Protein AF-A0A7W1IWT3-F1 (afdb_monomer)

Foldseek 3Di:
DDDDDDDPDDDDPDDDDDDDDDDDDDDPPDDDQDDDDPVRQVCCQQQQADADPVSGGPDGQLRLLLQLLLQVLVVDPDPVLSVVSSVVSSSCSSNVLDDFFSLSSRQRNPPGSDDFWFFDWPWWFQFLFFTDTQVPDDFQTWFFALQQGTFTFHWKDKDKAFWKWWDFPLFDIGIIHQQWWFQWPLFTDGLVRADFPPTWGFFTAHDAAPPDFDKQAFDACDDPQWHWHDDPPPPPDDDPDPPPIQIWGRIFTLDLLNLLLLLLCLQFWAADDPQRQKIKGKAAPVPVVVLVSNQCCCCPRTVWRWDWDKDADPVVRGIIIMIMTGHSRVRVSSCVQQNHDQAGGAHHSNLSRHDLSSLVSNLVSNCVRQWDDDDVFKIKGKGQHPRRLVSNCNSLLVNQWPKGKDWDDDDPPDPGTMMMIMTGDDQPQHDRRITGTRDIGGPRDMDMTMFTATPPNQWGATSSTITGGAAEFEQAQDPVSLVVSLVVLLVCVQSPHAHHYEQLAHDAFQDQDPVPRDTDQASSVSVVSNVVSQVVSDHVPDDGHRYHYDFDFDDDQTFTRYNVGTDHPVRRNDPDDD

Solvent-accessible surface area (backbone atoms only — not comparable to full-atom values): 31542 Å² total; per-residue (Å²): 138,87,90,88,85,80,82,92,70,84,93,76,85,78,87,77,91,77,92,81,84,90,83,93,71,92,70,83,80,76,79,84,71,70,80,76,52,74,68,54,48,55,50,43,25,73,72,40,31,58,56,51,100,87,66,47,56,72,32,54,70,68,50,44,37,50,37,30,35,61,38,60,31,62,78,47,83,50,69,71,53,22,52,49,50,29,55,54,51,33,51,38,37,64,61,62,76,45,72,66,24,66,51,45,51,56,24,34,65,48,103,74,50,62,78,83,51,34,32,40,74,73,42,36,29,39,33,65,88,41,53,41,40,49,79,72,65,52,68,68,41,42,30,30,18,72,82,14,47,74,32,39,25,71,43,77,46,78,47,77,43,53,34,20,44,39,33,39,52,56,43,62,70,41,64,30,24,53,64,29,34,34,35,30,92,90,36,52,38,29,43,71,70,57,47,55,78,75,39,30,39,33,49,36,41,71,57,79,56,49,89,67,79,54,63,53,74,49,87,56,53,73,57,87,69,25,18,36,78,82,80,84,64,78,89,76,74,66,68,102,55,58,95,84,61,64,47,33,45,24,67,31,74,54,45,48,68,52,24,18,49,55,17,29,36,71,48,35,38,48,56,43,91,89,67,14,45,32,36,37,32,61,42,58,63,85,44,54,67,61,36,51,49,53,31,47,46,35,32,73,62,38,52,32,87,40,43,69,46,80,46,79,41,73,97,73,75,44,61,29,24,38,33,40,35,71,30,42,64,60,23,40,52,45,36,76,54,32,35,54,71,72,79,52,33,45,72,39,52,72,62,78,30,36,39,64,68,38,44,49,28,17,54,46,17,28,38,72,58,44,35,42,79,76,51,94,66,27,42,32,36,64,42,67,28,62,45,36,50,52,53,51,45,32,51,37,41,64,71,69,30,41,50,29,44,40,79,47,86,61,55,94,86,53,94,60,56,36,33,35,37,37,36,38,80,66,43,81,66,41,62,78,60,24,29,28,28,66,40,61,44,79,67,85,46,69,43,62,22,34,42,45,30,32,52,96,72,40,25,30,18,48,73,54,30,17,31,52,38,64,45,71,44,67,32,50,73,42,73,67,40,40,50,52,36,42,49,52,50,48,55,39,19,59,57,54,44,52,39,32,30,38,45,33,42,27,46,43,21,68,38,77,36,86,90,77,75,44,64,37,62,15,43,56,58,55,50,43,53,44,54,51,46,34,67,67,46,44,33,93,82,79,49,71,44,35,44,33,85,42,69,55,78,46,95,66,90,50,17,29,51,26,76,87,41,75,40,45,66,76,40,24,64,45,86,75,87,133

Nearest PDB structures (foldseek):
  2cw8-assembly1_A  TM=6.695E-01  e=3.910E-14  Thermococcus kodakarensis KOD1
  3o0n-assembly1_A  TM=9.833E-01  e=5.497E-05  Thermotoga maritima
  6qaz-assembly1_A  TM=8.807E-01  e=4.179E-05  metagenome
  6riz-assembly1_A  TM=8.883E-01  e=6.135E-05  metagenome
  6myl-assembly3_C  TM=6.889E-01  e=3.549E-04  Cryptococcus deuterogattii R265

Sequence (578 aa):
MSTVFEPVVSDNVVANNGKSNGNGTGTSRGREIKPIGLNGQKVVGKRYSLKDAKGDALETWSDIARRVVGHVSRAEQDPGMRDYFYNSMLEIMLNREFIPNTPCLVNAGKPKGQLAACFPTGTMISTINGAKPIESIEEGEMVLTHQGRYRRVTETFVRKGLLWTLKVAKLPAMKVTEEHPFLTESGWKRAADLAPGSDFVKIGSLIGETQIVPRIEIEGYAVGEFVYQPNIDRRLRSGPYSDQVSPIRASIEVDDEVAWFLGMYLAEGSTSDSDGRDVRFCLSKDEFDFGERLRFILNEKFGLAARNFAVDWEPRNNSWRTVRVHSKLLGRWLIDNFGKGFSGKFIPQWMMSAPHYLQAAFLQGIADGDGTTVNRGQTRITLSNEVLVRQLFEIAVRLGYSPSLRKNTRPKLATQDAWSLTYGERAWMAHGDYYQIRSCEPTGEETTVYNFEVEEDHSYVANQIAVHNCFVLNVPDSIEGIMEHAQAAAIIHQTGGGTGMTYEFLRPAGAMVNSTRGVASGPVSFMNIVNTMTEVVKQGGVRRGANMGMMRCLAGDTMISTIEGRVEIKDLVGKRPY

Mean predicted aligned error: 16.43 Å

Structure (mmCIF, N/CA/C/O backbone):
data_AF-A0A7W1IWT3-F1
#
_entry.id   AF-A0A7W1IWT3-F1
#
loop_
_atom_site.group_PDB
_atom_site.id
_atom_site.type_symbol
_atom_site.label_atom_id
_atom_site.label_alt_id
_atom_site.label_comp_id
_atom_site.label_asym_id
_atom_site.label_entity_id
_atom_site.label_seq_id
_atom_site.pdbx_PDB_ins_code
_atom_site.Cartn_x
_atom_site.Cartn_y
_atom_site.Cartn_z
_atom_site.occupancy
_atom_site.B_iso_or_equiv
_atom_site.auth_seq_id
_atom_site.auth_comp_id
_atom_site.auth_asym_id
_atom_site.auth_atom_id
_atom_site.pdbx_PDB_model_num
ATOM 1 N N . MET A 1 1 ? -16.029 24.231 41.332 1.00 25.34 1 MET A N 1
ATOM 2 C CA . MET A 1 1 ? -17.104 25.178 40.976 1.00 25.34 1 MET A CA 1
ATOM 3 C C . MET A 1 1 ? -18.189 24.394 40.266 1.00 25.34 1 MET A C 1
ATOM 5 O O . MET A 1 1 ? -17.871 23.559 39.433 1.00 25.34 1 MET A O 1
ATOM 9 N N . SER A 1 2 ? -19.410 24.572 40.751 1.00 32.25 2 SER A N 1
ATOM 10 C CA . SER A 1 2 ? -20.642 23.812 40.528 1.00 32.25 2 SER A CA 1
ATOM 11 C C . SER A 1 2 ? -21.338 24.112 39.193 1.00 32.25 2 SER A C 1
ATOM 13 O O . SER A 1 2 ? -20.984 25.089 38.539 1.00 32.25 2 SER A O 1
ATOM 15 N N . THR A 1 3 ? -22.397 23.326 38.913 1.00 25.61 3 THR A N 1
ATOM 16 C CA . THR A 1 3 ? -23.396 23.346 37.807 1.00 25.61 3 THR A CA 1
ATOM 17 C C . THR A 1 3 ? -23.035 22.375 36.659 1.00 25.61 3 THR A C 1
ATOM 19 O O . THR A 1 3 ? -21.928 22.429 36.151 1.00 25.61 3 THR A O 1
ATOM 22 N N . VAL A 1 4 ? -23.829 21.381 36.226 1.00 26.42 4 VAL A N 1
ATOM 23 C CA . VAL A 1 4 ? -25.280 21.113 36.270 1.00 26.42 4 VAL A CA 1
ATOM 24 C C . VAL A 1 4 ? -25.514 19.587 36.235 1.00 26.42 4 VAL A C 1
ATOM 26 O O . VAL A 1 4 ? -25.131 18.941 35.266 1.00 26.42 4 VAL A O 1
ATOM 29 N N . PHE A 1 5 ? -26.165 19.025 37.253 1.00 27.58 5 PHE A N 1
ATOM 30 C CA . PHE A 1 5 ? -26.978 17.801 37.170 1.00 27.58 5 PHE A CA 1
ATOM 31 C C . PHE A 1 5 ? -28.005 17.895 38.303 1.00 27.58 5 PHE A C 1
ATOM 33 O O . PHE A 1 5 ? -27.767 17.417 39.408 1.00 27.58 5 PHE A O 1
ATOM 40 N N . GLU A 1 6 ? -29.115 18.585 38.050 1.00 25.16 6 GLU A N 1
ATOM 41 C CA . GLU A 1 6 ? -30.322 18.393 38.854 1.00 25.16 6 GLU A CA 1
ATOM 42 C C . GLU A 1 6 ? -31.129 17.238 38.244 1.00 25.16 6 GLU A C 1
ATOM 44 O O . GLU A 1 6 ? -31.288 17.185 37.019 1.00 25.16 6 GLU A O 1
ATOM 49 N N . PRO A 1 7 ? -31.616 16.289 39.059 1.00 26.84 7 PRO A N 1
ATOM 50 C CA . PRO A 1 7 ? -32.497 15.235 38.592 1.00 26.84 7 PRO A CA 1
ATOM 51 C C . PRO A 1 7 ? -33.904 15.803 38.377 1.00 26.84 7 PRO A C 1
ATOM 53 O O . PRO A 1 7 ? -34.555 16.245 39.319 1.00 26.84 7 PRO A O 1
ATOM 56 N N . VAL A 1 8 ? -34.411 15.741 37.146 1.00 31.36 8 VAL A N 1
ATOM 57 C CA . VAL A 1 8 ? -35.847 15.902 36.879 1.00 31.36 8 VAL A CA 1
ATOM 58 C C . VAL A 1 8 ? -36.486 14.521 36.935 1.00 31.36 8 VAL A C 1
ATOM 60 O O . VAL A 1 8 ? -36.717 13.934 35.892 1.00 31.36 8 VAL A O 1
ATOM 63 N N . VAL A 1 9 ? -36.720 13.986 38.137 1.00 31.41 9 VAL A N 1
ATOM 64 C CA . VAL A 1 9 ? -37.880 13.128 38.457 1.00 31.41 9 VAL A CA 1
ATOM 65 C C . VAL A 1 9 ? -38.091 13.201 39.971 1.00 31.41 9 VAL A C 1
ATOM 67 O O . VAL A 1 9 ? -37.197 12.875 40.746 1.00 31.41 9 VAL A O 1
ATOM 70 N N . SER A 1 10 ? -39.277 13.644 40.379 1.00 27.44 10 SER A N 1
ATOM 71 C CA . SER A 1 10 ? -39.733 13.713 41.766 1.00 27.44 10 SER A CA 1
ATOM 72 C C . SER A 1 10 ? -39.672 12.355 42.470 1.00 27.44 10 SER A C 1
ATOM 74 O O . SER A 1 10 ? -40.258 11.381 41.989 1.00 27.44 10 SER A O 1
ATOM 76 N N . ASP A 1 11 ? -39.049 12.327 43.647 1.00 30.50 11 ASP A N 1
ATOM 77 C CA . ASP A 1 11 ? -39.202 11.272 44.645 1.00 30.50 11 ASP A CA 1
ATOM 78 C C . ASP A 1 11 ? -40.685 11.069 44.976 1.00 30.50 11 ASP A C 1
ATOM 80 O O . ASP A 1 11 ? -41.312 11.914 45.607 1.00 30.50 11 ASP A O 1
ATOM 84 N N . ASN A 1 12 ? -41.253 9.943 44.547 1.00 28.16 12 ASN A N 1
ATOM 85 C CA . ASN A 1 12 ? -42.470 9.375 45.124 1.00 28.16 12 ASN A CA 1
ATOM 86 C C . ASN A 1 12 ? -42.509 7.868 44.851 1.00 28.16 12 ASN A C 1
ATOM 88 O O . ASN A 1 12 ? -43.323 7.361 44.083 1.00 28.16 12 ASN A O 1
ATOM 92 N N . VAL A 1 13 ? -41.622 7.129 45.517 1.00 28.20 13 VAL A N 1
ATOM 93 C CA . VAL A 1 13 ? -41.860 5.712 45.815 1.00 28.20 13 VAL A CA 1
ATOM 94 C C . VAL A 1 13 ? -42.124 5.621 47.312 1.00 28.20 13 VAL A C 1
ATOM 96 O O . VAL A 1 13 ? -41.235 5.358 48.116 1.00 28.20 13 VAL A O 1
ATOM 99 N N . VAL A 1 14 ? -43.366 5.916 47.696 1.00 29.67 14 VAL A N 1
ATOM 100 C CA . VAL A 1 14 ? -43.854 5.678 49.056 1.00 29.67 14 VAL A CA 1
ATOM 101 C C . VAL A 1 14 ? -43.991 4.169 49.249 1.00 29.67 14 VAL A C 1
ATOM 103 O O . VAL A 1 14 ? -44.785 3.510 48.578 1.00 29.67 14 VAL A O 1
ATOM 106 N N . ALA A 1 15 ? -43.225 3.625 50.192 1.00 34.00 15 ALA A N 1
ATOM 107 C CA . ALA A 1 15 ? -43.496 2.327 50.787 1.00 34.00 15 ALA A CA 1
ATOM 108 C C . ALA A 1 15 ? -44.829 2.407 51.544 1.00 34.00 15 ALA A C 1
ATOM 110 O O . ALA A 1 15 ? -44.945 3.190 52.484 1.00 34.00 15 ALA A O 1
ATOM 111 N N . ASN A 1 16 ? -45.831 1.613 51.156 1.00 27.12 16 ASN A N 1
ATOM 112 C CA . ASN A 1 16 ? -47.085 1.535 51.901 1.00 27.12 16 ASN A CA 1
ATOM 113 C C . ASN A 1 16 ? -47.398 0.085 52.298 1.00 27.12 16 ASN A C 1
ATOM 115 O O . ASN A 1 16 ? -47.856 -0.726 51.495 1.00 27.12 16 ASN A O 1
ATOM 119 N N . ASN A 1 17 ? -47.129 -0.219 53.569 1.00 37.25 17 ASN A N 1
ATOM 120 C CA . ASN A 1 17 ? -47.722 -1.329 54.305 1.00 37.25 17 ASN A CA 1
ATOM 121 C C . ASN A 1 17 ? -49.145 -0.914 54.714 1.00 37.25 17 ASN A C 1
ATOM 123 O O . ASN A 1 17 ? -49.295 -0.022 55.542 1.00 37.25 17 ASN A O 1
ATOM 127 N N . GLY A 1 18 ? -50.189 -1.570 54.200 1.00 27.20 18 GLY A N 1
ATOM 128 C CA . GLY A 1 18 ? -51.552 -1.351 54.701 1.00 27.20 18 GLY A CA 1
ATOM 129 C C . GLY A 1 18 ? -52.659 -1.947 53.833 1.00 27.20 18 GLY A C 1
ATOM 130 O O . GLY A 1 18 ? -52.787 -1.624 52.659 1.00 27.20 18 GLY A O 1
ATOM 131 N N . LYS A 1 19 ? -53.478 -2.820 54.430 1.00 36.41 19 LYS A N 1
ATOM 132 C CA . LYS A 1 19 ? -54.673 -3.448 53.841 1.00 36.41 19 LYS A CA 1
ATOM 133 C C . LYS A 1 19 ? -55.794 -2.418 53.592 1.00 36.41 19 LYS A C 1
ATOM 135 O O . LYS A 1 19 ? -56.141 -1.699 54.522 1.00 36.41 19 LYS A O 1
ATOM 140 N N . SER A 1 20 ? -56.445 -2.441 52.421 1.00 28.11 20 SER A N 1
ATOM 141 C CA . SER A 1 20 ? -57.913 -2.604 52.237 1.00 28.11 20 SER A CA 1
ATOM 142 C C . SER A 1 20 ? -58.444 -2.133 50.861 1.00 28.11 20 SER A C 1
ATOM 144 O O . SER A 1 20 ? -58.044 -1.105 50.335 1.00 28.11 20 SER A O 1
ATOM 146 N N . ASN A 1 21 ? -59.360 -2.956 50.331 1.00 29.62 21 ASN A N 1
ATOM 147 C CA . ASN A 1 21 ? -60.523 -2.738 49.450 1.00 29.62 21 ASN A CA 1
ATOM 148 C C . ASN A 1 21 ? -60.465 -1.890 48.155 1.00 29.62 21 ASN A C 1
ATOM 150 O O . ASN A 1 21 ? -60.583 -0.674 48.165 1.00 29.62 21 ASN A O 1
ATOM 154 N N . GLY A 1 22 ? -60.481 -2.625 47.032 1.00 35.06 22 GLY A N 1
ATOM 155 C CA . GLY A 1 22 ? -61.405 -2.523 45.886 1.00 35.06 22 GLY A CA 1
ATOM 156 C C . GLY A 1 22 ? -61.878 -1.159 45.364 1.00 35.06 22 GLY A C 1
ATOM 157 O O . GLY A 1 22 ? -62.819 -0.589 45.900 1.00 35.06 22 GLY A O 1
ATOM 158 N N . ASN A 1 23 ? -61.383 -0.755 44.190 1.00 26.92 23 ASN A N 1
ATOM 159 C CA . ASN A 1 23 ? -62.140 -0.788 42.926 1.00 26.92 23 ASN A CA 1
ATOM 160 C C . ASN A 1 23 ? -61.233 -0.400 41.748 1.00 26.92 23 ASN A C 1
ATOM 162 O O . ASN A 1 23 ? -60.300 0.384 41.893 1.00 26.92 23 ASN A O 1
ATOM 166 N N . GLY A 1 24 ? -61.475 -1.024 40.595 1.00 38.31 24 GLY A N 1
ATOM 167 C CA . GLY A 1 24 ? -60.562 -1.032 39.456 1.00 38.31 24 GLY A CA 1
ATOM 168 C C . GLY A 1 24 ? -60.455 0.286 38.688 1.00 38.31 24 GLY A C 1
ATOM 169 O O . GLY A 1 24 ? -61.453 0.835 38.235 1.00 38.31 24 GLY A O 1
ATOM 170 N N . THR A 1 25 ? -59.212 0.682 38.427 1.00 27.30 25 THR A N 1
ATOM 171 C CA . THR A 1 25 ? -58.761 1.387 37.222 1.00 27.30 25 THR A CA 1
ATOM 172 C C . THR A 1 25 ? -57.412 0.776 36.826 1.00 27.30 25 THR A C 1
ATOM 174 O O . THR A 1 25 ? -56.546 0.545 37.668 1.00 27.30 25 THR A O 1
ATOM 177 N N . GLY A 1 26 ? -57.274 0.377 35.558 1.00 30.17 26 GLY A N 1
ATOM 178 C CA . GLY A 1 26 ? -56.123 -0.380 35.064 1.00 30.17 26 GLY A CA 1
ATOM 179 C C . GLY A 1 26 ? -54.843 0.450 35.065 1.00 30.17 26 GLY A C 1
ATOM 180 O O . GLY A 1 26 ? -54.601 1.215 34.137 1.00 30.17 26 GLY A O 1
ATOM 181 N N . THR A 1 27 ? -54.014 0.269 36.088 1.00 28.89 27 THR A N 1
ATOM 182 C CA . THR A 1 27 ? -52.622 0.718 36.118 1.00 28.89 27 THR A CA 1
ATOM 183 C C . THR A 1 27 ? -51.757 -0.213 35.267 1.00 28.89 27 THR A C 1
ATOM 185 O O . THR A 1 27 ? -51.896 -1.440 35.301 1.00 28.89 27 THR A O 1
ATOM 188 N N . SER A 1 28 ? -50.865 0.372 34.466 1.00 31.38 28 SER A N 1
ATOM 189 C CA . SER A 1 28 ? -49.838 -0.347 33.716 1.00 31.38 28 SER A CA 1
ATOM 190 C C . SER A 1 28 ? -49.012 -1.206 34.679 1.00 31.38 28 SER A C 1
ATOM 192 O O . SER A 1 28 ? -48.351 -0.710 35.589 1.00 31.38 28 SER A O 1
ATOM 194 N N . ARG A 1 29 ? -49.062 -2.531 34.504 1.00 37.34 29 ARG A N 1
ATOM 195 C CA . ARG A 1 29 ? -48.168 -3.454 35.210 1.00 37.34 29 ARG A CA 1
ATOM 196 C C . ARG A 1 29 ? -46.737 -3.184 34.741 1.00 37.34 29 ARG A C 1
ATOM 198 O O . ARG A 1 29 ? -46.377 -3.611 33.647 1.00 37.34 29 ARG A O 1
ATOM 205 N N . GLY A 1 30 ? -45.935 -2.494 35.549 1.00 42.84 30 GLY A N 1
ATOM 206 C CA . GLY A 1 30 ? -44.487 -2.427 35.342 1.00 42.84 30 GLY A CA 1
ATOM 207 C C . GLY A 1 30 ? -43.900 -3.842 35.329 1.00 42.84 30 GLY A C 1
ATOM 208 O O . GLY A 1 30 ? -44.211 -4.646 36.210 1.00 42.84 30 GLY A O 1
ATOM 209 N N . ARG A 1 31 ? -43.109 -4.180 34.302 1.00 52.22 31 ARG A N 1
ATOM 210 C CA . ARG A 1 31 ? -42.389 -5.461 34.230 1.00 52.22 31 ARG A CA 1
ATOM 211 C C . ARG A 1 31 ? -41.396 -5.560 35.390 1.00 52.22 31 ARG A C 1
ATOM 213 O O . ARG A 1 31 ? -40.682 -4.610 35.694 1.00 52.22 31 ARG A O 1
ATOM 220 N N . GLU A 1 32 ? -41.327 -6.729 36.018 1.00 53.94 32 GLU A N 1
ATOM 221 C CA . GLU A 1 32 ? -40.387 -6.999 37.106 1.00 53.94 32 GLU A CA 1
ATOM 222 C C . GLU A 1 32 ? -38.962 -7.179 36.543 1.00 53.94 32 GLU A C 1
ATOM 224 O O . GLU A 1 32 ? -38.676 -8.142 35.826 1.00 53.94 32 GLU A O 1
ATOM 229 N N . ILE A 1 33 ? -38.067 -6.229 36.832 1.00 63.00 33 ILE A N 1
ATOM 230 C CA . ILE A 1 33 ? -36.686 -6.223 36.324 1.00 63.00 33 ILE A CA 1
ATOM 231 C C . ILE A 1 33 ? -35.868 -7.288 37.062 1.00 63.00 33 ILE A C 1
ATOM 233 O O . ILE A 1 33 ? -35.661 -7.203 38.274 1.00 63.00 33 ILE A O 1
ATOM 237 N N . LYS A 1 34 ? -35.333 -8.276 36.332 1.00 68.00 34 LYS A N 1
ATOM 238 C CA . LYS A 1 34 ? -34.502 -9.334 36.934 1.00 68.00 34 LYS A CA 1
ATOM 239 C C . LYS A 1 34 ? -33.165 -8.772 37.448 1.00 68.00 34 LYS A C 1
ATOM 241 O O . LYS A 1 34 ? -32.368 -8.294 36.623 1.00 68.00 34 LYS A O 1
ATOM 246 N N . PRO A 1 35 ? -32.845 -8.910 38.750 1.00 68.62 35 PRO A N 1
ATOM 247 C CA . PRO A 1 35 ? -31.601 -8.398 39.312 1.00 68.62 35 PRO A CA 1
ATOM 248 C C . PRO A 1 35 ? -30.372 -9.104 38.724 1.00 68.62 35 PRO A C 1
ATOM 250 O O . PRO A 1 35 ? -30.395 -10.295 38.408 1.00 68.62 35 PRO A O 1
ATOM 253 N N . ILE A 1 36 ? -29.277 -8.355 38.572 1.00 73.75 36 ILE A N 1
ATOM 254 C CA . ILE A 1 36 ? -27.983 -8.915 38.170 1.00 73.75 36 ILE A CA 1
ATOM 255 C C . ILE A 1 36 ? -27.387 -9.680 39.353 1.00 73.75 36 ILE A C 1
ATOM 257 O O . ILE A 1 36 ? -27.281 -9.138 40.453 1.00 73.75 36 ILE A O 1
ATOM 261 N N . GLY A 1 37 ? -26.949 -10.919 39.117 1.00 71.12 37 GLY A N 1
ATOM 262 C CA . GLY A 1 37 ? -26.252 -11.722 40.124 1.00 71.12 37 GLY A CA 1
ATOM 263 C C . GLY A 1 37 ? -24.890 -11.135 40.522 1.00 71.12 37 GLY A C 1
ATOM 264 O O . GLY A 1 37 ? -24.260 -10.420 39.746 1.00 71.12 37 GLY A O 1
ATOM 265 N N . LEU A 1 38 ? -24.394 -11.484 41.711 1.00 70.12 38 LEU A N 1
ATOM 266 C CA . LEU A 1 38 ? -23.156 -10.945 42.310 1.00 70.12 38 LEU A CA 1
ATOM 267 C C . LEU A 1 38 ? -21.944 -10.905 41.359 1.00 70.12 38 LEU A C 1
ATOM 269 O O . LEU A 1 38 ? -21.213 -9.916 41.321 1.00 70.12 38 LEU A O 1
ATOM 273 N N . ASN A 1 39 ? -21.744 -11.947 40.549 1.00 55.41 39 ASN A N 1
ATOM 274 C CA . ASN A 1 39 ? -20.656 -11.976 39.565 1.00 55.41 39 ASN A CA 1
ATOM 275 C C . ASN A 1 39 ? -20.867 -10.966 38.429 1.00 55.41 39 ASN A C 1
ATOM 277 O O . ASN A 1 39 ? -19.924 -10.288 38.028 1.00 55.41 39 ASN A O 1
ATOM 281 N N . GLY A 1 40 ? -22.101 -10.821 37.943 1.00 53.44 40 GLY A N 1
ATOM 282 C CA . GLY A 1 40 ? -22.441 -9.827 36.929 1.00 53.44 40 GLY A CA 1
ATOM 283 C C . GLY A 1 40 ? -22.243 -8.401 37.441 1.00 53.44 40 GLY A C 1
ATOM 284 O O . GLY A 1 40 ? -21.693 -7.575 36.719 1.00 53.44 40 GLY A O 1
ATOM 285 N N . GLN A 1 41 ? -22.583 -8.128 38.705 1.00 70.94 41 GLN A N 1
ATOM 286 C CA . GLN A 1 41 ? -22.370 -6.811 39.317 1.00 70.94 41 GLN A CA 1
ATOM 287 C C . GLN A 1 41 ? -20.878 -6.468 39.394 1.00 70.94 41 GLN A C 1
ATOM 289 O O . GLN A 1 41 ? -20.474 -5.379 38.991 1.00 70.94 41 GLN A O 1
ATOM 294 N N . LYS A 1 42 ? -20.038 -7.425 39.815 1.00 62.66 42 LYS A N 1
ATOM 295 C CA . LYS A 1 42 ? -18.575 -7.256 39.837 1.00 62.66 42 LYS A CA 1
ATOM 296 C C . LYS A 1 42 ? -17.998 -6.994 38.445 1.00 62.66 42 LYS A C 1
ATOM 298 O O . LYS A 1 42 ? -17.126 -6.142 38.295 1.00 62.66 42 LYS A O 1
ATOM 303 N N . VAL A 1 43 ? -18.467 -7.712 37.422 1.00 56.28 43 VAL A N 1
ATOM 304 C CA . VAL A 1 43 ? -18.000 -7.529 36.037 1.00 56.28 43 VAL A CA 1
ATOM 305 C C . VAL A 1 43 ? -18.409 -6.162 35.494 1.00 56.28 43 VAL A C 1
ATOM 307 O O . VAL A 1 43 ? -17.566 -5.467 34.928 1.00 56.28 43 VAL A O 1
ATOM 310 N N . VAL A 1 44 ? -19.665 -5.758 35.699 1.00 67.69 44 VAL A N 1
ATOM 311 C CA . VAL A 1 44 ? -20.188 -4.458 35.260 1.00 67.69 44 VAL A CA 1
ATOM 312 C C . VAL A 1 44 ? -19.431 -3.311 35.929 1.00 67.69 44 VAL A C 1
ATOM 314 O O . VAL A 1 44 ? -18.905 -2.443 35.229 1.00 67.69 44 VAL A O 1
ATOM 317 N N . GLY A 1 45 ? -19.278 -3.366 37.255 1.00 65.94 45 GLY A N 1
ATOM 318 C CA . GLY A 1 45 ? -18.508 -2.381 38.015 1.00 65.94 45 GLY A CA 1
ATOM 319 C C . GLY A 1 45 ? -17.048 -2.307 37.561 1.00 65.94 45 GLY A C 1
ATOM 320 O O . GLY A 1 45 ? -16.503 -1.231 37.337 1.00 65.94 45 GLY A O 1
ATOM 321 N N . LYS A 1 46 ? -16.403 -3.453 37.320 1.00 57.47 46 LYS A N 1
ATOM 322 C CA . LYS A 1 46 ? -15.001 -3.476 36.880 1.00 57.47 46 LYS A CA 1
ATOM 323 C C . LYS A 1 46 ? -14.800 -2.920 35.465 1.00 57.47 46 LYS A C 1
ATOM 325 O O . LYS A 1 46 ? -13.749 -2.325 35.211 1.00 57.47 46 LYS A O 1
ATOM 330 N N . ARG A 1 47 ? -15.736 -3.170 34.541 1.00 49.12 47 ARG A N 1
ATOM 331 C CA . ARG A 1 47 ? -15.532 -2.953 33.095 1.00 49.12 47 ARG A CA 1
ATOM 332 C C . ARG A 1 47 ? -16.189 -1.701 32.525 1.00 49.12 47 ARG A C 1
ATOM 334 O O . ARG A 1 47 ? -15.619 -1.123 31.607 1.00 49.12 47 ARG A O 1
ATOM 341 N N . TYR A 1 48 ? -17.362 -1.314 33.014 1.00 69.25 48 TYR A N 1
ATOM 342 C CA . TYR A 1 48 ? -18.214 -0.332 32.326 1.00 69.25 48 TYR A CA 1
ATOM 343 C C . TYR A 1 48 ? -18.553 0.889 33.178 1.00 69.25 48 TYR A C 1
ATOM 345 O O . TYR A 1 48 ? -18.901 1.934 32.632 1.00 69.25 48 TYR A O 1
ATOM 353 N N . SER A 1 49 ? -18.419 0.755 34.495 1.00 77.31 49 SER A N 1
ATOM 354 C CA . SER A 1 49 ? -18.596 1.849 35.438 1.00 77.31 49 SER A CA 1
ATOM 355 C C . SER A 1 49 ? -17.566 2.955 35.218 1.00 77.31 49 SER A C 1
ATOM 357 O O . SER A 1 49 ? -16.381 2.687 34.992 1.00 77.31 49 SER A O 1
ATOM 359 N N . LEU A 1 50 ? -17.997 4.203 35.392 1.00 76.56 50 LEU A N 1
ATOM 360 C CA . LEU A 1 50 ? -17.112 5.296 35.779 1.00 76.56 50 LEU A CA 1
ATOM 361 C C . LEU A 1 50 ? -16.376 4.918 37.065 1.00 76.56 50 LEU A C 1
ATOM 363 O O . LEU A 1 50 ? -16.918 4.209 37.914 1.00 76.56 50 LEU A O 1
ATOM 367 N N . LYS A 1 51 ? -15.126 5.354 37.186 1.00 76.19 51 LYS A N 1
ATOM 368 C CA . LYS A 1 51 ? -14.279 5.028 38.330 1.00 76.19 51 LYS A CA 1
ATOM 369 C C . LYS A 1 51 ? -13.806 6.291 39.010 1.00 76.19 51 LYS A C 1
ATOM 371 O O . LYS A 1 51 ? -13.608 7.309 38.345 1.00 76.19 51 LYS A O 1
ATOM 376 N N . ASP A 1 52 ? -13.633 6.209 40.318 1.00 75.12 52 ASP A N 1
ATOM 377 C CA . ASP A 1 52 ? -13.010 7.282 41.076 1.00 75.12 52 ASP A CA 1
ATOM 378 C C . ASP A 1 52 ? -11.485 7.311 40.867 1.00 75.12 52 ASP A C 1
ATOM 380 O O . ASP A 1 52 ? -10.908 6.508 40.127 1.00 75.12 52 ASP A O 1
ATOM 384 N N . ALA A 1 53 ? -10.811 8.246 41.539 1.00 64.25 53 ALA A N 1
ATOM 385 C CA . ALA A 1 53 ? -9.357 8.386 41.472 1.00 64.25 53 ALA A CA 1
ATOM 386 C C . ALA A 1 53 ? -8.584 7.169 42.024 1.00 64.25 53 ALA A C 1
ATOM 388 O O . ALA A 1 53 ? -7.386 7.048 41.772 1.00 64.25 53 ALA A O 1
ATOM 389 N N . LYS A 1 54 ? -9.245 6.278 42.772 1.00 62.81 54 LYS A N 1
ATOM 390 C CA . LYS A 1 54 ? -8.672 5.047 43.333 1.00 62.81 54 LYS A CA 1
ATOM 391 C C . LYS A 1 54 ? -8.967 3.820 42.463 1.00 62.81 54 LYS A C 1
ATOM 393 O O . LYS A 1 54 ? -8.399 2.758 42.700 1.00 62.81 54 LYS A O 1
ATOM 398 N N . GLY A 1 55 ? -9.778 3.978 41.414 1.00 58.78 55 GLY A N 1
ATOM 399 C CA . GLY A 1 55 ? -10.146 2.917 40.482 1.00 58.78 55 GLY A CA 1
ATOM 400 C C . GLY A 1 55 ? -11.386 2.121 40.899 1.00 58.78 55 GLY A C 1
ATOM 401 O O . GLY A 1 55 ? -11.694 1.118 40.244 1.00 58.78 55 GLY A O 1
ATOM 402 N N . ASP A 1 56 ? -12.100 2.565 41.934 1.00 72.81 56 ASP A N 1
ATOM 403 C CA . ASP A 1 56 ? -13.313 1.925 42.432 1.00 72.81 56 ASP A CA 1
ATOM 404 C C . ASP A 1 56 ? -14.524 2.300 41.571 1.00 72.81 56 ASP A C 1
ATOM 406 O O . ASP A 1 56 ? -14.624 3.410 41.045 1.00 72.81 56 ASP A O 1
ATOM 410 N N . ALA A 1 57 ? -15.441 1.348 41.384 1.00 77.94 57 ALA A N 1
ATOM 411 C CA . ALA A 1 57 ? -16.631 1.530 40.557 1.00 77.94 57 ALA A CA 1
ATOM 412 C C . ALA A 1 57 ? -17.625 2.500 41.216 1.00 77.94 57 ALA A C 1
ATOM 414 O O . ALA A 1 57 ? -18.050 2.278 42.347 1.00 77.94 57 ALA A O 1
ATOM 415 N N . LEU A 1 58 ? -18.024 3.540 40.485 1.00 84.88 58 LEU A N 1
ATOM 416 C CA . LEU A 1 58 ? -18.990 4.553 40.916 1.00 84.88 58 LEU A CA 1
ATOM 417 C C . LEU A 1 58 ? -20.434 4.276 40.474 1.00 84.88 58 LEU A C 1
ATOM 419 O O . LEU A 1 58 ? -21.346 4.951 40.937 1.00 84.88 58 LEU A O 1
ATOM 423 N N . GLU A 1 59 ? -20.652 3.326 39.567 1.00 85.19 59 GLU A N 1
ATOM 424 C CA . GLU A 1 59 ? -21.938 3.098 38.910 1.00 85.19 59 GLU A CA 1
ATOM 425 C C . GLU A 1 59 ? -22.390 1.640 39.025 1.00 85.19 59 GLU A C 1
ATOM 427 O O . GLU A 1 59 ? -21.622 0.692 38.820 1.00 85.19 59 GLU A O 1
ATOM 432 N N . THR A 1 60 ? -23.686 1.457 39.279 1.00 87.38 60 THR A N 1
ATOM 433 C CA . THR A 1 60 ? -24.367 0.173 39.099 1.00 87.38 60 THR A CA 1
ATOM 434 C C . THR A 1 60 ? -24.778 -0.027 37.636 1.00 87.38 60 THR A C 1
ATOM 436 O O . THR A 1 60 ? -24.698 0.883 36.812 1.00 87.38 60 THR A O 1
ATOM 439 N N . TRP A 1 61 ? -25.275 -1.221 37.287 1.00 82.06 61 TRP A N 1
ATOM 440 C CA . TRP A 1 61 ? -25.848 -1.454 35.953 1.00 82.06 61 TRP A CA 1
ATOM 441 C C . TRP A 1 61 ? -26.965 -0.470 35.610 1.00 82.06 61 TRP A C 1
ATOM 443 O O . TRP A 1 61 ? -27.008 0.040 34.494 1.00 82.06 61 TRP A O 1
ATOM 453 N N . SER A 1 62 ? -27.838 -0.178 36.574 1.00 86.75 62 SER A N 1
ATOM 454 C CA . SER A 1 62 ? -28.932 0.764 36.369 1.00 86.75 62 SER A CA 1
ATOM 455 C C . SER A 1 62 ? -28.415 2.171 36.081 1.00 86.75 62 SER A C 1
ATOM 457 O O . SER A 1 62 ? -28.975 2.865 35.238 1.00 86.75 62 SER A O 1
ATOM 459 N N . ASP A 1 63 ? -27.321 2.578 36.723 1.00 88.00 63 ASP A N 1
ATOM 460 C CA . ASP A 1 63 ? -26.713 3.895 36.509 1.00 88.00 63 ASP A CA 1
ATOM 461 C C . ASP A 1 63 ? -26.038 3.978 35.137 1.00 88.00 63 ASP A C 1
ATOM 463 O O . ASP A 1 63 ? -26.261 4.936 34.398 1.00 88.00 63 ASP A O 1
ATOM 467 N N . ILE A 1 64 ? -25.316 2.925 34.738 1.00 81.44 64 ILE A N 1
ATOM 468 C CA . ILE A 1 64 ? -24.710 2.816 33.403 1.00 81.44 64 ILE A CA 1
ATOM 469 C C . ILE A 1 64 ? -25.788 2.860 32.317 1.00 81.44 64 ILE A C 1
ATOM 471 O O . ILE A 1 64 ? -25.641 3.601 31.347 1.00 81.44 64 ILE A O 1
ATOM 475 N N . ALA A 1 65 ? -26.883 2.110 32.474 1.00 83.81 65 ALA A N 1
ATOM 476 C CA . ALA A 1 65 ? -27.983 2.109 31.513 1.00 83.81 65 ALA A CA 1
ATOM 477 C C . ALA A 1 65 ? -28.602 3.509 31.374 1.00 83.81 65 ALA A C 1
ATOM 479 O O . ALA A 1 65 ? -28.741 4.009 30.258 1.00 83.81 65 ALA A O 1
ATOM 480 N N . ARG A 1 66 ? -28.874 4.197 32.492 1.00 88.50 66 ARG A N 1
ATOM 481 C CA . ARG A 1 66 ? -29.380 5.580 32.477 1.00 88.50 66 ARG A CA 1
ATOM 482 C C . ARG A 1 66 ? -28.410 6.551 31.813 1.00 88.50 66 ARG A C 1
ATOM 484 O O . ARG A 1 66 ? -28.850 7.389 31.027 1.00 88.50 66 ARG A O 1
ATOM 491 N N . ARG A 1 67 ? -27.107 6.441 32.094 1.00 90.25 67 ARG A N 1
ATOM 492 C CA . ARG A 1 67 ? -26.070 7.283 31.479 1.00 90.25 67 ARG A CA 1
ATOM 493 C C . ARG A 1 67 ? -25.999 7.073 29.970 1.00 90.25 67 ARG A C 1
ATOM 495 O O . ARG A 1 67 ? -25.952 8.046 29.222 1.00 90.25 67 ARG A O 1
ATOM 502 N N . VAL A 1 68 ? -25.974 5.819 29.528 1.00 77.81 68 VAL A N 1
ATOM 503 C CA . VAL A 1 68 ? -25.841 5.462 28.112 1.00 77.81 68 VAL A CA 1
ATOM 504 C C . VAL A 1 68 ? -27.067 5.920 27.332 1.00 77.81 68 VAL A C 1
ATOM 506 O O . VAL A 1 68 ? -26.930 6.684 26.377 1.00 77.81 68 VAL A O 1
ATOM 509 N N . VAL A 1 69 ? -28.263 5.536 27.779 1.00 80.12 69 VAL A N 1
ATOM 510 C CA . VAL A 1 69 ? -29.512 5.918 27.111 1.00 80.12 69 VAL A CA 1
ATOM 511 C C . VAL A 1 69 ? -29.712 7.429 27.150 1.00 80.12 69 VAL A C 1
ATOM 513 O O . VAL A 1 69 ? -30.058 8.018 26.133 1.00 80.12 69 VAL A O 1
ATOM 516 N N . GLY A 1 70 ? -29.406 8.080 28.276 1.00 79.88 70 GLY A N 1
ATOM 517 C CA . GLY A 1 70 ? -29.491 9.536 28.418 1.00 79.88 70 GLY A CA 1
ATOM 518 C C . GLY A 1 70 ? -28.475 10.316 27.587 1.00 79.88 70 GLY A C 1
ATOM 519 O O . GLY A 1 70 ? -28.658 11.509 27.351 1.00 79.88 70 GLY A O 1
ATOM 520 N N . HIS A 1 71 ? -27.391 9.679 27.146 1.00 78.56 71 HIS A N 1
ATOM 521 C CA . HIS A 1 71 ? -26.456 10.278 26.202 1.00 78.56 71 HIS A CA 1
ATOM 522 C C . HIS A 1 71 ? -26.948 10.123 24.762 1.00 78.56 71 HIS A C 1
ATOM 524 O O . HIS A 1 71 ? -26.946 11.099 24.019 1.00 78.56 71 HIS A O 1
ATOM 530 N N . VAL A 1 72 ? -27.403 8.921 24.392 1.00 67.81 72 VAL A N 1
ATOM 531 C CA . VAL A 1 72 ? -27.894 8.610 23.040 1.00 67.81 72 VAL A CA 1
ATOM 532 C C . VAL A 1 72 ? -29.198 9.349 22.733 1.00 67.81 72 VAL A C 1
ATOM 534 O O . VAL A 1 72 ? -29.355 9.874 21.635 1.00 67.81 72 VAL A O 1
ATOM 537 N N . SER A 1 73 ? -30.101 9.477 23.711 1.00 75.50 73 SER A N 1
ATOM 538 C CA . SER A 1 73 ? -31.392 10.154 23.531 1.00 75.50 73 SER A CA 1
ATOM 539 C C . SER A 1 73 ? -31.254 11.630 23.151 1.00 75.50 73 SER A C 1
ATOM 541 O O . SER A 1 73 ? -32.158 12.187 22.543 1.00 75.50 73 SER A O 1
ATOM 543 N N . ARG A 1 74 ? -30.111 12.273 23.431 1.00 71.50 74 ARG A N 1
ATOM 544 C CA . ARG A 1 74 ? -29.852 13.680 23.065 1.00 71.50 74 ARG A CA 1
ATOM 545 C C . ARG A 1 74 ? -29.819 13.928 21.560 1.00 71.50 74 ARG A C 1
ATOM 547 O O . ARG A 1 74 ? -29.921 15.081 21.153 1.00 71.50 74 ARG A O 1
ATOM 554 N N . ALA A 1 75 ? -29.644 12.881 20.753 1.00 56.88 75 ALA A N 1
ATOM 555 C CA . ALA A 1 75 ? -29.767 12.989 19.305 1.00 56.88 75 ALA A CA 1
ATOM 556 C C . ALA A 1 75 ? -31.195 13.382 18.884 1.00 56.88 75 ALA A C 1
ATOM 558 O O . ALA A 1 75 ? -31.358 14.076 17.882 1.00 56.88 75 ALA A O 1
ATOM 559 N N . GLU A 1 76 ? -32.204 12.998 19.676 1.00 62.94 76 GLU A N 1
ATOM 560 C CA . GLU A 1 76 ? -33.594 13.397 19.475 1.00 62.94 76 GLU A CA 1
ATOM 561 C C . GLU A 1 76 ? -33.806 14.837 19.960 1.00 62.94 76 GLU A C 1
ATOM 563 O O . GLU A 1 76 ? -33.555 15.176 21.125 1.00 62.94 76 GLU A O 1
ATOM 568 N N . GLN A 1 77 ? -34.234 15.705 19.045 1.00 64.25 77 GLN A N 1
ATOM 569 C CA . GLN A 1 77 ? -34.367 17.141 19.292 1.00 64.25 77 GLN A CA 1
ATOM 570 C C . GLN A 1 77 ? -35.711 17.483 19.938 1.00 64.25 77 GLN A C 1
ATOM 572 O O . GLN A 1 77 ? -35.775 18.452 20.697 1.00 64.25 77 GLN A O 1
ATOM 577 N N . ASP A 1 78 ? -36.750 16.680 19.696 1.00 76.25 78 ASP A N 1
ATOM 578 C CA . ASP A 1 78 ? -38.058 16.880 20.314 1.00 76.25 78 ASP A CA 1
ATOM 579 C C . ASP A 1 78 ? -38.077 16.380 21.780 1.00 76.25 78 ASP A C 1
ATOM 581 O O . ASP A 1 78 ? -37.708 15.231 22.041 1.00 76.25 78 ASP A O 1
ATOM 585 N N . PRO A 1 79 ? -38.498 17.207 22.760 1.00 67.81 79 PRO A N 1
ATOM 586 C CA . PRO A 1 79 ? -38.483 16.828 24.174 1.00 67.81 79 PRO A CA 1
ATOM 587 C C . PRO A 1 79 ? -39.372 15.629 24.526 1.00 67.81 79 PRO A C 1
ATOM 589 O O . PRO A 1 79 ? -38.936 14.752 25.269 1.00 67.81 79 PRO A O 1
ATOM 592 N N . GLY A 1 80 ? -40.593 15.557 23.984 1.00 66.00 80 GLY A N 1
ATOM 593 C CA . GLY A 1 80 ? -41.519 14.460 24.285 1.00 66.00 80 GLY A CA 1
ATOM 594 C C . GLY A 1 80 ? -41.024 13.134 23.709 1.00 66.00 80 GLY A C 1
ATOM 595 O O . GLY A 1 80 ? -41.088 12.089 24.358 1.00 66.00 80 GLY A O 1
ATOM 596 N N . MET A 1 81 ? -40.444 13.194 22.515 1.00 51.66 81 MET A N 1
ATOM 597 C CA . MET A 1 81 ? -39.867 12.050 21.806 1.00 51.66 81 MET A CA 1
ATOM 598 C C . MET A 1 81 ? -38.578 11.561 22.467 1.00 51.66 81 MET A C 1
ATOM 600 O O . MET A 1 81 ? -38.340 10.356 22.580 1.00 51.66 81 MET A O 1
ATOM 604 N N . ARG A 1 82 ? -37.756 12.494 22.958 1.00 71.12 82 ARG A N 1
ATOM 605 C CA . ARG A 1 82 ? -36.547 12.193 23.725 1.00 71.12 82 ARG A CA 1
ATOM 606 C C . ARG A 1 82 ? -36.881 11.437 25.004 1.00 71.12 82 ARG A C 1
ATOM 608 O O . ARG A 1 82 ? -36.231 10.428 25.284 1.00 71.12 82 ARG A O 1
ATOM 615 N N . ASP A 1 83 ? -37.882 11.896 25.752 1.00 66.44 83 ASP A N 1
ATOM 616 C CA . ASP A 1 83 ? -38.323 11.251 26.992 1.00 66.44 83 ASP A CA 1
ATOM 617 C C . ASP A 1 83 ? -38.912 9.867 26.710 1.00 66.44 83 ASP A C 1
ATOM 619 O O . ASP A 1 83 ? -38.619 8.895 27.411 1.00 66.44 83 ASP A O 1
ATOM 623 N N . TYR A 1 84 ? -39.692 9.741 25.638 1.00 55.62 84 TYR A N 1
ATOM 624 C CA . TYR A 1 84 ? -40.250 8.464 25.221 1.00 55.62 84 TYR A CA 1
ATOM 625 C C . TYR A 1 84 ? -39.163 7.450 24.814 1.00 55.62 84 TYR A C 1
ATOM 627 O O . TYR A 1 84 ? -39.164 6.313 25.302 1.00 55.62 84 TYR A O 1
ATOM 635 N N . PHE A 1 85 ? -38.207 7.851 23.965 1.00 65.75 85 PHE A N 1
ATOM 636 C CA . PHE A 1 85 ? -37.064 7.014 23.583 1.00 65.75 85 PHE A CA 1
ATOM 637 C C . PHE A 1 85 ? -36.234 6.631 24.809 1.00 65.75 85 PHE A C 1
ATOM 639 O O . PHE A 1 85 ? -35.873 5.464 24.967 1.00 65.75 85 PHE A O 1
ATOM 646 N N . TYR A 1 86 ? -35.966 7.597 25.695 1.00 76.62 86 TYR A N 1
ATOM 647 C CA . TYR A 1 86 ? -35.215 7.367 26.922 1.00 76.62 86 TYR A CA 1
ATOM 648 C C . TYR A 1 86 ? -35.870 6.284 27.777 1.00 76.62 86 TYR A C 1
ATOM 650 O O . TYR A 1 86 ? -35.215 5.308 28.128 1.00 76.62 86 TYR A O 1
ATOM 658 N N . ASN A 1 87 ? -37.166 6.412 28.064 1.00 74.06 87 ASN A N 1
ATOM 659 C CA . ASN A 1 87 ? -37.883 5.456 28.904 1.00 74.06 87 ASN A CA 1
ATOM 660 C C . ASN A 1 87 ? -37.955 4.063 28.258 1.00 74.06 87 ASN A C 1
ATOM 662 O O . ASN A 1 87 ? -37.675 3.064 28.922 1.00 74.06 87 ASN A O 1
ATOM 666 N N . SER A 1 88 ? -38.250 4.002 26.957 1.00 61.44 88 SER A N 1
ATOM 667 C CA . SER A 1 88 ? -38.378 2.739 26.218 1.00 61.44 88 SER A CA 1
ATOM 668 C C . SER A 1 88 ? -37.045 1.993 26.132 1.00 61.44 88 SER A C 1
ATOM 670 O O . SER A 1 88 ? -36.951 0.815 26.472 1.00 61.44 88 SER A O 1
ATOM 672 N N . MET A 1 89 ? -35.976 2.683 25.726 1.00 65.94 89 MET A N 1
ATOM 673 C CA . MET A 1 89 ? -34.653 2.075 25.586 1.00 65.94 89 MET A CA 1
ATOM 674 C C . MET A 1 89 ? -34.020 1.756 26.946 1.00 65.94 89 MET A C 1
ATOM 676 O O . MET A 1 89 ? -33.311 0.756 27.081 1.00 65.94 89 MET A O 1
ATOM 680 N N . LEU A 1 90 ? -34.300 2.560 27.979 1.00 77.44 90 LEU A N 1
ATOM 681 C CA . LEU A 1 90 ? -33.866 2.271 29.343 1.00 77.44 90 LEU A CA 1
ATOM 682 C C . LEU A 1 90 ? -34.485 0.969 29.853 1.00 77.44 90 LEU A C 1
ATOM 684 O O . LEU A 1 90 ? -33.764 0.157 30.426 1.00 77.44 90 LEU A O 1
ATOM 688 N N . GLU A 1 91 ? -35.777 0.731 29.617 1.00 70.31 91 GLU A N 1
ATOM 689 C CA . GLU A 1 91 ? -36.427 -0.526 29.999 1.00 70.31 91 GLU A CA 1
ATOM 690 C C . GLU A 1 91 ? -35.781 -1.735 29.300 1.00 70.31 91 GLU A C 1
ATOM 692 O O . GLU A 1 91 ? -35.428 -2.718 29.961 1.00 70.31 91 GLU A O 1
ATOM 697 N N . ILE A 1 92 ? -35.548 -1.643 27.986 1.00 60.78 92 ILE A N 1
ATOM 698 C CA . ILE A 1 92 ? -34.895 -2.698 27.191 1.00 60.78 92 ILE A CA 1
ATOM 699 C C . ILE A 1 92 ? -33.483 -2.992 27.733 1.00 60.78 92 ILE A C 1
ATOM 701 O O . ILE A 1 92 ? -33.119 -4.154 27.955 1.00 60.78 92 ILE A O 1
ATOM 705 N N . MET A 1 93 ? -32.687 -1.950 28.003 1.00 70.94 93 MET A N 1
ATOM 706 C CA . MET A 1 93 ? -31.339 -2.106 28.556 1.00 70.94 93 MET A CA 1
ATOM 707 C C . MET A 1 93 ? -31.361 -2.659 29.986 1.00 70.94 93 MET A C 1
ATOM 709 O O . MET A 1 93 ? -30.603 -3.576 30.302 1.00 70.94 93 MET A O 1
ATOM 713 N N . LEU A 1 94 ? -32.247 -2.187 30.868 1.00 73.31 94 LEU A N 1
ATOM 714 C CA . LEU A 1 94 ? -32.351 -2.698 32.242 1.00 73.31 94 LEU A CA 1
ATOM 715 C C . LEU A 1 94 ? -32.685 -4.196 32.270 1.00 73.31 94 LEU A C 1
ATOM 717 O O . LEU A 1 94 ? -32.077 -4.946 33.045 1.00 73.31 94 LEU A O 1
ATOM 721 N N . ASN A 1 95 ? -33.566 -4.639 31.369 1.00 70.50 95 ASN A N 1
ATOM 722 C CA . ASN A 1 95 ? -33.925 -6.046 31.192 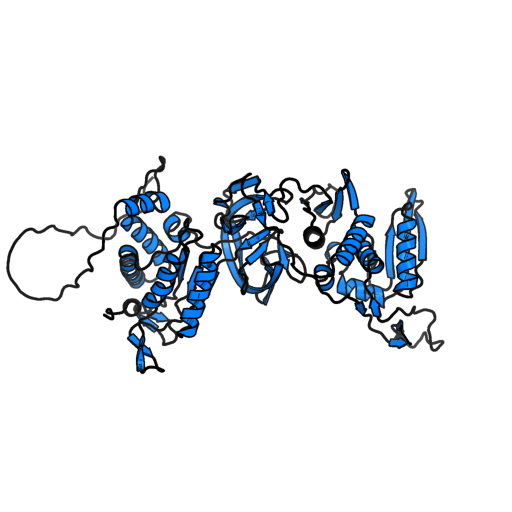1.00 70.50 95 ASN A CA 1
ATOM 723 C C . ASN A 1 95 ? -32.850 -6.877 30.476 1.00 70.50 95 ASN A C 1
ATOM 725 O O . ASN A 1 95 ? -32.949 -8.104 30.454 1.00 70.50 95 ASN A O 1
ATOM 729 N N . ARG A 1 96 ? -31.783 -6.235 29.973 1.00 67.25 96 ARG A N 1
ATOM 730 C CA . ARG A 1 96 ? -30.696 -6.858 29.197 1.00 67.25 96 ARG A CA 1
ATOM 731 C C . ARG A 1 96 ? -31.201 -7.540 27.922 1.00 67.25 96 ARG A C 1
ATOM 733 O O . ARG A 1 96 ? -30.571 -8.475 27.439 1.00 67.25 96 ARG A O 1
ATOM 740 N N . GLU A 1 97 ? -32.318 -7.054 27.387 1.00 50.88 97 GLU A N 1
ATOM 741 C CA . GLU A 1 97 ? -32.855 -7.453 26.080 1.00 50.88 97 GLU A CA 1
ATOM 742 C C . GLU A 1 97 ? -31.982 -6.876 24.950 1.00 50.88 97 GLU A C 1
ATOM 744 O O . GLU A 1 97 ? -31.859 -7.467 23.883 1.00 50.88 97 GLU A O 1
ATOM 749 N N . PHE A 1 98 ? -31.296 -5.762 25.227 1.00 52.22 98 PHE A N 1
ATOM 750 C CA . PHE A 1 98 ? -30.278 -5.165 24.371 1.00 52.22 98 PHE A CA 1
ATOM 751 C C . PHE A 1 98 ? -29.137 -4.602 25.225 1.00 52.22 98 PHE A C 1
ATOM 753 O O . PHE A 1 98 ? -29.367 -3.949 26.245 1.00 52.22 98 PHE A O 1
ATOM 760 N N . ILE A 1 99 ? -27.894 -4.848 24.811 1.00 57.31 99 ILE A N 1
ATOM 761 C CA . ILE A 1 99 ? -26.696 -4.267 25.423 1.00 57.31 99 ILE A CA 1
ATOM 762 C C . ILE A 1 99 ? -25.817 -3.742 24.281 1.00 57.31 99 ILE A C 1
ATOM 764 O O . ILE A 1 99 ? -25.371 -4.548 23.461 1.00 57.31 99 ILE A O 1
ATOM 768 N N . PRO A 1 100 ? -25.555 -2.425 24.201 1.00 51.06 100 PRO A N 1
ATOM 769 C CA . PRO A 1 100 ? -24.753 -1.864 23.126 1.00 51.06 100 PRO A CA 1
ATOM 770 C C . PRO A 1 100 ? -23.277 -2.251 23.278 1.00 51.06 100 PRO A C 1
ATOM 772 O O . PRO A 1 100 ? -22.837 -2.767 24.311 1.00 51.06 100 PRO A O 1
ATOM 775 N N . ASN A 1 101 ? -22.486 -1.991 22.238 1.00 52.72 101 ASN A N 1
ATOM 776 C CA . ASN A 1 101 ? -21.071 -2.333 22.229 1.00 52.72 101 ASN A CA 1
ATOM 777 C C . ASN A 1 101 ? -20.302 -1.695 23.410 1.00 52.72 101 ASN A C 1
ATOM 779 O O . ASN A 1 101 ? -20.701 -0.697 24.013 1.00 52.72 101 ASN A O 1
ATOM 783 N N . THR A 1 102 ? -19.151 -2.283 23.749 1.00 50.12 102 THR A N 1
ATOM 784 C CA . THR A 1 102 ? -18.324 -1.808 24.875 1.00 50.12 102 THR A CA 1
ATOM 785 C C . THR A 1 102 ? -17.931 -0.326 24.757 1.00 50.12 102 THR A C 1
ATOM 787 O O . THR A 1 102 ? -18.036 0.362 25.770 1.00 50.12 102 THR A O 1
ATOM 790 N N . PRO A 1 103 ? -17.548 0.210 23.577 1.00 52.03 103 PRO A N 1
ATOM 791 C CA . PRO A 1 103 ? -17.327 1.648 23.416 1.00 52.03 103 PRO A CA 1
ATOM 792 C C . PRO A 1 103 ? -18.534 2.496 23.830 1.00 52.03 103 PRO A C 1
ATOM 794 O O . PRO A 1 103 ? -18.366 3.449 24.583 1.00 52.03 103 PRO A O 1
ATOM 797 N N . CYS A 1 104 ? -19.755 2.115 23.446 1.00 57.47 104 CYS A N 1
ATOM 798 C CA . CYS A 1 104 ? -20.969 2.814 23.865 1.00 57.47 104 CYS A CA 1
ATOM 799 C C . CYS A 1 104 ? -21.179 2.757 25.383 1.00 57.47 104 CYS A C 1
ATOM 801 O O . CYS A 1 104 ? -21.359 3.799 26.011 1.00 57.47 104 CYS A O 1
ATOM 803 N N . LEU A 1 105 ? -21.043 1.579 26.001 1.00 63.09 105 LEU A N 1
ATOM 804 C CA . LEU A 1 105 ? -21.182 1.418 27.457 1.00 63.09 105 LEU A CA 1
ATOM 805 C C . LEU A 1 105 ? -20.160 2.245 28.255 1.00 63.09 105 LEU A C 1
ATOM 807 O O . LEU A 1 105 ? -20.490 2.842 29.284 1.00 63.09 105 LEU A O 1
ATOM 811 N N . VAL A 1 106 ? -18.911 2.278 27.788 1.00 61.06 106 VAL A N 1
ATOM 812 C CA . VAL A 1 106 ? -17.795 2.913 28.502 1.00 61.06 106 VAL A CA 1
ATOM 813 C C . VAL A 1 106 ? -17.738 4.418 28.250 1.00 61.06 106 VAL A C 1
ATOM 815 O O . VAL A 1 106 ? -17.341 5.159 29.152 1.00 61.06 106 VAL A O 1
ATOM 818 N N . ASN A 1 107 ? -18.106 4.885 27.054 1.00 56.75 107 ASN A N 1
ATOM 819 C CA . ASN A 1 107 ? -17.840 6.263 26.634 1.00 56.75 107 ASN A CA 1
ATOM 820 C C . ASN A 1 107 ? -19.067 7.176 26.689 1.00 56.75 107 ASN A C 1
ATOM 822 O O . ASN A 1 107 ? -18.899 8.384 26.858 1.00 56.75 107 ASN A O 1
ATOM 826 N N . ALA A 1 108 ? -20.285 6.639 26.605 1.00 67.62 108 ALA A N 1
ATOM 827 C CA . ALA A 1 108 ? -21.493 7.456 26.626 1.00 67.62 108 ALA A CA 1
ATOM 828 C C . ALA A 1 108 ? -21.600 8.300 27.911 1.00 67.62 108 ALA A C 1
ATOM 830 O O . ALA A 1 108 ? -21.327 7.824 29.011 1.00 67.62 108 ALA A O 1
ATOM 831 N N . GLY A 1 109 ? -21.983 9.570 27.786 1.00 62.81 109 GLY A N 1
ATOM 832 C CA . GLY A 1 109 ? -22.168 10.484 28.920 1.00 62.81 109 GLY A CA 1
ATOM 833 C C . GLY A 1 109 ? -20.877 11.058 29.517 1.00 62.81 109 GLY A C 1
ATOM 834 O O . GLY A 1 109 ? -20.953 11.969 30.338 1.00 62.81 109 GLY A O 1
ATOM 835 N N . LYS A 1 110 ? -19.696 10.599 29.083 1.00 65.25 110 LYS A N 1
ATOM 836 C CA . LYS A 1 110 ? -18.428 11.289 29.361 1.00 65.25 110 LYS A CA 1
ATOM 837 C C . LYS A 1 110 ? -18.320 12.553 28.498 1.00 65.25 110 LYS A C 1
ATOM 839 O O . LYS A 1 110 ? -18.920 12.596 27.423 1.00 65.25 110 LYS A O 1
ATOM 844 N N . PRO A 1 111 ? -17.488 13.540 28.882 1.00 43.09 111 PRO A N 1
ATOM 845 C CA . PRO A 1 111 ? -17.296 14.775 28.112 1.00 43.09 111 PRO A CA 1
ATOM 846 C C . PRO A 1 111 ? -16.912 14.591 26.628 1.00 43.09 111 PRO A C 1
ATOM 848 O O . PRO A 1 111 ? -17.013 15.544 25.869 1.00 43.09 111 PR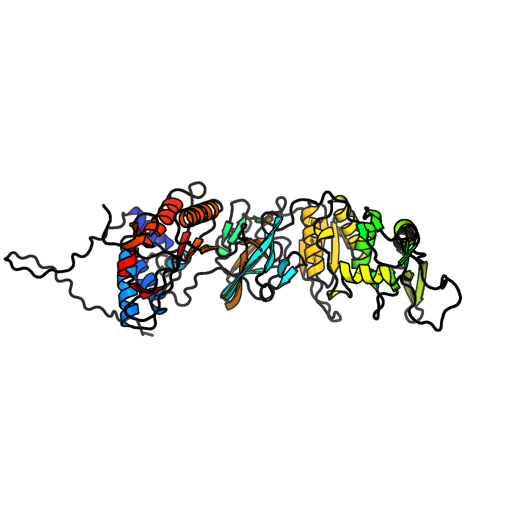O A O 1
ATOM 851 N N . LYS A 1 112 ? -16.468 13.393 26.210 1.00 47.50 112 LYS A N 1
ATOM 852 C CA . LYS A 1 112 ? -15.961 13.081 24.860 1.00 47.50 112 LYS A CA 1
ATOM 853 C C . LYS A 1 112 ? -16.573 11.808 24.223 1.00 47.50 112 LYS A C 1
ATOM 855 O O . LYS A 1 112 ? -15.901 11.152 23.439 1.00 47.50 112 LYS A O 1
ATOM 860 N N . GLY A 1 113 ? -17.780 11.385 24.616 1.00 45.34 113 GLY A N 1
ATOM 861 C CA . GLY A 1 113 ? -18.347 10.047 24.334 1.00 45.34 113 GLY A CA 1
ATOM 862 C C . GLY A 1 113 ? -18.431 9.603 22.860 1.00 45.34 113 GLY A C 1
ATOM 863 O O . GLY A 1 113 ? -19.429 9.858 22.199 1.00 45.34 113 GLY A O 1
ATOM 864 N N . GLN A 1 114 ? -17.411 8.884 22.370 1.00 48.69 114 GLN A N 1
ATOM 865 C CA . GLN A 1 114 ? -17.168 8.629 20.941 1.00 48.69 114 GLN A CA 1
ATOM 866 C C . GLN A 1 114 ? -17.175 7.117 20.580 1.00 48.69 114 GLN A C 1
ATOM 868 O O . GLN A 1 114 ? -16.641 6.309 21.346 1.00 48.69 114 GLN A O 1
ATOM 873 N N . LEU A 1 115 ? -17.809 6.727 19.448 1.00 48.19 115 LEU A N 1
ATOM 874 C CA . LEU A 1 115 ? -18.318 5.344 19.206 1.00 48.19 115 LEU A CA 1
ATOM 875 C C . LEU A 1 115 ? -17.745 4.524 18.013 1.00 48.19 115 LEU A C 1
ATOM 877 O O . LEU A 1 115 ? -17.956 3.313 17.988 1.00 48.19 115 LEU A O 1
ATOM 881 N N . ALA A 1 116 ? -17.052 5.133 17.041 1.00 48.84 116 ALA A N 1
ATOM 882 C CA . ALA A 1 116 ? -16.450 4.481 15.846 1.00 48.84 116 ALA A CA 1
ATOM 883 C C . ALA A 1 116 ? -14.903 4.438 15.899 1.00 48.84 116 ALA A C 1
ATOM 885 O O . ALA A 1 116 ? -14.374 4.985 16.856 1.00 48.84 116 ALA A O 1
ATOM 886 N N . ALA A 1 117 ? -14.204 3.846 14.909 1.00 56.03 117 ALA A N 1
ATOM 887 C CA . ALA A 1 117 ? -12.730 3.719 14.786 1.00 56.03 117 ALA A CA 1
ATOM 888 C C . ALA A 1 117 ? -12.165 4.383 13.510 1.00 56.03 117 ALA A C 1
ATOM 890 O O . ALA A 1 117 ? -12.776 4.198 12.464 1.00 56.03 117 ALA A O 1
ATOM 891 N N . CYS A 1 118 ? -11.035 5.123 13.528 1.00 76.50 118 CYS A N 1
ATOM 892 C CA . CYS A 1 118 ? -10.562 5.911 12.357 1.00 76.50 118 CYS A CA 1
ATOM 893 C C . CYS A 1 118 ? -9.036 6.240 12.332 1.00 76.50 118 CYS A C 1
ATOM 895 O O . CYS A 1 118 ? -8.339 6.058 13.329 1.00 76.50 118 CYS A O 1
ATOM 897 N N . PHE A 1 119 ? -8.538 6.817 11.224 1.00 82.31 119 PHE A N 1
ATOM 898 C CA . PHE A 1 119 ? -7.173 7.364 11.044 1.00 82.31 119 PHE A CA 1
ATOM 899 C C . PHE A 1 119 ? -7.168 8.839 10.607 1.00 82.31 119 PHE A C 1
ATOM 901 O O . PHE A 1 119 ? -8.102 9.261 9.941 1.00 82.31 119 PHE A O 1
ATOM 908 N N . PRO A 1 120 ? -6.140 9.650 10.909 1.00 85.94 120 PRO A N 1
ATOM 909 C CA . PRO A 1 120 ? -6.071 11.038 10.443 1.00 85.94 120 PRO A CA 1
ATOM 910 C C . PRO A 1 120 ? -5.687 11.168 8.960 1.00 85.94 120 PRO A C 1
ATOM 912 O O . PRO A 1 120 ? -5.144 10.236 8.360 1.00 85.94 120 PRO A O 1
ATOM 915 N N . THR A 1 121 ? -5.915 12.367 8.410 1.00 85.50 121 THR A N 1
ATOM 916 C CA . THR A 1 121 ? -5.451 12.814 7.081 1.00 85.50 121 THR A CA 1
ATOM 917 C C . THR A 1 121 ? -3.984 12.455 6.826 1.00 85.50 121 THR A C 1
ATOM 919 O O . THR A 1 121 ? -3.146 12.557 7.727 1.00 85.50 121 THR A O 1
ATOM 922 N N . GLY A 1 122 ? -3.671 12.055 5.592 1.00 88.50 122 GLY A N 1
ATOM 923 C CA . GLY A 1 122 ? -2.330 11.674 5.145 1.00 88.50 122 GLY A CA 1
ATOM 924 C C . GLY A 1 122 ? -1.935 10.231 5.473 1.00 88.50 122 GLY A C 1
ATOM 925 O O . GLY A 1 122 ? -0.814 9.818 5.181 1.00 88.50 122 GLY A O 1
ATOM 926 N N . THR A 1 123 ? -2.827 9.440 6.077 1.00 93.44 123 THR A N 1
ATOM 927 C CA . THR A 1 123 ? -2.598 7.999 6.259 1.00 93.44 123 THR A CA 1
ATOM 928 C C . THR A 1 123 ? -2.658 7.306 4.901 1.00 93.44 123 THR A C 1
ATOM 930 O O . THR A 1 123 ? -3.692 7.348 4.247 1.00 93.44 123 THR A O 1
ATOM 933 N N . MET A 1 124 ? -1.569 6.666 4.472 1.00 95.56 124 MET A N 1
ATOM 934 C CA . MET A 1 124 ? -1.496 6.051 3.145 1.00 95.56 124 MET A CA 1
ATOM 935 C C . MET A 1 124 ? -2.182 4.684 3.129 1.00 95.56 124 MET A C 1
ATOM 937 O O . MET A 1 124 ? -1.834 3.803 3.913 1.00 95.56 124 MET A O 1
ATOM 941 N N . ILE A 1 125 ? -3.123 4.498 2.213 1.00 96.38 125 ILE A N 1
ATOM 942 C CA . ILE A 1 125 ? -3.898 3.281 1.983 1.00 96.38 125 ILE A CA 1
ATOM 943 C C . ILE A 1 125 ? -3.382 2.597 0.724 1.00 96.38 125 ILE A C 1
ATOM 945 O O . ILE A 1 125 ? -3.182 3.249 -0.300 1.00 96.38 125 ILE A O 1
ATOM 949 N N . SER A 1 126 ? -3.161 1.287 0.792 1.00 96.12 126 SER A N 1
ATOM 950 C CA . SER A 1 126 ? -2.684 0.514 -0.361 1.00 96.12 126 SER A CA 1
ATOM 951 C C . SER A 1 126 ? -3.849 0.224 -1.311 1.00 96.12 126 SER A C 1
ATOM 953 O O . SER A 1 126 ? -4.763 -0.520 -0.953 1.00 96.12 126 SER A O 1
ATOM 955 N N . THR A 1 127 ? -3.823 0.811 -2.510 1.00 94.88 127 THR A N 1
ATOM 956 C CA . THR A 1 127 ? -4.838 0.608 -3.560 1.00 94.88 127 THR A CA 1
ATOM 957 C C . THR A 1 127 ? -4.243 -0.112 -4.768 1.00 94.88 127 THR A C 1
ATOM 959 O O . THR A 1 127 ? -3.020 -0.227 -4.888 1.00 94.88 127 THR A O 1
ATOM 962 N N . ILE A 1 128 ? -5.096 -0.578 -5.682 1.00 91.31 128 ILE A N 1
ATOM 963 C CA . ILE A 1 128 ? -4.664 -1.232 -6.930 1.00 91.31 128 ILE A CA 1
ATOM 964 C C . ILE A 1 128 ? -3.840 -0.307 -7.846 1.00 91.31 128 ILE A C 1
ATOM 966 O O . ILE A 1 128 ? -3.056 -0.776 -8.665 1.00 91.31 128 ILE A O 1
ATOM 970 N N . ASN A 1 129 ? -3.980 1.012 -7.682 1.00 86.31 129 ASN A N 1
ATOM 971 C CA . ASN A 1 129 ? -3.290 2.034 -8.475 1.00 86.31 129 ASN A CA 1
ATOM 972 C C . ASN A 1 129 ? -2.163 2.723 -7.684 1.00 86.31 129 ASN A C 1
ATOM 974 O O . ASN A 1 129 ? -1.797 3.861 -7.970 1.00 86.31 129 ASN A O 1
ATOM 978 N N . GLY A 1 130 ? -1.631 2.049 -6.661 1.00 87.56 130 GLY A N 1
ATOM 979 C CA . GLY A 1 130 ? -0.626 2.599 -5.756 1.00 87.56 130 GLY A CA 1
ATOM 980 C C . GLY A 1 130 ? -1.227 3.210 -4.490 1.00 87.56 130 GLY A C 1
ATOM 981 O O . GLY A 1 130 ? -2.441 3.270 -4.296 1.00 87.56 130 GLY A O 1
ATOM 982 N N . ALA A 1 131 ? -0.362 3.615 -3.566 1.00 92.19 131 ALA A N 1
ATOM 983 C CA . ALA A 1 131 ? -0.803 4.140 -2.284 1.00 92.19 131 ALA A CA 1
ATOM 984 C C . ALA A 1 131 ? -1.487 5.512 -2.434 1.00 92.19 131 ALA A C 1
ATOM 986 O O . ALA A 1 131 ? -0.934 6.414 -3.064 1.00 92.19 131 ALA A O 1
ATOM 987 N N . LYS A 1 132 ? -2.648 5.692 -1.796 1.00 94.00 132 LYS A N 1
ATOM 988 C CA . LYS A 1 132 ? -3.398 6.957 -1.758 1.00 94.00 132 LYS A CA 1
ATOM 989 C C . LYS A 1 132 ? -3.642 7.416 -0.322 1.00 94.00 132 LYS A C 1
ATOM 991 O O . LYS A 1 132 ? -3.810 6.567 0.551 1.00 94.00 132 LYS A O 1
ATOM 996 N N . PRO A 1 133 ? -3.665 8.725 -0.033 1.00 94.00 133 PRO A N 1
ATOM 997 C CA . PRO A 1 133 ? -4.011 9.197 1.301 1.00 94.00 133 PRO A CA 1
ATOM 998 C C . PRO A 1 133 ? -5.492 8.920 1.615 1.00 94.00 133 PRO A C 1
ATOM 1000 O O . PRO A 1 133 ? -6.347 9.007 0.733 1.00 94.00 133 PRO A O 1
ATOM 1003 N N . ILE A 1 134 ? -5.793 8.582 2.871 1.00 93.19 134 ILE A N 1
ATOM 1004 C CA . ILE A 1 134 ? -7.106 8.083 3.310 1.00 93.19 134 ILE A CA 1
ATOM 1005 C C . ILE A 1 134 ? -8.267 9.030 2.990 1.00 93.19 134 ILE A C 1
ATOM 1007 O O . ILE A 1 134 ? -9.351 8.576 2.652 1.00 93.19 134 ILE A O 1
ATOM 1011 N N . GLU A 1 135 ? -8.042 10.340 3.055 1.00 87.19 135 GLU A N 1
ATOM 1012 C CA . GLU A 1 135 ? -9.040 11.367 2.749 1.00 87.19 135 GLU A CA 1
ATOM 1013 C C . GLU A 1 135 ? -9.409 11.457 1.261 1.00 87.19 135 GLU A C 1
ATOM 1015 O O . GLU A 1 135 ? -10.378 12.129 0.925 1.00 87.19 135 GLU A O 1
ATOM 1020 N N . SER A 1 136 ? -8.629 10.820 0.383 1.00 90.88 136 SER A N 1
ATOM 1021 C CA . SER A 1 136 ? -8.863 10.780 -1.067 1.00 90.88 136 SER A CA 1
ATOM 1022 C C . SER A 1 136 ? -9.457 9.460 -1.553 1.00 90.88 136 SER A C 1
ATOM 1024 O O . SER A 1 136 ? -9.628 9.283 -2.755 1.00 90.88 136 SER A O 1
ATOM 1026 N N . ILE A 1 137 ? -9.710 8.519 -0.639 1.00 93.00 137 ILE A N 1
ATOM 1027 C CA . ILE A 1 137 ? -10.340 7.246 -0.976 1.00 93.00 137 ILE A CA 1
ATOM 1028 C C . ILE A 1 137 ? -11.824 7.488 -1.229 1.00 93.00 137 ILE A C 1
ATOM 1030 O O . ILE A 1 137 ? -12.511 8.090 -0.404 1.00 93.00 137 ILE A O 1
ATOM 1034 N N . GLU A 1 138 ? -12.303 6.987 -2.362 1.00 86.00 138 GLU A N 1
ATOM 1035 C CA . GLU A 1 138 ? -13.687 7.113 -2.810 1.00 86.00 138 GLU A CA 1
ATOM 1036 C C . GLU A 1 138 ? -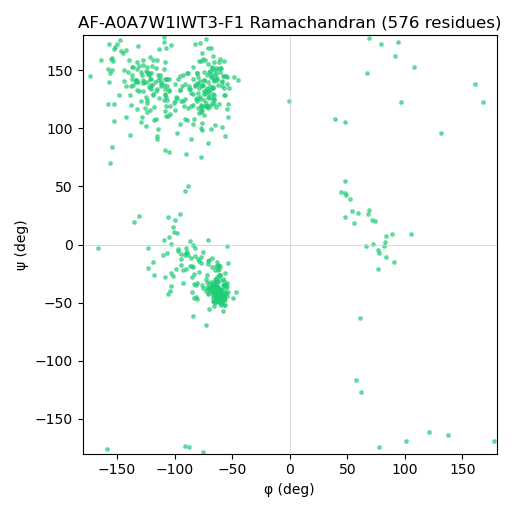14.369 5.737 -2.869 1.00 86.00 138 GLU A C 1
ATOM 1038 O O . GLU A 1 138 ? -13.720 4.689 -2.953 1.00 86.00 138 GLU A O 1
ATOM 1043 N N . GLU A 1 139 ? -15.701 5.732 -2.829 1.00 84.31 139 GLU A N 1
ATOM 1044 C CA . GLU A 1 139 ? -16.491 4.523 -3.064 1.00 84.31 139 GLU A CA 1
ATOM 1045 C C . GLU A 1 139 ? -16.197 3.944 -4.453 1.00 84.31 139 GLU A C 1
ATOM 1047 O O . GLU A 1 139 ? -16.044 4.664 -5.439 1.00 84.31 139 GLU A O 1
ATOM 1052 N N . GLY A 1 140 ? -16.115 2.618 -4.545 1.00 86.44 140 GLY A N 1
ATOM 1053 C CA . GLY A 1 140 ? -15.753 1.926 -5.779 1.00 86.44 140 GLY A CA 1
ATOM 1054 C C . GLY A 1 140 ? -14.255 1.670 -5.953 1.00 86.44 140 GLY A C 1
ATOM 1055 O O . GLY A 1 140 ? -13.891 0.819 -6.767 1.00 86.44 140 GLY A O 1
ATOM 1056 N N . GLU A 1 141 ? -13.380 2.329 -5.187 1.00 93.06 141 GLU A N 1
ATOM 1057 C CA . GLU A 1 141 ? -11.942 2.069 -5.268 1.00 93.06 141 GLU A CA 1
ATOM 1058 C C . GLU A 1 141 ? -11.564 0.688 -4.727 1.00 93.06 141 GLU A C 1
ATOM 1060 O O . GLU A 1 141 ? -12.189 0.159 -3.814 1.00 93.06 141 GLU A O 1
ATOM 1065 N N . MET A 1 142 ? -10.506 0.101 -5.284 1.00 95.56 142 MET A N 1
ATOM 1066 C CA . MET A 1 142 ? -10.029 -1.229 -4.906 1.00 95.56 142 MET A CA 1
ATOM 1067 C C . MET A 1 142 ? -8.841 -1.116 -3.947 1.00 95.56 142 MET A C 1
ATOM 1069 O O . MET A 1 142 ? -7.766 -0.649 -4.337 1.00 95.56 142 MET A O 1
ATOM 1073 N N . VAL A 1 143 ? -9.015 -1.583 -2.711 1.00 96.00 143 VAL A N 1
ATOM 1074 C CA . VAL A 1 143 ? -8.009 -1.534 -1.636 1.00 96.00 143 VAL A CA 1
ATOM 1075 C C . VAL A 1 143 ? -7.515 -2.927 -1.264 1.00 96.00 143 VAL A C 1
ATOM 1077 O O . VAL A 1 143 ? -8.257 -3.905 -1.343 1.00 96.00 143 VAL A O 1
ATOM 1080 N N . LEU A 1 144 ? -6.240 -3.028 -0.891 1.00 95.62 144 LEU A N 1
ATOM 1081 C CA . LEU A 1 144 ? -5.617 -4.289 -0.487 1.00 95.62 144 LEU A CA 1
ATOM 1082 C C . LEU A 1 144 ? -6.090 -4.692 0.912 1.00 95.62 144 LEU A C 1
ATOM 1084 O O . LEU A 1 144 ? -6.025 -3.875 1.829 1.00 95.62 144 LEU A O 1
ATOM 1088 N N . THR A 1 145 ? -6.504 -5.947 1.086 1.00 92.62 145 THR A N 1
ATOM 1089 C CA . THR A 1 145 ? -7.031 -6.489 2.350 1.00 92.62 145 THR A CA 1
ATOM 1090 C C . THR A 1 145 ? -6.008 -7.356 3.090 1.00 92.62 145 THR A C 1
ATOM 1092 O O . THR A 1 145 ? -4.959 -7.716 2.552 1.00 92.62 145 THR A O 1
ATOM 1095 N N . HIS A 1 146 ? -6.319 -7.752 4.330 1.00 87.88 146 HIS A N 1
ATOM 1096 C CA . HIS A 1 146 ? -5.473 -8.671 5.112 1.00 87.88 146 HIS A CA 1
ATOM 1097 C C . HIS A 1 146 ? -5.309 -10.065 4.478 1.00 87.88 146 HIS A C 1
ATOM 1099 O O . HIS A 1 146 ? -4.383 -10.789 4.841 1.00 87.88 146 HIS A O 1
ATOM 1105 N N . GLN A 1 147 ? -6.196 -10.442 3.549 1.00 86.19 147 GLN A N 1
ATOM 1106 C CA . GLN A 1 147 ? -6.126 -11.701 2.802 1.00 86.19 147 GLN A CA 1
ATOM 1107 C C . GLN A 1 147 ? -5.254 -11.596 1.543 1.00 86.19 147 GLN A C 1
ATOM 1109 O O . GLN A 1 147 ? -5.172 -12.547 0.770 1.00 86.19 147 GLN A O 1
ATOM 1114 N N . GLY A 1 148 ? -4.627 -10.440 1.307 1.00 91.12 148 GLY A N 1
ATOM 1115 C CA . GLY A 1 148 ? -3.743 -10.226 0.167 1.00 91.12 148 GLY A CA 1
ATOM 1116 C C . GLY A 1 148 ? -4.460 -10.193 -1.179 1.00 91.12 148 GLY A C 1
ATOM 1117 O O . GLY A 1 148 ? -3.879 -10.561 -2.196 1.00 91.12 148 GLY A O 1
ATOM 1118 N N . ARG A 1 149 ? -5.719 -9.753 -1.195 1.00 91.56 149 ARG A N 1
ATOM 1119 C CA . ARG A 1 149 ? -6.518 -9.520 -2.405 1.00 91.56 149 ARG A CA 1
ATOM 1120 C C . ARG A 1 149 ? -7.093 -8.108 -2.381 1.00 91.56 149 ARG A C 1
ATOM 1122 O O . ARG A 1 149 ? -7.188 -7.499 -1.319 1.00 91.56 149 ARG A O 1
ATOM 1129 N N . TYR A 1 150 ? -7.459 -7.580 -3.545 1.00 93.56 150 TYR A N 1
ATOM 1130 C CA . TYR A 1 150 ? -8.126 -6.283 -3.629 1.00 93.56 150 TYR A CA 1
ATOM 1131 C C . TYR A 1 150 ? -9.638 -6.431 -3.493 1.00 93.56 150 TYR A C 1
ATOM 1133 O O . TYR A 1 150 ? -10.234 -7.304 -4.126 1.00 93.56 150 TYR A O 1
ATOM 1141 N N . ARG A 1 151 ? -10.257 -5.545 -2.715 1.00 92.62 151 ARG A N 1
ATOM 1142 C CA . ARG A 1 151 ? -11.709 -5.465 -2.520 1.00 92.62 151 ARG A CA 1
ATOM 1143 C C . ARG A 1 151 ? -12.184 -4.029 -2.649 1.00 92.62 151 ARG A C 1
ATOM 1145 O O . ARG A 1 151 ? -11.424 -3.098 -2.385 1.00 92.62 151 ARG A O 1
ATOM 1152 N N . ARG A 1 152 ? -13.428 -3.863 -3.085 1.00 90.31 152 ARG A N 1
ATOM 1153 C CA . ARG A 1 152 ? -14.019 -2.552 -3.323 1.00 90.31 152 ARG A CA 1
ATOM 1154 C C . ARG A 1 152 ? -14.377 -1.847 -2.016 1.00 90.31 152 ARG A C 1
ATOM 1156 O O . ARG A 1 152 ? -14.893 -2.471 -1.087 1.00 90.31 152 ARG A O 1
ATOM 1163 N N . VAL A 1 153 ? -14.156 -0.539 -1.991 1.00 84.38 153 VAL A N 1
ATOM 1164 C CA . VAL A 1 153 ? -14.654 0.372 -0.963 1.00 84.38 153 VAL A CA 1
ATOM 1165 C C . VAL A 1 153 ? -16.147 0.596 -1.170 1.00 84.38 153 VAL A C 1
ATOM 1167 O O . VAL A 1 153 ? -16.565 0.991 -2.258 1.00 84.38 153 VAL A O 1
ATOM 1170 N N . THR A 1 154 ? -16.954 0.336 -0.145 1.00 73.12 154 THR A N 1
ATOM 1171 C CA . THR A 1 154 ? -18.422 0.419 -0.233 1.00 73.12 154 THR A CA 1
ATOM 1172 C C . THR A 1 154 ? -19.000 1.687 0.377 1.00 73.12 154 THR A C 1
ATOM 1174 O O . THR A 1 154 ? -20.060 2.114 -0.057 1.00 73.12 154 THR A O 1
ATOM 1177 N N . GLU A 1 155 ? -18.321 2.282 1.357 1.00 69.75 155 GLU A N 1
ATOM 1178 C CA . GLU A 1 155 ? -18.779 3.491 2.050 1.00 69.75 155 GLU A CA 1
ATOM 1179 C C . GLU A 1 155 ? -17.589 4.219 2.687 1.00 69.75 155 GLU A C 1
ATOM 1181 O O . GLU A 1 155 ? -16.615 3.574 3.076 1.00 69.75 155 GLU A O 1
ATOM 1186 N N . THR A 1 156 ? -17.659 5.545 2.835 1.00 71.94 156 THR A N 1
ATOM 1187 C CA . THR A 1 156 ? -16.623 6.360 3.497 1.00 71.94 156 THR A CA 1
ATOM 1188 C C . THR A 1 156 ? -17.176 7.131 4.701 1.00 71.94 156 THR A C 1
ATOM 1190 O O . THR A 1 156 ? -18.324 7.566 4.716 1.00 71.94 156 THR A O 1
ATOM 1193 N N . PHE A 1 157 ? -16.349 7.337 5.730 1.00 69.31 157 PHE A N 1
ATOM 1194 C CA . PHE A 1 157 ? -16.737 7.977 6.991 1.00 69.31 157 PHE A CA 1
ATOM 1195 C C . PHE A 1 157 ? -15.724 9.028 7.430 1.00 69.31 157 PHE A C 1
ATOM 1197 O O . PHE A 1 157 ? -14.513 8.804 7.377 1.00 69.31 157 PHE A O 1
ATOM 1204 N N . VAL A 1 158 ? -16.216 10.140 7.982 1.00 69.06 158 VAL A N 1
ATOM 1205 C CA . VAL A 1 158 ? -15.386 11.229 8.518 1.00 69.06 158 VAL A CA 1
ATOM 1206 C C . VAL A 1 158 ? -15.934 11.706 9.859 1.00 69.06 158 VAL A C 1
ATOM 1208 O O . VAL A 1 158 ? -17.139 11.881 10.024 1.00 69.06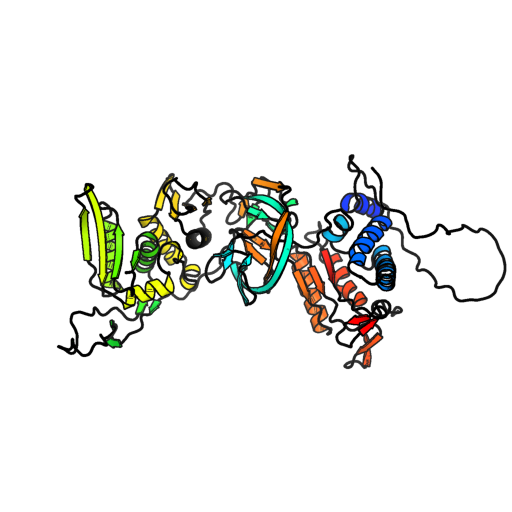 158 VAL A O 1
ATOM 1211 N N . ARG A 1 159 ? -15.054 11.949 10.836 1.00 65.81 159 ARG A N 1
ATOM 1212 C CA . ARG A 1 159 ? -15.424 12.500 12.155 1.00 65.81 159 ARG A CA 1
ATOM 1213 C C . ARG A 1 159 ? -14.230 13.149 12.861 1.00 65.81 159 ARG A C 1
ATOM 1215 O O . ARG A 1 159 ? -13.133 13.185 12.320 1.00 65.81 159 ARG A O 1
ATOM 1222 N N . LYS A 1 160 ? -14.408 13.622 14.098 1.00 69.12 160 LYS A N 1
ATOM 1223 C CA . LYS A 1 160 ? -13.301 14.010 14.996 1.00 69.12 160 LYS A CA 1
ATOM 1224 C C . LYS A 1 160 ? -12.868 12.848 15.895 1.00 69.12 160 LYS A C 1
ATOM 1226 O O . LYS A 1 160 ? -13.705 12.044 16.298 1.00 69.12 160 LYS A O 1
ATOM 1231 N N . GLY A 1 161 ? -11.584 12.741 16.219 1.00 67.94 161 GLY A N 1
ATOM 1232 C CA . GLY A 1 161 ? -11.071 11.689 17.098 1.00 67.94 161 GLY A CA 1
ATOM 1233 C C . GLY A 1 161 ? -9.759 12.063 17.776 1.00 67.94 161 GLY A C 1
ATOM 1234 O O . GLY A 1 161 ? -8.942 12.789 17.205 1.00 67.94 161 GLY A O 1
ATOM 1235 N N . LEU A 1 162 ? -9.570 11.553 18.996 1.00 75.19 162 LEU A N 1
ATOM 1236 C CA . LEU A 1 162 ? -8.315 11.670 19.734 1.00 75.19 162 LEU A CA 1
ATOM 1237 C C . LEU A 1 162 ? -7.275 10.713 19.164 1.00 75.19 162 LEU A C 1
ATOM 1239 O O . LEU A 1 162 ? -7.570 9.549 18.891 1.00 75.19 162 LEU A O 1
ATOM 1243 N N . LEU A 1 163 ? -6.051 11.205 19.025 1.00 86.06 163 LEU A N 1
ATOM 1244 C CA . LEU A 1 163 ? -4.960 10.454 18.442 1.00 86.06 163 LEU A CA 1
ATOM 1245 C C . LEU A 1 163 ? -4.102 9.758 19.493 1.00 86.06 163 LEU A C 1
ATOM 1247 O O . LEU A 1 163 ? -3.827 10.251 20.589 1.00 86.06 163 LEU A O 1
ATOM 1251 N N . TRP A 1 164 ? -3.637 8.594 19.080 1.00 91.69 164 TRP A N 1
ATOM 1252 C CA . TRP A 1 164 ? -2.572 7.812 19.664 1.00 91.69 164 TRP A CA 1
ATOM 1253 C C . TRP A 1 164 ? -1.442 7.721 18.648 1.00 91.69 164 TRP A C 1
ATOM 1255 O O . TRP A 1 164 ? -1.662 7.800 17.438 1.00 91.69 164 TRP A O 1
ATOM 1265 N N . THR A 1 165 ? -0.215 7.576 19.134 1.00 96.38 165 THR A N 1
ATOM 1266 C CA . THR A 1 165 ? 0.950 7.290 18.297 1.00 96.38 165 THR A CA 1
ATOM 1267 C C . THR A 1 165 ? 1.311 5.825 18.453 1.00 96.38 165 THR A C 1
ATOM 1269 O O . THR A 1 165 ? 1.776 5.413 19.515 1.00 96.38 165 THR A O 1
ATOM 1272 N N . LEU A 1 166 ? 1.127 5.060 17.381 1.00 96.19 166 LEU A N 1
ATOM 1273 C CA . LEU A 1 166 ? 1.562 3.676 17.279 1.00 96.19 166 LEU A CA 1
ATOM 1274 C C . LEU A 1 166 ? 2.954 3.630 16.644 1.00 96.19 166 LEU A C 1
ATOM 1276 O O . LEU A 1 166 ? 3.171 4.126 15.535 1.00 96.19 166 LEU A O 1
ATOM 1280 N N . LYS A 1 167 ? 3.904 3.014 17.343 1.00 97.44 167 LYS A N 1
ATOM 1281 C CA . LYS A 1 167 ? 5.245 2.718 16.837 1.00 97.44 167 LYS A CA 1
ATOM 1282 C C . LYS A 1 167 ? 5.357 1.221 16.601 1.00 97.44 167 LYS A C 1
ATOM 1284 O O . LYS A 1 167 ? 5.349 0.441 17.551 1.00 97.44 167 LYS A O 1
ATOM 1289 N N . VAL A 1 168 ? 5.517 0.836 15.342 1.00 96.94 168 VAL A N 1
ATOM 1290 C CA . VAL A 1 168 ? 5.805 -0.542 14.927 1.00 96.94 168 VAL A CA 1
ATOM 1291 C C . VAL A 1 168 ? 7.276 -0.630 14.541 1.00 96.94 168 VAL A C 1
ATOM 1293 O O . VAL A 1 168 ? 7.844 0.317 13.991 1.00 96.94 168 VAL A O 1
ATOM 1296 N N . ALA A 1 169 ? 7.936 -1.739 14.867 1.00 95.81 169 ALA A N 1
ATOM 1297 C CA . ALA A 1 169 ? 9.311 -1.967 14.454 1.00 95.81 169 ALA A CA 1
ATOM 1298 C C . ALA A 1 169 ? 9.428 -1.823 12.929 1.00 95.81 169 ALA A C 1
ATOM 1300 O O . ALA A 1 169 ? 8.526 -2.204 12.192 1.00 95.81 169 ALA A O 1
ATOM 1301 N N . LYS A 1 170 ? 10.560 -1.281 12.460 1.00 94.62 170 LYS A N 1
ATOM 1302 C CA . LYS A 1 170 ? 10.911 -1.180 11.030 1.00 94.62 170 LYS A CA 1
ATOM 1303 C C . LYS A 1 170 ? 10.018 -0.257 10.191 1.00 94.62 170 LYS A C 1
ATOM 1305 O O . LYS A 1 170 ? 10.326 -0.087 9.018 1.00 94.62 170 LYS A O 1
ATOM 1310 N N . LEU A 1 171 ? 8.994 0.367 10.768 1.00 96.19 171 LEU A N 1
ATOM 1311 C CA . LEU A 1 171 ? 8.093 1.293 10.086 1.00 96.19 171 LEU A CA 1
ATOM 1312 C C . LEU A 1 171 ? 8.145 2.692 10.722 1.00 96.19 171 LEU A C 1
ATOM 1314 O O . LEU A 1 171 ? 8.556 2.837 11.880 1.00 96.19 171 LEU A O 1
ATOM 1318 N N . PRO A 1 172 ? 7.731 3.742 9.991 1.00 95.25 172 PRO A N 1
ATOM 1319 C CA . PRO A 1 172 ? 7.455 5.040 10.589 1.00 95.25 172 PRO A CA 1
ATOM 1320 C C . PRO A 1 172 ? 6.334 4.932 11.627 1.00 95.25 172 PRO A C 1
ATOM 1322 O O . PRO A 1 172 ? 5.443 4.091 11.517 1.00 95.25 172 PRO A O 1
ATOM 1325 N N . ALA A 1 173 ? 6.358 5.815 12.624 1.00 95.00 173 ALA A N 1
ATOM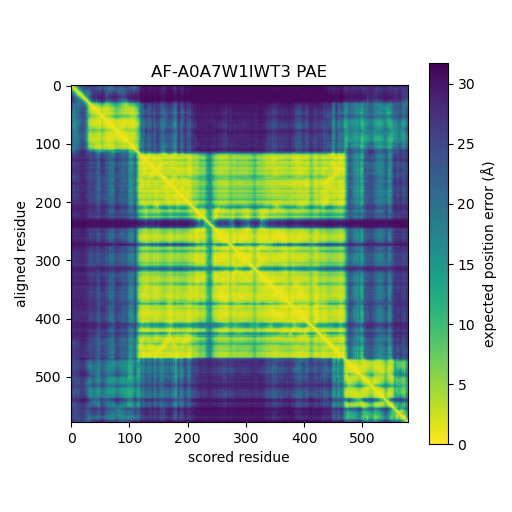 1326 C CA . ALA A 1 173 ? 5.243 5.932 13.553 1.00 95.00 173 ALA A CA 1
ATOM 1327 C C . ALA A 1 173 ? 3.981 6.378 12.804 1.00 95.00 173 ALA A C 1
ATOM 1329 O O . ALA A 1 173 ? 4.054 7.238 11.924 1.00 95.00 173 ALA A O 1
ATOM 1330 N N . MET A 1 174 ? 2.831 5.835 13.189 1.00 94.62 174 MET A N 1
ATOM 1331 C CA . MET A 1 174 ? 1.539 6.232 12.640 1.00 94.62 174 MET A CA 1
ATOM 1332 C C . MET A 1 174 ? 0.626 6.774 13.733 1.00 94.62 174 MET A C 1
ATOM 1334 O O . MET A 1 174 ? 0.753 6.427 14.909 1.00 94.62 174 MET A O 1
ATOM 1338 N N . LYS A 1 175 ? -0.297 7.642 13.331 1.00 94.00 175 LYS A N 1
ATOM 1339 C CA . LYS A 1 175 ? -1.327 8.196 14.205 1.00 94.00 175 LYS A CA 1
ATOM 1340 C C . LYS A 1 175 ? -2.630 7.437 13.978 1.00 94.00 175 LYS A C 1
ATOM 1342 O O . LYS A 1 175 ? -2.960 7.131 12.837 1.00 94.00 175 LYS A O 1
ATOM 1347 N N . VAL A 1 176 ? -3.352 7.124 15.045 1.00 91.69 176 VAL A N 1
ATOM 1348 C CA . VAL A 1 176 ? -4.570 6.299 14.999 1.00 91.69 176 VAL A CA 1
ATOM 1349 C C . VAL A 1 176 ? -5.469 6.610 16.194 1.00 91.69 176 VAL A C 1
ATOM 1351 O O . VAL A 1 176 ? -4.981 7.150 17.182 1.00 91.69 176 VAL A O 1
ATOM 1354 N N . THR A 1 177 ? -6.763 6.301 16.136 1.00 82.31 177 THR A N 1
ATOM 1355 C CA . THR A 1 177 ? -7.629 6.365 17.323 1.00 82.31 177 THR A CA 1
ATOM 1356 C C . THR A 1 177 ? -7.461 5.136 18.237 1.00 82.31 177 THR A C 1
ATOM 1358 O O . THR A 1 177 ? -6.982 4.087 17.807 1.00 82.31 177 THR A O 1
ATOM 1361 N N . GLU A 1 178 ? -7.821 5.246 19.521 1.00 79.38 178 GLU A N 1
ATOM 1362 C CA . GLU A 1 178 ? -7.555 4.213 20.548 1.00 79.38 178 GLU A CA 1
ATOM 1363 C C . GLU A 1 178 ? -8.197 2.849 20.250 1.00 79.38 178 GLU A C 1
ATOM 1365 O O . GLU A 1 178 ? -7.703 1.789 20.638 1.00 79.38 178 GLU A O 1
ATOM 1370 N N . GLU A 1 179 ? -9.330 2.884 19.566 1.00 66.25 179 GLU A N 1
ATOM 1371 C CA . GLU A 1 179 ? -10.211 1.758 19.323 1.00 66.25 179 GLU A CA 1
ATOM 1372 C C . GLU A 1 179 ? -9.899 1.009 18.026 1.00 66.25 179 GLU A C 1
ATOM 1374 O O . GLU A 1 179 ? -10.468 -0.061 17.806 1.00 66.25 179 GLU A O 1
ATOM 1379 N N . HIS A 1 180 ? -9.011 1.541 17.179 1.00 78.62 180 HIS A N 1
ATOM 1380 C CA . HIS A 1 180 ? -8.784 0.989 15.848 1.00 78.62 180 HIS A CA 1
ATOM 1381 C C . HIS A 1 180 ? -8.167 -0.418 15.904 1.00 78.62 180 HIS A C 1
ATOM 1383 O O . HIS A 1 180 ? -7.129 -0.578 16.556 1.00 78.62 180 HIS A O 1
ATOM 1389 N N . PRO A 1 181 ? -8.768 -1.442 15.265 1.00 79.31 181 PRO A N 1
ATOM 1390 C CA . PRO A 1 181 ? -8.246 -2.800 15.334 1.00 79.31 181 PRO A CA 1
ATOM 1391 C C . PRO A 1 181 ? -7.099 -3.061 14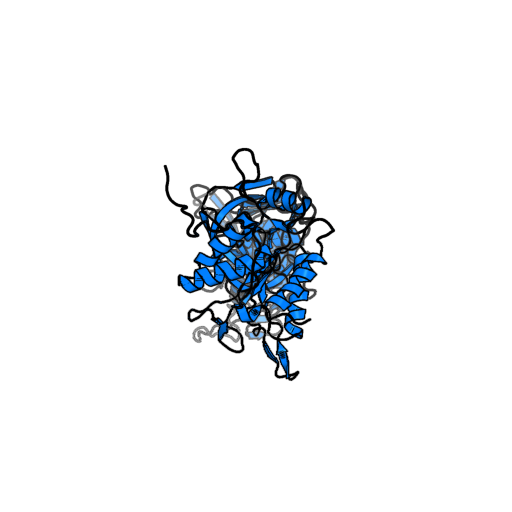.348 1.00 79.31 181 PRO A C 1
ATOM 1393 O O . PRO A 1 181 ? -7.175 -2.729 13.167 1.00 79.31 181 PRO A O 1
ATOM 1396 N N . PHE A 1 182 ? -6.066 -3.737 14.840 1.00 86.69 182 PHE A N 1
ATOM 1397 C CA . PHE A 1 182 ? -4.908 -4.217 14.094 1.00 86.69 182 PHE A CA 1
ATOM 1398 C C . PHE A 1 182 ? -4.862 -5.742 14.142 1.00 86.69 182 PHE A C 1
ATOM 1400 O O . PHE A 1 182 ? -5.131 -6.338 15.192 1.00 86.69 182 PHE A O 1
ATOM 1407 N N . LEU A 1 183 ? -4.518 -6.379 13.022 1.00 85.31 183 LEU A N 1
ATOM 1408 C CA . LEU A 1 183 ? -4.394 -7.832 12.969 1.00 85.31 183 LEU A CA 1
ATOM 1409 C C . LEU A 1 183 ? -3.091 -8.249 13.645 1.00 85.31 183 LEU A C 1
ATOM 1411 O O . LEU A 1 183 ? -2.011 -7.908 13.166 1.00 85.31 183 LEU A O 1
ATOM 1415 N N . THR A 1 184 ? -3.193 -8.986 14.748 1.00 85.88 184 THR A N 1
ATOM 1416 C CA . THR A 1 184 ? -2.044 -9.584 15.440 1.00 85.88 184 THR A CA 1
ATOM 1417 C C . THR A 1 184 ? -2.002 -11.092 15.233 1.00 85.88 184 THR A C 1
ATOM 1419 O O . THR A 1 184 ? -2.988 -11.683 14.799 1.00 85.88 184 THR A O 1
ATOM 1422 N N . GLU A 1 185 ? -0.901 -11.737 15.622 1.00 82.88 185 GLU A N 1
ATOM 1423 C CA . GLU A 1 185 ? -0.787 -13.208 15.626 1.00 82.88 185 GLU A CA 1
ATOM 1424 C C . GLU A 1 185 ? -1.892 -13.891 16.463 1.00 82.88 185 GLU A C 1
ATOM 1426 O O . GLU A 1 185 ? -2.253 -15.037 16.219 1.00 82.88 185 GLU A O 1
ATOM 1431 N N . SER A 1 186 ? -2.468 -13.173 17.434 1.00 73.88 186 SER A N 1
ATOM 1432 C CA . SER A 1 186 ? -3.568 -13.644 18.290 1.00 73.88 186 SER A CA 1
ATOM 1433 C C . SER A 1 186 ? -4.965 -13.181 17.842 1.00 73.88 186 SER A C 1
ATOM 1435 O O . SER A 1 186 ? -5.939 -13.339 18.580 1.00 73.88 186 SER A O 1
ATOM 1437 N N . GLY A 1 187 ? -5.068 -12.590 16.648 1.00 73.75 187 GLY A N 1
ATOM 1438 C CA . GLY A 1 187 ? -6.292 -12.004 16.100 1.00 73.75 187 GLY A CA 1
ATOM 1439 C C . GLY A 1 187 ? -6.351 -10.481 16.231 1.00 73.75 187 GLY A C 1
ATOM 1440 O O . GLY A 1 187 ? -5.355 -9.819 16.539 1.00 73.75 187 GLY A O 1
ATOM 1441 N N . TRP A 1 188 ? -7.523 -9.903 15.969 1.00 76.31 188 TRP A N 1
ATOM 1442 C CA . TRP A 1 188 ? -7.710 -8.451 15.967 1.00 76.31 188 TRP A CA 1
ATOM 1443 C C . TRP A 1 188 ? -7.648 -7.851 17.380 1.00 76.31 188 TRP A C 1
ATOM 1445 O O . TRP A 1 188 ? -8.384 -8.256 18.285 1.00 76.31 188 TRP A O 1
ATOM 1455 N N . LYS A 1 189 ? -6.792 -6.840 17.571 1.00 74.19 189 LYS A N 1
ATOM 1456 C CA . LYS A 1 189 ? -6.660 -6.079 18.826 1.00 74.19 189 LYS A CA 1
ATOM 1457 C C . LYS A 1 189 ? -6.778 -4.585 18.576 1.00 74.19 189 LYS A C 1
ATOM 1459 O O . LYS A 1 189 ? -6.245 -4.084 17.596 1.00 74.19 189 LYS A O 1
ATOM 1464 N N . ARG A 1 190 ? -7.443 -3.862 19.481 1.00 77.88 190 ARG A N 1
ATOM 1465 C CA . ARG A 1 190 ? -7.535 -2.393 19.420 1.00 77.88 190 ARG A CA 1
ATOM 1466 C C . ARG A 1 190 ? -6.171 -1.765 19.675 1.00 77.88 190 ARG A C 1
ATOM 1468 O O . ARG A 1 190 ? -5.395 -2.331 20.441 1.00 77.88 190 ARG A O 1
ATOM 1475 N N . ALA A 1 191 ? -5.934 -0.570 19.142 1.00 81.31 191 ALA A N 1
ATOM 1476 C CA . ALA A 1 191 ? -4.696 0.177 19.350 1.00 81.31 191 ALA A CA 1
ATOM 1477 C C . ALA A 1 191 ? -4.307 0.272 20.838 1.00 81.31 191 ALA A C 1
ATOM 1479 O O . ALA A 1 191 ? -3.165 -0.012 21.190 1.00 81.31 191 ALA A O 1
ATOM 1480 N N . ALA A 1 192 ? -5.261 0.594 21.718 1.00 76.25 192 ALA A N 1
ATOM 1481 C CA . ALA A 1 192 ? -5.034 0.704 23.162 1.00 76.25 192 ALA A CA 1
ATOM 1482 C C . ALA A 1 192 ? -4.805 -0.639 23.885 1.00 76.25 192 ALA A C 1
ATOM 1484 O O . ALA A 1 192 ? -4.309 -0.645 25.009 1.00 76.25 192 ALA A O 1
ATOM 1485 N N . ASP A 1 193 ? -5.165 -1.767 23.263 1.00 79.00 193 ASP A N 1
ATOM 1486 C CA . ASP A 1 193 ? -4.985 -3.111 23.828 1.00 79.00 193 ASP A CA 1
ATOM 1487 C C . ASP A 1 193 ? -3.700 -3.797 23.319 1.00 79.00 193 ASP A C 1
ATOM 1489 O O . ASP A 1 193 ? -3.403 -4.917 23.739 1.00 79.00 193 ASP A O 1
ATOM 1493 N N . LEU A 1 194 ? -2.956 -3.169 22.399 1.00 83.94 194 LEU A N 1
ATOM 1494 C CA . LEU A 1 194 ? -1.695 -3.706 21.885 1.00 83.94 194 LEU A CA 1
ATOM 1495 C C . LEU A 1 194 ? -0.640 -3.711 22.993 1.00 83.94 194 LEU A C 1
ATOM 1497 O O . LEU A 1 194 ? -0.350 -2.671 23.581 1.00 83.94 194 LEU A O 1
ATOM 1501 N N . ALA A 1 195 ? -0.031 -4.869 23.241 1.00 86.06 195 ALA A N 1
ATOM 1502 C CA . ALA A 1 195 ? 1.016 -5.049 24.239 1.00 86.06 195 ALA A CA 1
ATOM 1503 C C . ALA A 1 195 ? 2.412 -4.839 23.619 1.00 86.06 195 ALA A C 1
ATOM 1505 O O . ALA A 1 195 ? 2.890 -5.707 22.878 1.00 86.06 195 ALA A O 1
ATOM 1506 N N . PRO A 1 196 ? 3.118 -3.730 23.920 1.00 94.50 196 PRO A N 1
ATOM 1507 C CA . PRO A 1 196 ? 4.445 -3.483 23.370 1.00 94.50 196 PRO A CA 1
ATOM 1508 C C . PRO A 1 196 ? 5.442 -4.589 23.724 1.00 94.50 196 PRO A C 1
ATOM 1510 O O . PRO A 1 196 ? 5.439 -5.128 24.830 1.00 94.50 196 PRO A O 1
ATOM 1513 N N . GLY A 1 197 ? 6.300 -4.943 22.771 1.00 90.69 197 GLY A N 1
ATOM 1514 C CA . GLY A 1 197 ? 7.304 -5.998 22.915 1.00 90.69 197 GLY A CA 1
ATOM 1515 C C . GLY A 1 197 ? 6.762 -7.428 22.812 1.00 90.69 197 GLY A C 1
ATOM 1516 O O . GLY A 1 197 ? 7.535 -8.324 22.485 1.00 90.69 197 GLY A O 1
ATOM 1517 N N . SER A 1 198 ? 5.465 -7.646 23.038 1.00 91.44 198 SER A N 1
ATOM 1518 C CA . SER A 1 198 ? 4.850 -8.981 22.969 1.00 91.44 198 SER A CA 1
ATOM 1519 C C . SER A 1 198 ? 3.998 -9.165 21.718 1.00 91.44 198 SER A C 1
ATOM 1521 O O . SER A 1 198 ? 4.081 -10.206 21.080 1.00 91.44 198 SER A O 1
ATOM 1523 N N . ASP A 1 199 ? 3.210 -8.155 21.349 1.00 93.31 199 ASP A N 1
ATOM 1524 C CA . ASP A 1 199 ? 2.354 -8.224 20.169 1.00 93.31 199 ASP A CA 1
ATOM 1525 C C . ASP A 1 199 ? 3.111 -7.855 18.892 1.00 93.31 199 ASP A C 1
ATOM 1527 O O . ASP A 1 199 ? 3.925 -6.924 18.862 1.00 93.31 199 ASP A O 1
ATOM 1531 N N . PHE A 1 200 ? 2.778 -8.561 17.814 1.00 96.44 200 PHE A N 1
ATOM 1532 C CA . PHE A 1 200 ? 3.220 -8.271 16.458 1.00 96.44 200 PHE A CA 1
ATOM 1533 C C . PHE A 1 200 ? 2.001 -8.031 15.569 1.00 96.44 200 PHE A C 1
ATOM 1535 O O . PHE A 1 200 ? 0.984 -8.706 15.725 1.00 96.44 200 PHE A O 1
ATOM 1542 N N . VAL A 1 201 ? 2.100 -7.081 14.641 1.00 96.25 201 VAL A N 1
ATOM 1543 C CA . VAL A 1 201 ? 1.026 -6.742 13.696 1.00 96.25 201 VAL A CA 1
ATOM 1544 C C . VAL A 1 201 ? 1.356 -7.190 12.286 1.00 96.25 201 VAL A C 1
ATOM 1546 O O . VAL A 1 201 ? 2.503 -7.093 11.853 1.00 96.25 201 VAL A O 1
ATOM 1549 N N . LYS A 1 202 ? 0.332 -7.657 11.575 1.00 95.44 202 LYS A N 1
ATOM 1550 C CA . LYS A 1 202 ? 0.434 -8.147 10.206 1.00 95.44 202 LYS A CA 1
ATOM 1551 C C . LYS A 1 202 ? 0.779 -7.016 9.241 1.00 95.44 202 LYS A C 1
ATOM 1553 O O . LYS A 1 202 ? 0.099 -5.990 9.196 1.00 95.44 202 LYS A O 1
ATOM 1558 N N . ILE A 1 203 ? 1.799 -7.245 8.430 1.00 96.94 203 ILE A N 1
ATOM 1559 C CA . ILE A 1 203 ? 2.156 -6.427 7.281 1.00 96.94 203 ILE A CA 1
ATOM 1560 C C . ILE A 1 203 ? 1.341 -6.892 6.076 1.00 96.94 203 ILE A C 1
ATOM 1562 O O . ILE A 1 203 ? 1.238 -8.086 5.801 1.00 96.94 203 ILE A O 1
ATOM 1566 N N . GLY A 1 204 ? 0.719 -5.935 5.392 1.00 92.50 204 GLY A N 1
ATOM 1567 C CA . GLY A 1 204 ? -0.098 -6.194 4.216 1.00 92.50 204 GLY A CA 1
ATOM 1568 C C . GLY A 1 204 ? 0.747 -6.425 2.970 1.00 92.50 204 GLY A C 1
ATOM 1569 O O . GLY A 1 204 ? 1.670 -5.657 2.693 1.00 92.50 204 GLY A O 1
ATOM 1570 N N . SER A 1 205 ? 0.397 -7.456 2.211 1.00 91.62 205 SER A N 1
ATOM 1571 C CA . SER A 1 205 ? 0.938 -7.731 0.884 1.00 91.62 205 SER A CA 1
ATOM 1572 C C . SER A 1 205 ? -0.064 -8.533 0.064 1.00 91.62 205 SER A C 1
ATOM 1574 O O . SER A 1 205 ? -0.847 -9.309 0.613 1.00 91.62 205 SER A O 1
ATOM 1576 N N . LEU A 1 206 ? -0.039 -8.358 -1.256 1.00 90.81 206 LEU A N 1
ATOM 1577 C CA . LEU A 1 206 ? -0.722 -9.258 -2.182 1.00 90.81 206 LEU A CA 1
ATOM 1578 C C . LEU A 1 206 ? -0.289 -10.715 -1.960 1.00 90.81 206 LEU A C 1
ATOM 1580 O O . LEU A 1 206 ? 0.905 -10.997 -1.837 1.00 90.81 206 LEU A O 1
ATOM 1584 N N . ILE A 1 207 ? -1.244 -11.643 -2.007 1.00 86.62 207 ILE A N 1
ATOM 1585 C CA . ILE A 1 207 ? -1.011 -13.090 -1.984 1.00 86.62 207 ILE A CA 1
ATOM 1586 C C . ILE A 1 207 ? -1.334 -13.662 -3.366 1.00 86.62 207 ILE A C 1
ATOM 1588 O O . ILE A 1 207 ? -2.338 -13.314 -3.985 1.00 86.62 207 ILE A O 1
ATOM 1592 N N . GLY A 1 208 ? -0.473 -14.561 -3.841 1.00 76.75 208 GLY A N 1
ATOM 1593 C CA . GLY A 1 208 ? -0.585 -15.184 -5.157 1.00 76.75 208 GLY A CA 1
ATOM 1594 C C . GLY A 1 208 ? 0.165 -14.420 -6.246 1.00 76.75 208 GLY A C 1
ATOM 1595 O O . GLY A 1 208 ? 0.533 -13.256 -6.086 1.00 76.75 208 GLY A O 1
ATOM 1596 N N . GLU A 1 209 ? 0.413 -15.104 -7.355 1.00 77.25 209 GLU A N 1
ATOM 1597 C CA . GLU A 1 209 ? 1.123 -14.602 -8.532 1.00 77.25 209 GLU A CA 1
ATOM 1598 C C . GLU A 1 209 ? 0.267 -14.879 -9.767 1.00 77.25 209 GLU A C 1
ATOM 1600 O O . GLU A 1 209 ? -0.415 -15.909 -9.838 1.00 77.25 209 GLU A O 1
ATOM 1605 N N . THR A 1 210 ? 0.311 -13.987 -10.757 1.00 75.38 210 THR A N 1
ATOM 1606 C CA . THR A 1 210 ? -0.193 -14.345 -12.085 1.00 75.38 210 THR A CA 1
ATOM 1607 C C . THR A 1 210 ? 0.697 -15.439 -12.673 1.00 75.38 210 THR A C 1
ATOM 1609 O O . THR A 1 210 ? 1.915 -15.305 -12.709 1.00 75.38 210 THR A O 1
ATOM 1612 N N . GLN A 1 211 ? 0.092 -16.531 -13.141 1.00 72.31 211 GLN A N 1
ATOM 1613 C CA . GLN A 1 211 ? 0.812 -17.595 -13.855 1.00 72.31 211 GLN A CA 1
ATOM 1614 C C . GLN A 1 211 ? 1.127 -17.199 -15.307 1.00 72.31 211 GLN A C 1
ATOM 1616 O O . GLN A 1 211 ? 1.870 -17.888 -16.000 1.00 72.31 211 GLN A O 1
ATOM 1621 N N . ILE A 1 212 ? 0.544 -16.098 -15.786 1.00 81.19 212 ILE A N 1
ATOM 1622 C CA . ILE A 1 212 ? 0.748 -15.596 -17.141 1.00 81.19 2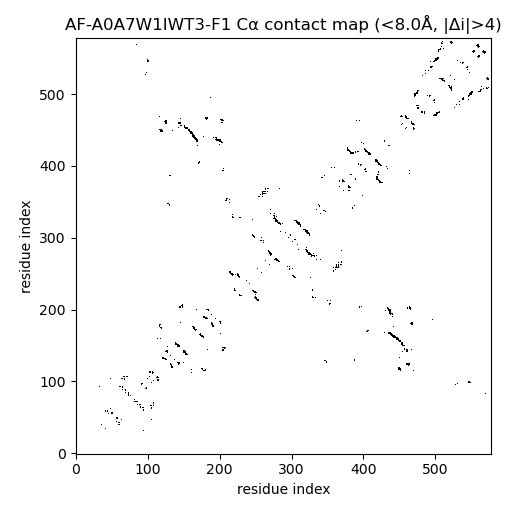12 ILE A CA 1
ATOM 1623 C C . ILE A 1 212 ? 1.955 -14.665 -17.124 1.00 81.19 212 ILE A C 1
ATOM 1625 O O . ILE A 1 212 ? 1.916 -13.616 -16.478 1.00 81.19 212 ILE A O 1
ATOM 1629 N N . VAL A 1 213 ? 3.003 -15.036 -17.861 1.00 84.00 213 VAL A N 1
ATOM 1630 C CA . VAL A 1 213 ? 4.161 -14.165 -18.093 1.00 84.00 213 VAL A CA 1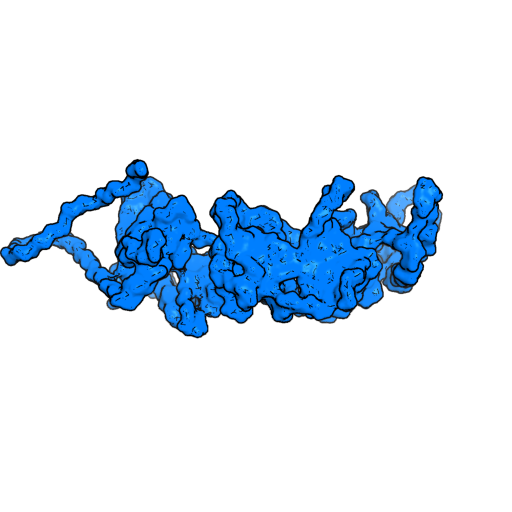
ATOM 1631 C C . VAL A 1 213 ? 3.681 -12.911 -18.834 1.00 84.00 213 VAL A C 1
ATOM 1633 O O . VAL A 1 213 ? 3.091 -13.039 -19.913 1.00 84.00 213 VAL A O 1
ATOM 1636 N N . PRO A 1 214 ? 3.872 -11.704 -18.269 1.00 90.38 214 PRO A N 1
ATOM 1637 C CA . PRO A 1 214 ? 3.391 -10.489 -18.901 1.00 90.38 214 PRO A CA 1
ATOM 1638 C C . PRO A 1 214 ? 4.163 -10.208 -20.191 1.00 90.38 214 PRO A C 1
ATOM 1640 O O . PRO A 1 214 ? 5.327 -10.581 -20.349 1.00 90.38 214 PRO A O 1
ATOM 1643 N N . ARG A 1 215 ? 3.500 -9.527 -21.124 1.00 94.69 215 ARG A N 1
ATOM 1644 C CA . ARG A 1 215 ? 4.097 -9.067 -22.377 1.00 94.69 215 ARG A CA 1
ATOM 1645 C C . ARG A 1 215 ? 3.907 -7.563 -22.503 1.00 94.69 215 ARG A C 1
ATOM 1647 O O . ARG A 1 215 ? 2.862 -7.025 -22.144 1.00 94.69 215 ARG A O 1
ATOM 1654 N N . ILE A 1 216 ? 4.935 -6.892 -22.997 1.00 95.75 216 ILE A N 1
ATOM 1655 C CA . ILE A 1 216 ? 4.890 -5.495 -23.411 1.00 95.75 216 ILE A CA 1
ATOM 1656 C C . ILE A 1 216 ? 4.322 -5.491 -24.826 1.00 95.75 216 ILE A C 1
ATOM 1658 O O . ILE A 1 216 ? 5.000 -5.900 -25.768 1.00 95.75 216 ILE A O 1
ATOM 1662 N N . GLU A 1 217 ? 3.081 -5.039 -24.954 1.00 95.50 217 GLU A N 1
ATOM 1663 C CA . GLU A 1 217 ? 2.416 -4.858 -26.242 1.00 95.50 217 GLU A CA 1
ATOM 1664 C C . GLU A 1 217 ? 2.515 -3.394 -26.670 1.00 95.50 217 GLU A C 1
ATOM 1666 O O . GLU A 1 217 ? 2.163 -2.481 -25.915 1.00 95.50 217 GLU A O 1
ATOM 1671 N N . ILE A 1 218 ? 3.023 -3.169 -27.879 1.00 93.12 218 ILE A N 1
ATOM 1672 C CA . ILE A 1 218 ? 3.244 -1.843 -28.445 1.00 93.12 218 ILE A CA 1
ATOM 1673 C C . ILE A 1 218 ? 2.383 -1.690 -29.687 1.00 93.12 218 ILE A C 1
ATOM 1675 O O . ILE A 1 218 ? 2.553 -2.384 -30.689 1.00 93.12 218 ILE A O 1
ATOM 1679 N N . GLU A 1 219 ? 1.472 -0.726 -29.634 1.00 89.88 219 GLU A N 1
ATOM 1680 C CA . GLU A 1 219 ? 0.598 -0.416 -30.753 1.00 89.88 219 GLU A CA 1
ATOM 1681 C C . GLU A 1 219 ? 1.293 0.483 -31.782 1.00 89.88 219 GLU A C 1
ATOM 1683 O O . GLU A 1 219 ? 1.968 1.466 -31.459 1.00 89.88 219 GLU A O 1
ATOM 1688 N N . GLY A 1 220 ? 1.092 0.164 -33.058 1.00 86.88 220 GLY A N 1
ATOM 1689 C CA . GLY A 1 220 ? 1.604 0.940 -34.177 1.00 86.88 220 GLY A CA 1
ATOM 1690 C C . GLY A 1 220 ? 1.275 0.287 -35.513 1.00 86.88 220 GLY A C 1
ATOM 1691 O O . GLY A 1 220 ? 0.492 -0.656 -35.599 1.00 86.88 220 GLY A O 1
ATOM 1692 N N . TYR A 1 221 ? 1.881 0.797 -36.579 1.00 86.56 221 TYR A N 1
ATOM 1693 C CA . TYR A 1 221 ? 1.735 0.228 -37.913 1.00 86.56 221 TYR A CA 1
ATOM 1694 C C . TYR A 1 221 ? 2.654 -0.983 -38.034 1.00 86.56 221 TYR A C 1
ATOM 1696 O O . TYR A 1 221 ? 3.871 -0.843 -37.914 1.00 86.56 221 TYR A O 1
ATOM 1704 N N . ALA A 1 222 ? 2.065 -2.158 -38.243 1.00 86.69 222 ALA A N 1
ATOM 1705 C CA . ALA A 1 222 ? 2.785 -3.423 -38.252 1.00 86.69 222 ALA A CA 1
ATOM 1706 C C . ALA A 1 222 ? 3.588 -3.638 -39.545 1.00 86.69 222 ALA A C 1
ATOM 1708 O O . ALA A 1 222 ? 3.097 -3.416 -40.653 1.00 86.69 222 ALA A O 1
ATOM 1709 N N . VAL A 1 223 ? 4.816 -4.129 -39.384 1.00 83.31 223 VAL A N 1
ATOM 1710 C CA . VAL A 1 223 ? 5.718 -4.603 -40.437 1.00 83.31 223 VAL A CA 1
ATOM 1711 C C . VAL A 1 223 ? 6.384 -5.877 -39.921 1.00 83.31 223 VAL A C 1
ATOM 1713 O O . VAL A 1 223 ? 7.381 -5.831 -39.199 1.00 83.31 223 VAL A O 1
ATOM 1716 N N . GLY A 1 224 ? 5.810 -7.031 -40.263 1.00 87.25 224 GLY A N 1
ATOM 1717 C CA . GLY A 1 224 ? 6.230 -8.307 -39.680 1.00 87.25 224 GLY A CA 1
ATOM 1718 C C . GLY A 1 224 ? 6.006 -8.320 -38.164 1.00 87.25 224 GLY A C 1
ATOM 1719 O O . GLY A 1 224 ? 4.908 -8.025 -37.703 1.00 87.25 224 GLY A O 1
ATOM 1720 N N . GLU A 1 225 ? 7.049 -8.642 -37.399 1.00 90.56 225 GLU A N 1
ATOM 1721 C CA . GLU A 1 225 ? 7.030 -8.650 -35.925 1.00 90.56 225 GLU A CA 1
ATOM 1722 C C . GLU A 1 225 ? 7.287 -7.272 -35.283 1.00 90.56 225 GLU A C 1
ATOM 1724 O O . GLU A 1 225 ? 7.302 -7.140 -34.057 1.00 90.56 225 GLU A O 1
ATOM 1729 N N . PHE A 1 226 ? 7.505 -6.240 -36.100 1.00 91.31 226 PHE A N 1
ATOM 1730 C CA . PHE A 1 226 ? 7.801 -4.887 -35.650 1.00 91.31 226 PHE A CA 1
ATOM 1731 C C . PHE A 1 226 ? 6.625 -3.941 -35.883 1.00 91.31 226 PHE A C 1
ATOM 1733 O O . PHE A 1 226 ? 5.805 -4.141 -36.777 1.00 91.31 226 PHE A O 1
ATOM 1740 N N . VAL A 1 227 ? 6.587 -2.855 -35.119 1.00 90.56 227 VAL A N 1
ATOM 1741 C CA . VAL A 1 227 ? 5.670 -1.730 -35.292 1.00 90.56 227 VAL A CA 1
ATOM 1742 C C . VAL A 1 227 ? 6.431 -0.414 -35.354 1.00 90.56 227 VAL A C 1
ATOM 1744 O O . VAL A 1 227 ? 7.523 -0.263 -34.804 1.00 90.56 227 VAL A O 1
ATOM 1747 N N . TYR A 1 228 ? 5.835 0.571 -36.016 1.00 87.12 228 TYR A N 1
ATOM 1748 C CA . TYR A 1 228 ? 6.350 1.935 -36.052 1.00 87.12 228 TYR A CA 1
ATOM 1749 C C . TYR A 1 228 ? 5.211 2.959 -36.079 1.00 87.12 228 TYR A C 1
ATOM 1751 O O . TYR A 1 228 ? 4.053 2.633 -36.348 1.00 87.12 228 TYR A O 1
ATOM 1759 N N . GLN A 1 229 ? 5.538 4.223 -35.805 1.00 78.12 229 GLN A N 1
ATOM 1760 C CA . GLN A 1 229 ? 4.602 5.334 -35.956 1.00 78.12 229 GLN A CA 1
ATOM 1761 C C . GLN A 1 229 ? 4.999 6.183 -37.175 1.00 78.12 229 GLN A C 1
ATOM 1763 O O . GLN A 1 229 ? 6.032 6.853 -37.125 1.00 78.12 229 GLN A O 1
ATOM 1768 N N . PRO A 1 230 ? 4.215 6.184 -38.268 1.00 67.44 230 PRO A N 1
ATOM 1769 C CA . PRO A 1 230 ? 4.521 6.970 -39.451 1.00 67.44 230 PRO A CA 1
ATOM 1770 C C . PRO A 1 230 ? 4.454 8.464 -39.144 1.00 67.44 230 PRO A C 1
ATOM 1772 O O . PRO A 1 230 ? 3.592 8.939 -38.401 1.00 67.44 230 PRO A O 1
ATOM 1775 N N . ASN A 1 231 ? 5.365 9.217 -39.753 1.00 63.53 231 ASN A N 1
ATOM 1776 C CA . ASN A 1 231 ? 5.378 10.665 -39.637 1.00 63.53 231 ASN A CA 1
ATOM 1777 C C . ASN A 1 231 ? 4.197 11.248 -40.441 1.00 63.53 231 ASN A C 1
ATOM 1779 O O . ASN A 1 231 ? 4.079 11.018 -41.646 1.00 63.53 231 ASN A O 1
ATOM 1783 N N . ILE A 1 232 ? 3.286 11.959 -39.770 1.00 56.53 232 ILE A N 1
ATOM 1784 C CA . ILE A 1 232 ? 2.034 12.463 -40.372 1.00 56.53 232 ILE A CA 1
ATOM 1785 C C . ILE A 1 232 ? 2.303 13.702 -41.252 1.00 56.53 232 ILE A C 1
ATOM 1787 O O . ILE A 1 232 ? 1.485 14.060 -42.104 1.00 56.53 232 ILE A O 1
ATOM 1791 N N . ASP A 1 233 ? 3.475 14.332 -41.112 1.00 50.78 233 ASP A N 1
ATOM 1792 C CA . ASP A 1 233 ? 3.845 15.520 -41.877 1.00 50.78 233 ASP A CA 1
ATOM 1793 C C . ASP A 1 233 ? 4.241 15.169 -43.326 1.00 50.78 233 ASP A C 1
ATOM 1795 O O . ASP A 1 233 ? 5.312 14.629 -43.619 1.00 50.78 233 ASP A O 1
ATOM 1799 N N . ARG A 1 234 ? 3.335 15.463 -44.269 1.00 47.41 234 ARG A N 1
ATOM 1800 C CA . ARG A 1 234 ? 3.443 15.092 -45.693 1.00 47.41 234 ARG A CA 1
ATOM 1801 C C . ARG A 1 234 ? 4.647 15.711 -46.416 1.00 47.41 234 ARG A C 1
ATOM 1803 O O . ARG A 1 234 ? 4.986 15.222 -47.491 1.00 47.41 234 ARG A O 1
ATOM 1810 N N . ARG A 1 235 ? 5.276 16.764 -45.875 1.00 49.16 235 ARG A N 1
ATOM 1811 C CA . ARG A 1 235 ? 6.356 17.518 -46.549 1.00 49.16 235 ARG A CA 1
ATOM 1812 C C . ARG A 1 235 ? 7.739 16.860 -46.486 1.00 49.16 235 ARG A C 1
ATOM 1814 O O . ARG A 1 235 ? 8.615 17.268 -47.235 1.00 49.16 235 ARG A O 1
ATOM 1821 N N . LEU A 1 236 ? 7.931 15.841 -45.646 1.00 47.69 236 LEU A N 1
ATOM 1822 C CA . LEU A 1 236 ? 9.218 15.147 -45.457 1.00 47.69 236 LEU A CA 1
ATOM 1823 C C . LEU A 1 236 ? 9.297 13.797 -46.197 1.00 47.69 236 LEU A C 1
ATOM 1825 O O . LEU A 1 236 ? 10.151 12.964 -45.904 1.00 47.69 236 LEU A O 1
ATOM 1829 N N . ARG A 1 237 ? 8.380 13.546 -47.140 1.00 44.81 237 ARG A N 1
ATOM 1830 C CA . ARG A 1 237 ? 8.273 12.265 -47.848 1.00 44.81 237 ARG A CA 1
ATOM 1831 C C . ARG A 1 237 ? 9.355 12.117 -48.918 1.00 44.81 237 ARG A C 1
ATOM 1833 O O . ARG A 1 237 ? 9.170 12.539 -50.054 1.00 44.81 237 ARG A O 1
ATOM 1840 N N . SER A 1 238 ? 10.421 11.404 -48.582 1.00 40.16 238 SER A N 1
ATOM 1841 C CA . SER A 1 238 ? 11.223 10.655 -49.550 1.00 40.16 238 SER A CA 1
ATOM 1842 C C . SER A 1 238 ? 11.382 9.219 -49.045 1.00 40.16 238 SER A C 1
ATOM 1844 O O . SER A 1 238 ? 12.128 8.990 -48.101 1.00 40.16 238 SER A O 1
ATOM 1846 N N . GLY A 1 239 ? 10.656 8.277 -49.664 1.00 45.09 239 GLY A N 1
ATOM 1847 C CA . GLY A 1 239 ? 10.775 6.827 -49.438 1.00 45.09 239 GLY A CA 1
ATOM 1848 C C . GLY A 1 239 ? 9.614 6.169 -48.659 1.00 45.09 239 GLY A C 1
ATOM 1849 O O . GLY A 1 239 ? 8.945 6.839 -47.873 1.00 45.09 239 GLY A O 1
ATOM 1850 N N . PRO A 1 240 ? 9.346 4.858 -48.871 1.00 44.56 240 PRO A N 1
ATOM 1851 C CA . PRO A 1 240 ? 8.359 4.075 -48.105 1.00 44.56 240 PRO A CA 1
ATOM 1852 C C . PRO A 1 240 ? 8.758 3.861 -46.630 1.00 44.56 240 PRO A C 1
ATOM 1854 O O . PRO A 1 240 ? 7.921 3.495 -45.810 1.00 44.56 240 PRO A O 1
ATOM 1857 N N . TYR A 1 241 ? 10.008 4.180 -46.296 1.00 46.75 241 TYR A N 1
ATOM 1858 C CA . TYR A 1 241 ? 10.549 4.335 -44.955 1.00 46.75 241 TYR A CA 1
ATOM 1859 C C . TYR A 1 241 ? 11.173 5.727 -44.904 1.00 46.75 241 TYR A C 1
ATOM 1861 O O . TYR A 1 241 ? 11.990 6.056 -45.759 1.00 46.75 241 TYR A O 1
ATOM 1869 N N . SER A 1 242 ? 10.821 6.560 -43.928 1.00 48.91 242 SER A N 1
ATOM 1870 C CA . SER A 1 242 ? 11.804 7.557 -43.517 1.00 48.91 242 SER A CA 1
ATOM 1871 C C . SER A 1 242 ? 12.803 6.801 -42.649 1.00 48.91 242 SER A C 1
ATOM 1873 O O . SER A 1 242 ? 12.404 6.332 -41.583 1.00 48.91 242 SER A O 1
ATOM 1875 N N . ASP A 1 243 ? 14.076 6.738 -43.033 1.00 46.47 243 ASP A N 1
ATOM 1876 C CA . ASP A 1 243 ? 15.183 6.181 -42.222 1.00 46.47 243 ASP A CA 1
ATOM 1877 C C . ASP A 1 243 ? 15.315 6.829 -40.817 1.00 46.47 243 ASP A C 1
ATOM 1879 O O . ASP A 1 243 ? 16.175 6.483 -40.014 1.00 46.47 243 ASP A O 1
ATOM 1883 N N . GLN A 1 244 ? 14.456 7.805 -40.516 1.00 53.16 244 GLN A N 1
ATOM 1884 C CA . GLN A 1 244 ? 14.341 8.557 -39.275 1.00 53.16 244 GLN A CA 1
ATOM 1885 C C . GLN A 1 244 ? 13.413 7.918 -38.223 1.00 53.16 244 GLN A C 1
ATOM 1887 O O . GLN A 1 244 ? 13.364 8.425 -37.103 1.00 53.16 244 GLN A O 1
ATOM 1892 N N . VAL A 1 245 ? 12.654 6.858 -38.543 1.00 63.69 245 VAL A N 1
ATOM 1893 C CA . VAL A 1 245 ? 11.742 6.200 -37.584 1.00 63.69 245 VAL A CA 1
ATOM 1894 C C . VAL A 1 245 ? 12.199 4.768 -37.323 1.00 63.69 245 VAL A C 1
ATOM 1896 O O . VAL A 1 245 ? 12.032 3.899 -38.173 1.00 63.69 245 VAL A O 1
ATOM 1899 N N . SER A 1 246 ? 12.742 4.522 -36.130 1.00 73.31 246 SER A N 1
ATOM 1900 C CA . SER A 1 246 ? 13.165 3.187 -35.698 1.00 73.31 246 SER A CA 1
ATOM 1901 C C . SER A 1 246 ? 11.948 2.304 -35.382 1.00 73.31 246 SER A C 1
ATOM 1903 O O . SER A 1 246 ? 11.182 2.660 -34.478 1.00 73.31 246 SER A O 1
ATOM 1905 N N . PRO A 1 247 ? 11.750 1.172 -36.083 1.00 87.06 247 PRO A N 1
ATOM 1906 C CA . PRO A 1 247 ? 10.750 0.185 -35.694 1.00 87.06 247 PRO A CA 1
ATOM 1907 C C . PRO A 1 247 ? 11.124 -0.463 -34.352 1.00 87.06 247 PRO A C 1
ATOM 1909 O O . PRO A 1 247 ? 12.299 -0.577 -34.013 1.00 87.06 247 PRO A O 1
ATOM 1912 N N . ILE A 1 248 ? 10.121 -0.886 -33.590 1.00 92.69 248 ILE A N 1
ATOM 1913 C CA . ILE A 1 248 ? 10.257 -1.601 -32.311 1.00 92.69 248 ILE A CA 1
ATOM 1914 C C . ILE A 1 248 ? 9.493 -2.919 -32.401 1.00 92.69 248 ILE A C 1
ATOM 1916 O O . ILE A 1 248 ? 8.495 -2.985 -33.117 1.00 92.69 248 ILE A O 1
ATOM 1920 N N . ARG A 1 249 ? 9.933 -3.975 -31.711 1.00 94.88 249 ARG A N 1
ATOM 1921 C CA . ARG A 1 249 ? 9.152 -5.221 -31.648 1.00 94.88 249 ARG A CA 1
ATOM 1922 C C . ARG A 1 249 ? 7.751 -4.946 -31.091 1.00 94.88 249 ARG A C 1
ATOM 1924 O O . ARG A 1 249 ? 7.605 -4.227 -30.106 1.00 94.88 249 ARG A O 1
ATOM 1931 N N . ALA A 1 250 ? 6.736 -5.514 -31.736 1.00 94.56 250 ALA A N 1
ATOM 1932 C CA . ALA A 1 250 ? 5.332 -5.295 -31.386 1.00 94.56 250 ALA A CA 1
ATOM 1933 C C . ALA A 1 250 ? 4.965 -5.905 -30.030 1.00 94.56 250 ALA A C 1
ATOM 1935 O O . ALA A 1 250 ? 4.183 -5.330 -29.284 1.00 94.56 250 ALA A O 1
ATOM 1936 N N . SER A 1 251 ? 5.552 -7.062 -29.724 1.00 96.44 251 SER A N 1
ATOM 1937 C CA . SER A 1 251 ? 5.247 -7.854 -28.540 1.00 96.44 251 SER A CA 1
ATOM 1938 C C . SER A 1 251 ? 6.543 -8.386 -27.942 1.00 96.44 251 SER A C 1
ATOM 1940 O O . SER A 1 251 ? 7.293 -9.101 -28.613 1.00 96.44 251 SER A O 1
ATOM 1942 N N . ILE A 1 252 ? 6.823 -8.028 -26.692 1.00 96.81 252 ILE A N 1
ATOM 1943 C CA . ILE A 1 252 ? 8.069 -8.371 -25.996 1.00 96.81 252 ILE A CA 1
ATOM 1944 C C . ILE A 1 252 ? 7.708 -9.107 -24.711 1.00 96.81 252 ILE A C 1
ATOM 1946 O O . ILE A 1 252 ? 6.947 -8.600 -23.891 1.00 96.81 252 ILE A O 1
ATOM 1950 N N . GLU A 1 253 ? 8.239 -10.310 -24.532 1.00 95.88 253 GLU A N 1
ATOM 1951 C CA . GLU A 1 253 ? 8.058 -11.063 -23.292 1.00 95.88 253 GLU A CA 1
ATOM 1952 C C . GLU A 1 253 ? 8.813 -10.397 -22.140 1.00 95.88 253 GLU A C 1
ATOM 1954 O O . GLU A 1 253 ? 9.959 -9.978 -22.308 1.00 95.88 253 GLU A O 1
ATOM 1959 N N . VAL A 1 254 ? 8.176 -10.294 -20.974 1.00 97.12 254 VAL A N 1
ATOM 1960 C CA . VAL A 1 254 ? 8.834 -9.803 -19.763 1.00 97.12 254 VAL A CA 1
ATOM 1961 C C . VAL A 1 254 ? 9.533 -10.978 -19.084 1.00 97.12 254 VAL A C 1
ATOM 1963 O O . VAL A 1 254 ? 8.943 -11.679 -18.264 1.00 97.12 254 VAL A O 1
ATOM 1966 N N . ASP A 1 255 ? 10.793 -11.187 -19.452 1.00 96.94 255 ASP A N 1
ATOM 1967 C CA . ASP A 1 255 ? 11.729 -12.049 -18.732 1.00 96.94 255 ASP A CA 1
ATOM 1968 C C . ASP A 1 255 ? 12.466 -11.274 -17.621 1.00 96.94 255 ASP A C 1
ATOM 1970 O O . ASP A 1 255 ? 12.144 -10.122 -17.314 1.00 96.94 255 ASP A O 1
ATOM 1974 N N . ASP A 1 256 ? 13.431 -11.919 -16.971 1.00 97.44 256 ASP A N 1
ATOM 1975 C CA . ASP A 1 256 ? 14.241 -11.332 -15.905 1.00 97.44 256 ASP A CA 1
ATOM 1976 C C . ASP A 1 256 ? 15.070 -10.125 -16.378 1.00 97.44 256 ASP A C 1
ATOM 1978 O O . ASP A 1 256 ? 15.134 -9.116 -15.675 1.00 97.44 256 ASP A O 1
ATOM 1982 N N . GLU A 1 257 ? 15.640 -10.173 -17.583 1.00 98.12 257 GLU A N 1
ATOM 1983 C CA . GLU A 1 257 ? 16.364 -9.044 -18.180 1.00 98.12 257 GLU A CA 1
ATOM 1984 C C . GLU A 1 257 ? 15.441 -7.843 -18.439 1.00 98.12 257 GLU A C 1
ATOM 1986 O O . GLU A 1 257 ? 15.768 -6.708 -18.078 1.00 98.12 257 GLU A O 1
ATOM 1991 N N . VAL A 1 258 ? 14.259 -8.068 -19.021 1.00 98.31 258 VAL A N 1
ATOM 1992 C CA . VAL A 1 258 ? 13.280 -6.997 -19.259 1.00 98.31 258 VAL A CA 1
ATOM 1993 C C . VAL A 1 258 ? 12.736 -6.452 -17.937 1.00 98.31 258 VAL A C 1
ATOM 1995 O O . VAL A 1 258 ? 12.611 -5.237 -17.787 1.00 98.31 258 VAL A O 1
ATOM 1998 N N . ALA A 1 259 ? 12.464 -7.306 -16.948 1.00 98.38 259 ALA A N 1
ATOM 1999 C CA . ALA A 1 259 ? 12.051 -6.868 -15.617 1.00 98.38 259 ALA A CA 1
ATOM 2000 C C . ALA A 1 259 ? 13.131 -6.001 -14.948 1.00 98.38 259 ALA A C 1
ATOM 2002 O O . ALA A 1 259 ? 12.822 -4.914 -14.454 1.00 98.38 259 ALA A O 1
ATOM 2003 N N . TRP A 1 260 ? 14.399 -6.415 -15.003 1.00 98.62 260 TRP A N 1
ATOM 2004 C CA . TRP A 1 260 ? 15.530 -5.622 -14.517 1.00 98.62 260 TRP A CA 1
ATOM 2005 C C . TRP A 1 260 ? 15.631 -4.262 -15.225 1.00 98.62 260 TRP A C 1
ATOM 2007 O O . TRP A 1 260 ? 15.758 -3.230 -14.564 1.00 98.62 260 TRP A O 1
ATOM 2017 N N . PHE A 1 261 ? 15.474 -4.224 -16.554 1.00 98.44 261 PHE A N 1
ATOM 2018 C CA . PHE A 1 261 ? 15.430 -2.979 -17.335 1.00 98.44 261 PHE A CA 1
ATOM 2019 C C . PHE A 1 261 ? 14.317 -2.026 -16.869 1.00 98.44 261 PHE A C 1
ATOM 2021 O O . PHE A 1 261 ? 14.543 -0.820 -16.746 1.00 98.44 261 PHE A O 1
ATOM 2028 N N . LEU A 1 262 ? 13.120 -2.546 -16.580 1.00 98.12 262 LEU A N 1
ATOM 2029 C CA . LEU A 1 262 ? 12.006 -1.739 -16.074 1.00 98.12 262 LEU A CA 1
ATOM 2030 C C . LEU A 1 262 ? 12.299 -1.182 -14.672 1.00 98.12 262 LEU A C 1
ATOM 2032 O O . LEU A 1 262 ? 11.924 -0.045 -14.375 1.00 98.12 262 LEU A O 1
ATOM 2036 N N . GLY A 1 263 ? 13.019 -1.935 -13.836 1.00 97.75 263 GLY A N 1
ATOM 2037 C CA . GLY A 1 263 ? 13.520 -1.441 -12.554 1.00 97.75 263 GLY A CA 1
ATOM 2038 C C . GLY A 1 263 ? 14.531 -0.306 -12.731 1.00 97.75 263 GLY A C 1
ATOM 2039 O O . GLY A 1 263 ? 14.349 0.781 -12.179 1.00 97.75 263 GLY A O 1
ATOM 2040 N N . MET A 1 264 ? 15.526 -0.496 -13.599 1.00 97.19 264 MET A N 1
ATOM 2041 C CA . MET A 1 264 ? 16.485 0.556 -13.960 1.00 97.19 264 MET A CA 1
ATOM 2042 C C . MET A 1 264 ? 15.795 1.808 -14.517 1.00 97.19 264 MET A C 1
ATOM 2044 O O . MET A 1 264 ? 16.276 2.919 -14.309 1.00 97.19 264 MET A O 1
ATOM 2048 N N . TYR A 1 265 ? 14.655 1.674 -15.207 1.00 96.00 265 TYR A N 1
ATOM 2049 C CA . TYR A 1 265 ? 13.901 2.832 -15.696 1.00 96.00 265 TYR A CA 1
ATOM 2050 C C . TYR A 1 265 ? 13.299 3.656 -14.553 1.00 96.00 265 TYR A C 1
ATOM 2052 O O . TYR A 1 265 ? 13.280 4.892 -14.605 1.00 96.00 265 TYR A O 1
ATOM 2060 N N . LEU A 1 266 ? 12.805 3.003 -13.501 1.00 95.62 266 LEU A N 1
ATOM 2061 C CA . LEU A 1 266 ? 12.281 3.721 -12.346 1.00 95.62 266 LEU A CA 1
ATOM 2062 C C . LEU A 1 266 ? 13.380 4.446 -11.569 1.00 95.62 266 LEU A C 1
ATOM 2064 O O . LEU A 1 266 ? 13.123 5.581 -11.162 1.00 95.62 266 LEU A O 1
ATOM 2068 N N . ALA A 1 267 ? 14.568 3.846 -11.464 1.00 94.06 267 ALA A N 1
ATOM 2069 C CA . ALA A 1 267 ? 15.730 4.463 -10.831 1.00 94.06 267 ALA A CA 1
ATOM 2070 C C . ALA A 1 267 ? 16.342 5.579 -11.700 1.00 94.06 267 ALA A C 1
ATOM 2072 O O . ALA A 1 267 ? 16.148 6.766 -11.449 1.00 94.06 267 ALA A O 1
ATOM 2073 N N . GLU A 1 268 ? 16.959 5.206 -12.821 1.00 93.38 268 GLU A N 1
ATOM 2074 C CA . GLU A 1 268 ? 17.829 6.085 -13.620 1.00 93.38 268 GLU A CA 1
ATOM 2075 C C . GLU A 1 268 ? 17.197 6.562 -14.935 1.00 93.38 268 GLU A C 1
ATOM 2077 O O . GLU A 1 268 ? 17.745 7.395 -15.668 1.00 93.38 268 GLU A O 1
ATOM 2082 N N . GLY A 1 269 ? 16.029 6.017 -15.274 1.00 92.31 269 GLY A N 1
ATOM 2083 C CA . GLY A 1 269 ? 15.336 6.288 -16.525 1.00 92.31 269 GLY A CA 1
ATOM 2084 C C . GLY A 1 269 ? 14.602 7.628 -16.554 1.00 92.31 269 GLY A C 1
ATOM 2085 O O . GLY A 1 269 ? 13.911 8.036 -15.613 1.00 92.31 269 GLY A O 1
ATOM 2086 N N . SER A 1 270 ? 14.675 8.292 -17.704 1.00 91.06 270 SER A N 1
ATOM 2087 C CA . SER A 1 270 ? 13.917 9.497 -18.027 1.00 91.06 270 SER A CA 1
ATOM 2088 C C . SER A 1 270 ? 13.432 9.485 -19.475 1.00 91.06 270 SER A C 1
ATOM 2090 O O . SER A 1 270 ? 14.088 8.961 -20.380 1.00 91.06 270 SER A O 1
ATOM 2092 N N . THR A 1 271 ? 12.277 10.107 -19.704 1.00 90.00 271 THR A N 1
ATOM 2093 C CA . THR A 1 271 ? 11.722 10.342 -21.039 1.00 90.00 271 THR A CA 1
ATOM 2094 C C . THR A 1 271 ? 11.679 11.836 -21.345 1.00 90.00 271 THR A C 1
ATOM 2096 O O . THR A 1 271 ? 11.475 12.658 -20.454 1.00 90.00 271 THR A O 1
ATOM 2099 N N . SER A 1 272 ? 11.881 12.222 -22.610 1.00 80.38 272 SER A N 1
ATOM 2100 C CA . SER A 1 272 ? 11.871 13.640 -23.023 1.00 80.38 272 SER A CA 1
ATOM 2101 C C . SER A 1 272 ? 10.557 14.367 -22.672 1.00 80.38 272 SER A C 1
ATOM 2103 O O . SER A 1 272 ? 9.470 13.789 -22.797 1.00 80.38 272 SER A O 1
ATOM 2105 N N . ASP A 1 273 ? 10.645 15.653 -22.318 1.00 63.53 273 ASP A N 1
ATOM 2106 C CA . ASP A 1 273 ? 9.554 16.427 -21.705 1.00 63.53 273 ASP A CA 1
ATOM 2107 C C . ASP A 1 273 ? 8.287 16.587 -22.559 1.00 63.53 273 ASP A C 1
ATOM 2109 O O . ASP A 1 273 ? 7.194 16.553 -22.000 1.00 63.53 273 ASP A O 1
ATOM 2113 N N . SER A 1 274 ? 8.388 16.656 -23.888 1.00 61.56 274 SER A N 1
ATOM 2114 C CA . SER A 1 274 ? 7.258 17.024 -24.757 1.00 61.56 274 SER A CA 1
ATOM 2115 C C . SER A 1 274 ? 6.420 15.866 -25.313 1.00 61.56 274 SER A C 1
ATOM 2117 O O . SER A 1 274 ? 5.291 16.101 -25.720 1.00 61.56 274 SER A O 1
ATOM 2119 N N . ASP A 1 275 ? 6.947 14.636 -25.388 1.00 63.88 275 ASP A N 1
ATOM 2120 C CA . ASP A 1 275 ? 6.321 13.598 -26.236 1.00 63.88 275 ASP A CA 1
ATOM 2121 C C . ASP A 1 275 ? 6.812 12.150 -26.013 1.00 63.88 275 ASP A C 1
ATOM 2123 O O . ASP A 1 275 ? 6.356 11.243 -26.714 1.00 63.88 275 ASP A O 1
ATOM 2127 N N . GLY A 1 276 ? 7.793 11.933 -25.125 1.00 71.00 276 GLY A N 1
ATOM 2128 C CA . GLY A 1 276 ? 8.436 10.622 -24.946 1.00 71.00 276 GLY A CA 1
ATOM 2129 C C . GLY A 1 276 ? 9.286 10.150 -26.138 1.00 71.00 276 GLY A C 1
ATOM 2130 O O . GLY A 1 276 ? 9.434 8.955 -26.332 1.00 71.00 276 GLY A O 1
ATOM 2131 N N . ARG A 1 277 ? 9.834 11.060 -26.959 1.00 80.56 277 ARG A N 1
ATOM 2132 C CA . ARG A 1 277 ? 10.621 10.711 -28.166 1.00 80.56 277 ARG A CA 1
ATOM 2133 C C . ARG A 1 277 ? 11.927 9.984 -27.847 1.00 80.56 277 ARG A C 1
ATOM 2135 O O . ARG A 1 277 ? 12.364 9.152 -28.637 1.00 80.56 277 ARG A O 1
ATOM 2142 N N . ASP A 1 278 ? 12.510 10.301 -26.695 1.00 85.50 278 ASP A N 1
ATOM 2143 C CA . ASP A 1 278 ? 13.768 9.728 -26.229 1.00 85.50 278 ASP A CA 1
ATOM 2144 C C . ASP A 1 278 ? 13.581 9.052 -24.883 1.00 85.50 278 ASP A C 1
ATOM 2146 O O . ASP A 1 278 ? 12.997 9.653 -23.976 1.00 85.50 278 ASP A O 1
ATOM 2150 N N . VAL A 1 279 ? 14.161 7.861 -24.752 1.00 92.25 279 VAL A N 1
ATOM 2151 C CA . VAL A 1 279 ? 14.363 7.171 -23.477 1.00 92.25 279 VAL A CA 1
ATOM 2152 C C . VAL A 1 279 ? 15.851 7.237 -23.152 1.00 92.25 279 VAL A C 1
ATOM 2154 O O . VAL A 1 279 ? 16.698 6.923 -23.997 1.00 92.25 279 VAL A O 1
ATOM 2157 N N . ARG A 1 280 ? 16.174 7.717 -21.952 1.00 94.38 280 ARG A N 1
ATOM 2158 C CA . ARG A 1 280 ? 17.547 7.932 -21.487 1.00 94.38 280 ARG A CA 1
ATOM 2159 C C . ARG A 1 280 ? 17.736 7.377 -20.088 1.00 94.38 280 ARG A C 1
ATOM 2161 O O . ARG A 1 280 ? 16.864 7.568 -19.250 1.00 94.38 280 ARG A O 1
ATOM 2168 N N . PHE A 1 281 ? 18.898 6.791 -19.848 1.00 95.12 281 PHE A N 1
ATOM 2169 C CA . PHE A 1 281 ? 19.381 6.393 -18.531 1.00 95.12 281 PHE A CA 1
ATOM 2170 C C . PHE A 1 281 ? 20.663 7.163 -18.254 1.00 95.12 281 PHE A C 1
ATOM 2172 O O . PHE A 1 281 ? 21.546 7.198 -19.119 1.00 95.12 281 PHE A O 1
ATOM 2179 N N . CYS A 1 282 ? 20.744 7.797 -17.092 1.00 93.06 282 CYS A N 1
ATOM 2180 C CA . CYS A 1 282 ? 21.933 8.508 -16.642 1.00 93.06 282 CYS A CA 1
ATOM 2181 C C . CYS A 1 282 ? 22.620 7.647 -15.588 1.00 93.06 282 CYS A C 1
ATOM 2183 O O . CYS A 1 282 ? 22.015 7.354 -14.578 1.00 93.06 282 CYS A O 1
ATOM 2185 N N . LEU A 1 283 ? 23.855 7.229 -15.832 1.00 93.31 283 LEU A N 1
ATOM 2186 C CA . LEU A 1 283 ? 24.599 6.335 -14.946 1.00 93.31 283 LEU A CA 1
ATOM 2187 C C . LEU A 1 283 ? 25.898 6.998 -14.499 1.00 93.31 283 LEU A C 1
ATOM 2189 O O . LEU A 1 283 ? 26.409 7.909 -15.166 1.00 93.31 283 LEU A O 1
ATOM 2193 N N . SER A 1 284 ? 26.485 6.498 -13.418 1.00 89.12 284 SER A N 1
ATOM 2194 C CA . SER A 1 284 ? 27.854 6.845 -13.058 1.00 89.12 284 SER A CA 1
ATOM 2195 C C . SER A 1 284 ? 28.826 6.451 -14.174 1.00 89.12 284 SER A C 1
ATOM 2197 O O . SER A 1 284 ? 28.616 5.509 -14.944 1.00 89.12 284 SER A O 1
ATOM 2199 N N . LYS A 1 285 ? 29.946 7.171 -14.269 1.00 85.56 285 LYS A N 1
ATOM 2200 C CA . LYS A 1 285 ? 31.002 6.879 -15.249 1.00 85.56 285 LYS A CA 1
ATOM 2201 C C . LYS A 1 285 ? 31.609 5.477 -15.088 1.00 85.56 285 LYS A C 1
ATOM 2203 O O . LYS A 1 285 ? 32.109 4.922 -16.064 1.00 85.56 285 LYS A O 1
ATOM 2208 N N . ASP A 1 286 ? 31.553 4.935 -13.872 1.00 86.50 286 ASP A N 1
ATOM 2209 C CA . ASP A 1 286 ? 32.149 3.650 -13.503 1.00 86.50 286 ASP A CA 1
ATOM 2210 C C . ASP A 1 286 ? 31.167 2.473 -13.709 1.00 86.50 286 ASP A C 1
ATOM 2212 O O . ASP A 1 286 ? 31.564 1.314 -13.662 1.00 86.50 286 ASP A O 1
ATOM 2216 N N . GLU A 1 287 ? 29.897 2.748 -14.029 1.00 91.06 287 GLU A N 1
ATOM 2217 C CA . GLU A 1 287 ? 28.829 1.754 -14.245 1.00 91.06 287 GLU A CA 1
ATOM 2218 C C . GLU A 1 287 ? 28.731 1.326 -15.720 1.00 91.06 287 GLU A C 1
ATOM 2220 O O . GLU A 1 287 ? 27.659 1.286 -16.333 1.00 91.06 287 GLU A O 1
ATOM 2225 N N . PHE A 1 288 ? 29.883 1.028 -16.328 1.00 91.75 288 PHE A N 1
ATOM 2226 C CA . PHE A 1 288 ? 29.960 0.618 -17.733 1.00 91.75 288 PHE A CA 1
ATOM 2227 C C . PHE A 1 288 ? 29.096 -0.617 -18.022 1.00 91.75 288 PHE A C 1
ATOM 2229 O O . PHE A 1 288 ? 28.338 -0.615 -18.995 1.00 91.75 288 PHE A O 1
ATOM 2236 N N . ASP A 1 289 ? 29.184 -1.629 -17.159 1.00 95.06 289 ASP A N 1
ATOM 2237 C CA . ASP A 1 289 ? 28.529 -2.925 -17.348 1.00 95.06 289 ASP A CA 1
ATOM 2238 C C . ASP A 1 289 ? 27.000 -2.807 -17.311 1.00 95.06 289 ASP A C 1
ATOM 2240 O O . ASP A 1 289 ? 26.315 -3.386 -18.155 1.00 95.06 289 ASP A O 1
ATOM 2244 N N . PHE A 1 290 ? 26.451 -1.984 -16.410 1.00 96.38 290 PHE A N 1
ATOM 2245 C CA . PHE A 1 290 ? 25.016 -1.679 -16.394 1.00 96.38 290 PHE A CA 1
ATOM 2246 C C . PHE A 1 290 ? 24.584 -0.950 -17.668 1.00 96.38 290 PHE A C 1
ATOM 2248 O O . PHE A 1 290 ? 23.550 -1.279 -18.253 1.00 96.38 290 PHE A O 1
ATOM 2255 N N . GLY A 1 291 ? 25.402 -0.007 -18.144 1.00 96.19 291 GLY A N 1
ATOM 2256 C CA . GLY A 1 291 ? 25.151 0.692 -19.400 1.00 96.19 291 GLY A CA 1
ATOM 2257 C C . GLY A 1 291 ? 25.130 -0.241 -20.615 1.00 96.19 291 GLY A C 1
ATOM 2258 O O . GLY A 1 291 ? 24.248 -0.127 -21.469 1.00 96.19 291 GLY A O 1
ATOM 2259 N N . GLU A 1 292 ? 26.066 -1.190 -20.694 1.00 96.81 292 GLU A N 1
ATOM 2260 C CA . GLU A 1 292 ? 26.089 -2.186 -21.771 1.00 96.81 292 GLU A CA 1
ATOM 2261 C C . GLU A 1 292 ? 24.946 -3.194 -21.662 1.00 96.81 292 GLU A C 1
ATOM 2263 O O . GLU A 1 292 ? 24.357 -3.534 -22.689 1.00 96.81 292 GLU A O 1
ATOM 2268 N N . ARG A 1 293 ? 24.565 -3.609 -20.448 1.00 97.88 293 ARG A N 1
ATOM 2269 C CA . ARG A 1 293 ? 23.399 -4.475 -20.233 1.00 97.88 293 ARG A CA 1
ATOM 2270 C C . ARG A 1 293 ? 22.114 -3.808 -20.725 1.00 97.88 293 ARG A C 1
ATOM 2272 O O . ARG A 1 293 ? 21.391 -4.397 -21.524 1.00 97.88 293 ARG A O 1
ATOM 2279 N N . LEU A 1 294 ? 21.873 -2.547 -20.352 1.00 98.12 294 LEU A N 1
ATOM 2280 C CA . LEU A 1 294 ? 20.736 -1.764 -20.859 1.00 98.12 294 LEU A CA 1
ATOM 2281 C C . LEU A 1 294 ? 20.748 -1.657 -22.389 1.00 98.12 294 LEU A C 1
ATOM 2283 O O . LEU A 1 294 ? 19.715 -1.846 -23.035 1.00 98.12 294 LEU A O 1
ATOM 2287 N N . ARG A 1 295 ? 21.914 -1.363 -22.981 1.00 97.56 295 ARG A N 1
ATOM 2288 C CA . ARG A 1 295 ? 22.068 -1.270 -24.439 1.00 97.56 295 ARG A CA 1
ATOM 2289 C C . ARG A 1 295 ? 21.748 -2.601 -25.120 1.00 97.56 295 ARG A C 1
ATOM 2291 O O . ARG A 1 295 ? 21.056 -2.607 -26.134 1.00 97.56 295 ARG A O 1
ATOM 2298 N N . PHE A 1 296 ? 22.241 -3.711 -24.576 1.00 97.75 296 PHE A N 1
ATOM 2299 C CA . PHE A 1 296 ? 21.993 -5.050 -25.100 1.00 97.75 296 PHE A CA 1
ATOM 2300 C C . PHE A 1 296 ? 20.506 -5.412 -25.041 1.00 97.75 296 PHE A C 1
ATOM 2302 O O . PHE A 1 296 ? 19.952 -5.833 -26.051 1.00 97.75 296 PHE A O 1
ATOM 2309 N N . ILE A 1 297 ? 19.832 -5.162 -23.915 1.00 98.12 297 ILE A N 1
ATOM 2310 C CA . ILE A 1 297 ? 18.387 -5.402 -23.772 1.00 98.12 297 ILE A CA 1
ATOM 2311 C C . ILE A 1 297 ? 17.599 -4.597 -24.812 1.00 98.12 297 ILE A C 1
ATOM 2313 O O . ILE A 1 297 ? 16.774 -5.157 -25.534 1.00 98.12 297 ILE A O 1
ATOM 2317 N N . LEU A 1 298 ? 17.874 -3.294 -24.940 1.00 97.25 298 LEU A N 1
ATOM 2318 C CA . LEU A 1 298 ? 17.204 -2.436 -25.923 1.00 97.25 298 LEU A CA 1
ATOM 2319 C C . LEU A 1 298 ? 17.425 -2.922 -27.365 1.00 97.25 298 LEU A C 1
ATOM 2321 O O . LEU A 1 298 ? 16.485 -2.930 -28.160 1.00 97.25 298 LEU A O 1
ATOM 2325 N N . ASN A 1 299 ? 18.632 -3.378 -27.693 1.00 96.00 299 ASN A N 1
ATOM 2326 C CA . ASN A 1 299 ? 18.943 -3.900 -29.019 1.00 96.00 299 ASN A CA 1
ATOM 2327 C C . ASN A 1 299 ? 18.256 -5.247 -29.289 1.00 96.00 299 ASN A C 1
ATOM 2329 O O . ASN A 1 299 ? 17.525 -5.375 -30.266 1.00 96.00 299 ASN A O 1
ATOM 2333 N N . GLU A 1 300 ? 18.463 -6.242 -28.429 1.00 96.38 300 GLU A N 1
ATOM 2334 C CA . GLU A 1 300 ? 18.060 -7.625 -28.701 1.00 96.38 300 GLU A CA 1
ATOM 2335 C C . GLU A 1 300 ? 16.577 -7.870 -28.407 1.00 96.38 300 GLU A C 1
ATOM 2337 O O . GLU A 1 300 ? 15.861 -8.473 -29.214 1.00 96.38 300 GLU A O 1
ATOM 2342 N N . LYS A 1 301 ? 16.092 -7.371 -27.262 1.00 96.81 301 LYS A N 1
ATOM 2343 C CA . LYS A 1 301 ? 14.717 -7.605 -26.796 1.00 96.81 301 LYS A CA 1
ATOM 2344 C C . LYS A 1 301 ? 13.737 -6.616 -27.407 1.00 96.81 301 LYS A C 1
ATOM 2346 O O . LYS A 1 301 ? 12.653 -7.023 -27.798 1.00 96.81 301 LYS A O 1
ATOM 2351 N N . PHE A 1 302 ? 14.106 -5.341 -27.531 1.00 96.38 302 PHE A N 1
ATOM 2352 C CA . PHE A 1 302 ? 13.213 -4.319 -28.095 1.00 96.38 302 PHE A CA 1
ATOM 2353 C C . PHE A 1 302 ? 13.441 -4.097 -29.599 1.00 96.38 302 PHE A C 1
ATOM 2355 O O . PHE A 1 302 ? 12.563 -3.561 -30.276 1.00 96.38 302 PHE A O 1
ATOM 2362 N N . GLY A 1 303 ? 14.578 -4.528 -30.155 1.00 94.44 303 GLY A N 1
ATOM 2363 C CA . GLY A 1 303 ? 14.906 -4.293 -31.564 1.00 94.44 303 GLY A CA 1
ATOM 2364 C C . GLY A 1 303 ? 15.310 -2.847 -31.862 1.00 94.44 303 GLY A C 1
ATOM 2365 O O . GLY A 1 303 ? 15.218 -2.401 -33.003 1.00 94.44 303 GLY A O 1
ATOM 2366 N N . LEU A 1 304 ? 15.720 -2.090 -30.842 1.00 92.75 304 LEU A N 1
ATOM 2367 C CA . LEU A 1 304 ? 16.046 -0.677 -30.962 1.00 92.75 304 LEU A CA 1
ATOM 2368 C C . LEU A 1 304 ? 17.548 -0.442 -30.854 1.00 92.75 304 LEU A C 1
ATOM 2370 O O . LEU A 1 304 ? 18.157 -0.821 -29.865 1.00 92.75 304 LEU A O 1
ATOM 2374 N N . ALA A 1 305 ? 18.126 0.292 -31.804 1.00 91.12 305 ALA A N 1
ATOM 2375 C CA . ALA A 1 305 ? 19.541 0.655 -31.780 1.00 91.12 305 ALA A CA 1
ATOM 2376 C C . ALA A 1 305 ? 19.856 1.698 -30.685 1.00 91.12 305 ALA A C 1
ATOM 2378 O O . ALA A 1 305 ? 19.849 2.910 -30.927 1.00 91.12 305 ALA A O 1
ATOM 2379 N N . ALA A 1 306 ? 20.142 1.226 -29.473 1.00 93.62 306 ALA A N 1
ATOM 2380 C CA . ALA A 1 306 ? 20.558 2.053 -28.351 1.00 93.62 306 ALA A CA 1
ATOM 2381 C C . ALA A 1 306 ? 22.051 2.406 -28.425 1.00 93.62 306 ALA A C 1
ATOM 2383 O O . ALA A 1 306 ? 22.889 1.630 -28.891 1.00 93.62 306 ALA A O 1
ATOM 2384 N N . ARG A 1 307 ? 22.399 3.592 -27.923 1.00 93.69 307 ARG A N 1
ATOM 2385 C CA . ARG A 1 307 ? 23.784 4.059 -27.784 1.00 93.69 307 ARG A CA 1
ATOM 2386 C C . ARG A 1 307 ? 24.153 4.140 -26.316 1.00 93.69 307 ARG A C 1
ATOM 2388 O O . ARG A 1 307 ? 23.354 4.629 -25.527 1.00 93.69 307 ARG A O 1
ATOM 2395 N N . ASN A 1 308 ? 25.375 3.742 -25.988 1.00 94.88 308 ASN A N 1
ATOM 2396 C CA . ASN A 1 308 ? 25.965 3.892 -24.666 1.00 94.88 308 ASN A CA 1
ATOM 2397 C C . ASN A 1 308 ? 27.248 4.725 -24.791 1.00 94.88 308 ASN A C 1
ATOM 2399 O O . ASN A 1 308 ? 28.183 4.310 -25.472 1.00 94.88 308 ASN A O 1
ATOM 2403 N N . PHE A 1 309 ? 27.286 5.915 -24.196 1.00 93.38 309 PHE A N 1
ATOM 2404 C CA . PHE A 1 309 ? 28.409 6.846 -24.348 1.00 93.38 309 PHE A CA 1
ATOM 2405 C C . PHE A 1 309 ? 28.687 7.620 -23.058 1.00 93.38 309 PHE A C 1
ATOM 2407 O O . PHE A 1 309 ? 27.782 7.865 -22.260 1.00 93.38 309 PHE A O 1
ATOM 2414 N N . ALA A 1 310 ? 29.949 7.997 -22.854 1.00 90.31 310 ALA A N 1
ATOM 2415 C CA . ALA A 1 310 ? 30.347 8.896 -21.777 1.00 90.31 310 ALA A CA 1
ATOM 2416 C C . ALA A 1 310 ? 30.079 10.355 -22.173 1.00 90.31 310 ALA A C 1
ATOM 2418 O O . ALA A 1 310 ? 30.162 10.715 -23.350 1.00 90.31 310 ALA A O 1
ATOM 2419 N N . VAL A 1 311 ? 29.745 11.179 -21.188 1.00 86.56 311 VAL A N 1
ATOM 2420 C CA . VAL A 1 311 ? 29.569 12.621 -21.328 1.00 86.56 311 VAL A CA 1
ATOM 2421 C C . VAL A 1 311 ? 30.461 13.297 -20.300 1.00 86.56 311 VAL A C 1
ATOM 2423 O O . VAL A 1 311 ? 30.263 13.119 -19.099 1.00 86.56 311 VAL A O 1
ATOM 2426 N N . ASP A 1 312 ? 31.418 14.082 -20.785 1.00 85.31 312 ASP A N 1
ATOM 2427 C CA . ASP A 1 312 ? 32.300 14.895 -19.957 1.00 85.31 312 ASP A CA 1
ATOM 2428 C C . ASP A 1 312 ? 31.789 16.336 -19.919 1.00 85.31 312 ASP A C 1
ATOM 2430 O O . ASP A 1 312 ? 31.536 16.965 -20.950 1.00 85.31 312 ASP A O 1
ATOM 2434 N N . TRP A 1 313 ? 31.618 16.868 -18.713 1.00 79.12 313 TRP A N 1
ATOM 2435 C CA . TRP A 1 313 ? 31.215 18.246 -18.480 1.00 79.12 313 TRP A CA 1
ATOM 2436 C C . TRP A 1 313 ? 32.337 19.006 -17.779 1.00 79.12 313 TRP A C 1
ATOM 2438 O O . TRP A 1 313 ? 32.441 19.075 -16.548 1.00 79.12 313 TRP A O 1
ATOM 2448 N N . GLU A 1 314 ? 33.182 19.598 -18.618 1.00 75.50 314 GLU A N 1
ATOM 2449 C CA . GLU A 1 314 ? 34.388 20.332 -18.235 1.00 75.50 314 GLU A CA 1
ATOM 2450 C C . GLU A 1 314 ? 34.165 21.476 -17.224 1.00 75.50 314 GLU A C 1
ATOM 2452 O O . GLU A 1 314 ? 35.009 21.622 -16.340 1.00 75.50 314 GLU A O 1
ATOM 2457 N N . PRO A 1 315 ? 33.044 22.237 -17.219 1.00 77.44 315 PRO A N 1
ATOM 2458 C CA . PRO A 1 315 ? 32.874 23.353 -16.282 1.00 77.44 315 PRO A CA 1
ATOM 2459 C C . PRO A 1 315 ? 32.895 22.981 -14.790 1.00 77.44 315 PRO A C 1
ATOM 2461 O O . PRO A 1 315 ? 33.086 23.865 -13.956 1.00 77.44 315 PRO A O 1
ATOM 2464 N N . ARG A 1 316 ? 32.691 21.705 -14.424 1.00 71.25 316 ARG A N 1
ATOM 2465 C CA . ARG A 1 316 ? 32.883 21.214 -13.041 1.00 71.25 316 ARG A CA 1
ATOM 2466 C C . ARG A 1 316 ? 33.632 19.883 -12.955 1.00 71.25 316 ARG A C 1
ATOM 2468 O O . ARG A 1 316 ? 33.528 19.217 -11.929 1.00 71.25 316 ARG A O 1
ATOM 2475 N N . ASN A 1 317 ? 34.366 19.499 -14.003 1.00 76.69 317 ASN A N 1
ATOM 2476 C CA . ASN A 1 317 ? 35.058 18.207 -14.085 1.00 76.69 317 ASN A CA 1
ATOM 2477 C C . ASN A 1 317 ? 34.147 17.021 -13.701 1.00 76.69 317 ASN A C 1
ATOM 2479 O O . ASN A 1 317 ? 34.518 16.163 -12.898 1.00 76.69 317 ASN A O 1
ATOM 2483 N N . ASN A 1 318 ? 32.914 17.030 -14.213 1.00 77.19 318 ASN A N 1
ATOM 2484 C CA . ASN A 1 318 ? 31.915 16.016 -13.899 1.00 77.19 318 ASN A CA 1
ATOM 2485 C C . ASN A 1 318 ? 31.708 15.125 -15.121 1.00 77.19 318 ASN A C 1
ATOM 2487 O O . ASN A 1 318 ? 31.540 15.644 -16.220 1.00 77.19 318 ASN A O 1
ATOM 2491 N N . SER A 1 319 ? 31.692 13.811 -14.937 1.00 84.25 319 SER A N 1
ATOM 2492 C CA . SER A 1 319 ? 31.490 12.850 -16.022 1.00 84.25 319 SER A CA 1
ATOM 2493 C C . SER A 1 319 ? 30.436 11.826 -15.640 1.00 84.25 319 SER A C 1
ATOM 2495 O O . SER A 1 319 ? 30.366 11.383 -14.494 1.00 84.25 319 SER A O 1
ATOM 2497 N N . TRP A 1 320 ? 29.592 11.473 -16.602 1.00 91.19 320 TRP A N 1
ATOM 2498 C CA . TRP A 1 320 ? 28.553 10.459 -16.439 1.00 91.19 320 TRP A CA 1
ATOM 2499 C C . TRP A 1 320 ? 28.405 9.644 -17.718 1.00 91.19 320 TRP A C 1
ATOM 2501 O O . TRP A 1 320 ? 28.922 10.001 -18.779 1.00 91.19 320 TRP A O 1
ATOM 2511 N N . ARG A 1 321 ? 27.687 8.531 -17.629 1.00 93.31 321 ARG A N 1
ATOM 2512 C CA . ARG A 1 321 ? 27.348 7.687 -18.771 1.00 93.31 321 ARG A CA 1
ATOM 2513 C C . ARG A 1 321 ? 25.891 7.857 -19.133 1.00 93.31 321 ARG A C 1
ATOM 2515 O O . ARG A 1 321 ? 25.035 8.032 -18.275 1.00 93.31 321 ARG A O 1
ATOM 2522 N N . THR A 1 322 ? 25.611 7.848 -20.427 1.00 94.19 322 THR A N 1
ATOM 2523 C CA . THR A 1 322 ? 24.248 7.925 -20.940 1.00 94.19 322 THR A CA 1
ATOM 2524 C C . THR A 1 322 ? 23.981 6.738 -21.848 1.00 94.19 322 THR A C 1
ATOM 2526 O O . THR A 1 322 ? 24.642 6.580 -22.878 1.00 94.19 322 THR A O 1
ATOM 2529 N N . VAL A 1 323 ? 22.958 5.955 -21.504 1.00 96.31 323 VAL A N 1
ATOM 2530 C CA . VAL A 1 323 ? 22.318 5.037 -22.451 1.00 96.31 323 VAL A CA 1
ATOM 2531 C C . VAL A 1 323 ? 21.117 5.753 -23.046 1.00 96.31 323 VAL A C 1
ATOM 2533 O O . VAL A 1 323 ? 20.256 6.237 -22.314 1.00 96.31 323 VAL A O 1
ATOM 2536 N N . ARG A 1 324 ? 21.056 5.867 -24.373 1.00 94.19 324 ARG A N 1
ATOM 2537 C CA . ARG A 1 324 ? 19.983 6.586 -25.071 1.00 94.19 324 ARG A CA 1
ATOM 2538 C C . ARG A 1 324 ? 19.446 5.788 -26.238 1.00 94.19 324 ARG A C 1
ATOM 2540 O O . ARG A 1 324 ? 20.210 5.245 -27.035 1.00 94.19 324 ARG A O 1
ATOM 2547 N N . VAL A 1 325 ? 18.130 5.841 -26.390 1.00 92.31 325 VAL A N 1
ATOM 2548 C CA . VAL A 1 325 ? 17.425 5.330 -27.557 1.00 92.31 325 VAL A CA 1
ATOM 2549 C C . VAL A 1 325 ? 16.330 6.299 -27.999 1.00 92.31 325 VAL A C 1
ATOM 2551 O O . VAL A 1 325 ? 15.672 6.944 -27.180 1.00 92.31 325 VAL A O 1
ATOM 2554 N N . HIS A 1 326 ? 16.160 6.415 -29.313 1.00 88.62 326 HIS A N 1
ATOM 2555 C CA . HIS A 1 326 ? 15.140 7.246 -29.947 1.00 88.62 326 HIS A CA 1
ATOM 2556 C C . HIS A 1 326 ? 13.944 6.367 -30.320 1.00 88.62 326 HIS A C 1
ATOM 2558 O O . HIS A 1 326 ? 13.960 5.699 -31.352 1.00 88.62 326 HIS A O 1
ATOM 2564 N N . SER A 1 327 ? 12.923 6.332 -29.464 1.00 88.56 327 SER A N 1
ATOM 2565 C CA . SER A 1 327 ? 11.689 5.587 -29.718 1.00 88.56 327 SER A CA 1
ATOM 2566 C C . SER A 1 327 ? 10.514 6.227 -28.991 1.00 88.56 327 SER A C 1
ATOM 2568 O O . SER A 1 327 ? 10.357 6.093 -27.777 1.00 88.56 327 SER A O 1
ATOM 2570 N N . LYS A 1 328 ? 9.654 6.899 -29.766 1.00 87.06 328 LYS A N 1
ATOM 2571 C CA . LYS A 1 328 ? 8.425 7.517 -29.255 1.00 87.06 328 LYS A CA 1
ATOM 2572 C C . LYS A 1 328 ? 7.442 6.479 -28.716 1.00 87.06 328 LYS A C 1
ATOM 2574 O O . LYS A 1 328 ? 6.759 6.738 -27.732 1.00 87.06 328 LYS A O 1
ATOM 2579 N N . LEU A 1 329 ? 7.378 5.320 -29.370 1.00 90.81 329 LEU A N 1
ATOM 2580 C CA . LEU A 1 329 ? 6.491 4.228 -28.984 1.00 90.81 329 LEU A CA 1
ATOM 2581 C C . LEU A 1 329 ? 6.885 3.654 -27.620 1.00 90.81 329 LEU A C 1
ATOM 2583 O O . LEU A 1 329 ? 6.042 3.587 -26.731 1.00 90.81 329 LEU A O 1
ATOM 2587 N N . LEU A 1 330 ? 8.175 3.356 -27.416 1.00 93.25 330 LEU A N 1
ATOM 2588 C CA . LEU A 1 330 ? 8.669 2.885 -26.120 1.00 93.25 330 LEU A CA 1
ATOM 2589 C C . LEU A 1 330 ? 8.494 3.945 -25.030 1.00 93.25 330 LEU A C 1
ATOM 2591 O O . LEU A 1 330 ? 8.019 3.639 -23.941 1.00 93.25 330 LEU A O 1
ATOM 2595 N N . GLY A 1 331 ? 8.865 5.198 -25.314 1.00 92.38 331 GLY A N 1
ATOM 2596 C CA . GLY A 1 331 ? 8.762 6.267 -24.326 1.00 92.38 331 GLY A CA 1
ATOM 2597 C C . GLY A 1 331 ? 7.324 6.529 -23.879 1.00 92.38 331 GLY A C 1
ATOM 2598 O O . GLY A 1 331 ? 7.103 6.747 -22.693 1.00 92.38 331 GLY A O 1
ATOM 2599 N N . ARG A 1 332 ? 6.344 6.462 -24.790 1.00 90.81 332 ARG A N 1
ATOM 2600 C CA . ARG A 1 332 ? 4.914 6.539 -24.444 1.00 90.81 332 ARG A CA 1
ATOM 2601 C C . ARG A 1 332 ? 4.474 5.356 -23.601 1.00 90.81 332 ARG A C 1
ATOM 2603 O O . ARG A 1 332 ? 3.942 5.570 -22.523 1.00 90.81 332 ARG A O 1
ATOM 2610 N N . TRP A 1 333 ? 4.801 4.140 -24.033 1.00 93.88 333 TRP A N 1
ATOM 2611 C CA . TRP A 1 333 ? 4.449 2.936 -23.288 1.00 93.88 333 TRP A CA 1
ATOM 2612 C C . TRP A 1 333 ? 4.985 2.967 -21.846 1.00 93.88 333 TRP A C 1
ATOM 2614 O O . TRP A 1 333 ? 4.253 2.654 -20.908 1.00 93.88 333 TRP A O 1
ATOM 2624 N N . LEU A 1 334 ? 6.234 3.413 -21.651 1.00 94.75 334 LEU A N 1
ATOM 2625 C CA . LEU A 1 334 ? 6.837 3.582 -20.324 1.00 94.75 334 LEU A CA 1
ATOM 2626 C C . LEU A 1 334 ? 6.118 4.646 -19.486 1.00 94.75 334 LEU A C 1
ATOM 2628 O O . LEU A 1 334 ? 5.901 4.432 -18.298 1.00 94.75 334 LEU A O 1
ATOM 2632 N N . ILE A 1 335 ? 5.742 5.781 -20.082 1.00 91.88 335 ILE A N 1
ATOM 2633 C CA . ILE A 1 335 ? 4.977 6.828 -19.388 1.00 91.88 335 ILE A CA 1
ATOM 2634 C C . ILE A 1 335 ? 3.603 6.299 -18.965 1.00 91.88 335 ILE A C 1
ATOM 2636 O O . ILE A 1 335 ? 3.194 6.530 -17.831 1.00 91.88 335 ILE A O 1
ATOM 2640 N N . ASP A 1 336 ? 2.920 5.575 -19.846 1.00 91.50 336 ASP A N 1
ATOM 2641 C CA . ASP A 1 336 ? 1.566 5.082 -19.596 1.00 91.50 336 ASP A CA 1
ATOM 2642 C C . ASP A 1 336 ? 1.550 3.977 -18.523 1.00 91.50 336 ASP A C 1
ATOM 2644 O O . ASP A 1 336 ? 0.620 3.906 -17.723 1.00 91.50 336 ASP A O 1
ATOM 2648 N N . ASN A 1 337 ? 2.597 3.142 -18.458 1.00 93.38 337 ASN A N 1
ATOM 2649 C CA . ASN A 1 337 ? 2.672 2.020 -17.513 1.00 93.38 337 ASN A CA 1
ATOM 2650 C C . ASN A 1 337 ? 3.364 2.350 -16.187 1.00 93.38 337 ASN A C 1
ATOM 2652 O O . ASN A 1 337 ? 3.017 1.771 -15.163 1.00 93.38 337 ASN A O 1
ATOM 2656 N N . PHE A 1 338 ? 4.364 3.229 -16.203 1.00 94.12 338 PHE A N 1
ATOM 2657 C CA . PHE A 1 338 ? 5.223 3.501 -15.045 1.00 94.12 338 PHE A CA 1
ATOM 2658 C C . PHE A 1 338 ? 5.235 4.970 -14.639 1.00 94.12 338 PHE A C 1
ATOM 2660 O O . PHE A 1 338 ? 5.887 5.322 -13.659 1.00 94.12 338 PHE A O 1
ATOM 2667 N N . GLY A 1 339 ? 4.539 5.837 -15.374 1.00 91.12 339 GLY A N 1
ATOM 2668 C CA . GLY A 1 339 ? 4.487 7.265 -15.111 1.00 91.12 339 GLY A CA 1
ATOM 2669 C C . GLY A 1 339 ? 5.728 8.035 -15.568 1.00 91.12 339 GLY A C 1
ATOM 2670 O O . GLY A 1 339 ? 6.651 7.528 -16.216 1.00 91.12 339 GLY A O 1
ATOM 2671 N N . LYS A 1 340 ? 5.737 9.328 -15.228 1.00 87.75 340 LYS A N 1
ATOM 2672 C CA . LYS A 1 340 ? 6.777 10.289 -15.619 1.00 87.75 340 LYS A CA 1
ATOM 2673 C C . LYS A 1 340 ? 7.183 11.179 -14.449 1.00 87.75 340 LYS A C 1
ATOM 2675 O O . LYS A 1 340 ? 6.382 11.483 -13.567 1.00 87.75 340 LYS A O 1
ATOM 2680 N N . GLY A 1 341 ? 8.427 11.659 -14.493 1.00 86.19 341 GLY A N 1
ATOM 2681 C CA . GLY A 1 341 ? 9.007 12.488 -13.440 1.00 86.19 341 GLY A CA 1
ATOM 2682 C C . GLY A 1 341 ? 9.224 11.687 -12.159 1.00 86.19 341 GLY A C 1
ATOM 2683 O O . GLY A 1 341 ? 8.898 10.508 -12.092 1.00 86.19 341 GLY A O 1
ATOM 2684 N N . PHE A 1 342 ? 9.788 12.303 -11.124 1.00 82.38 342 PHE A N 1
ATOM 2685 C CA . PHE A 1 342 ? 10.033 11.560 -9.887 1.00 82.38 342 PHE A CA 1
ATOM 2686 C C . PHE A 1 342 ? 8.717 11.281 -9.130 1.00 82.38 342 PHE A C 1
ATOM 2688 O O . PHE A 1 342 ? 8.547 10.178 -8.631 1.00 82.38 342 PHE A O 1
ATOM 2695 N N . SER A 1 343 ? 7.768 12.230 -9.074 1.00 85.44 343 SER A N 1
ATOM 2696 C CA . SER A 1 343 ? 6.525 12.107 -8.285 1.00 85.44 343 SER A CA 1
ATOM 2697 C C . SER A 1 343 ? 5.408 11.338 -8.981 1.00 85.44 343 SER A C 1
ATOM 2699 O O . SER A 1 343 ? 4.527 10.822 -8.308 1.00 85.44 343 SER A O 1
ATOM 2701 N N . GLY A 1 344 ? 5.409 11.308 -10.315 1.00 88.44 344 GLY A N 1
ATOM 2702 C CA . GLY A 1 344 ? 4.379 10.630 -11.102 1.00 88.44 344 GLY A CA 1
ATOM 2703 C C . GLY A 1 344 ? 4.700 9.169 -11.396 1.00 88.44 344 GLY A C 1
ATOM 2704 O O . GLY A 1 344 ? 3.862 8.488 -11.973 1.00 88.44 344 GLY A O 1
ATOM 2705 N N . LYS A 1 345 ? 5.903 8.693 -11.042 1.00 91.88 345 LYS A N 1
ATOM 2706 C CA . LYS A 1 345 ? 6.302 7.296 -11.234 1.00 91.88 345 LYS A CA 1
ATOM 2707 C C . LYS A 1 345 ? 5.559 6.360 -10.270 1.00 91.88 345 LYS A C 1
ATOM 2709 O O . LYS A 1 345 ? 5.402 6.689 -9.095 1.00 91.88 345 LYS A O 1
ATOM 2714 N N . PHE A 1 346 ? 5.152 5.189 -10.748 1.00 94.44 346 PHE A N 1
ATOM 2715 C CA . PHE A 1 346 ? 4.493 4.143 -9.956 1.00 94.44 346 PHE A CA 1
ATOM 2716 C C . PHE A 1 346 ? 4.767 2.757 -10.556 1.00 94.44 346 PHE A C 1
ATOM 2718 O O . PHE A 1 346 ? 5.282 2.644 -11.668 1.00 94.44 346 PHE A O 1
ATOM 2725 N N . ILE A 1 347 ? 4.442 1.698 -9.813 1.00 96.06 347 ILE A N 1
ATOM 2726 C CA . ILE A 1 347 ? 4.513 0.313 -10.296 1.00 96.06 347 ILE A CA 1
ATOM 2727 C C . ILE A 1 347 ? 3.103 -0.129 -10.709 1.00 96.06 347 ILE A C 1
ATOM 2729 O O . ILE A 1 347 ? 2.193 -0.072 -9.876 1.00 96.06 347 ILE A O 1
ATOM 2733 N N . PRO A 1 348 ? 2.884 -0.568 -11.958 1.00 94.25 348 PRO A N 1
ATOM 2734 C CA . PRO A 1 348 ? 1.568 -0.992 -12.411 1.00 94.25 348 PRO A CA 1
ATOM 2735 C C . PRO A 1 348 ? 1.152 -2.318 -11.770 1.00 94.25 348 PRO A C 1
ATOM 2737 O O . PRO A 1 348 ? 1.985 -3.159 -11.415 1.00 94.25 348 PRO A O 1
ATOM 2740 N N . GLN A 1 349 ? -0.159 -2.545 -11.682 1.00 91.81 349 GLN A N 1
ATOM 2741 C CA . GLN A 1 349 ? -0.721 -3.707 -10.994 1.00 91.81 349 GLN A CA 1
ATOM 2742 C C . GLN A 1 349 ? -0.233 -5.055 -11.549 1.00 91.81 349 GLN A C 1
ATOM 2744 O O . GLN A 1 349 ? -0.028 -6.011 -10.796 1.00 91.81 349 GLN A O 1
ATOM 2749 N N . TRP A 1 350 ? -0.015 -5.149 -12.861 1.00 92.94 350 TRP A N 1
ATOM 2750 C CA . TRP A 1 350 ? 0.488 -6.376 -13.478 1.00 92.94 350 TRP A CA 1
ATOM 2751 C C . TRP A 1 350 ? 1.912 -6.720 -13.007 1.00 92.94 350 TRP A C 1
ATOM 2753 O O . TRP A 1 350 ? 2.233 -7.896 -12.886 1.00 92.94 350 TRP A O 1
ATOM 2763 N N . MET A 1 351 ? 2.741 -5.725 -12.662 1.00 95.19 351 MET A N 1
ATOM 2764 C CA . MET A 1 351 ? 4.067 -5.941 -12.069 1.00 95.19 351 MET A CA 1
ATOM 2765 C C . MET A 1 351 ? 3.966 -6.206 -10.557 1.00 95.19 351 MET A C 1
ATOM 2767 O O . MET A 1 351 ? 4.680 -7.055 -10.027 1.00 95.19 351 MET A O 1
ATOM 2771 N N . MET A 1 352 ? 3.022 -5.563 -9.858 1.00 94.00 352 MET A N 1
ATOM 2772 C CA . MET A 1 352 ? 2.731 -5.842 -8.437 1.00 94.00 352 MET A CA 1
ATOM 2773 C C . MET A 1 352 ? 2.255 -7.282 -8.183 1.00 94.00 352 MET A C 1
ATOM 2775 O O . MET A 1 352 ? 2.452 -7.815 -7.092 1.00 94.00 352 MET A O 1
ATOM 2779 N N . SER A 1 353 ? 1.661 -7.922 -9.192 1.00 91.94 353 SER A N 1
ATOM 2780 C CA . SER A 1 353 ? 1.178 -9.311 -9.150 1.00 91.94 353 SER A CA 1
ATOM 2781 C C . SER A 1 353 ? 2.009 -10.289 -9.990 1.00 91.94 353 SER A C 1
ATOM 2783 O O . SER A 1 353 ? 1.651 -11.466 -10.075 1.00 91.94 353 SER A O 1
ATOM 2785 N N . ALA A 1 354 ? 3.110 -9.823 -10.593 1.00 94.12 354 ALA A N 1
ATOM 2786 C CA . ALA A 1 354 ? 3.995 -10.642 -11.414 1.00 94.12 354 ALA A CA 1
ATOM 2787 C C . ALA A 1 354 ? 4.624 -11.796 -10.611 1.00 94.12 354 ALA A C 1
ATOM 2789 O O . ALA A 1 354 ? 4.749 -11.695 -9.382 1.00 94.12 354 ALA A O 1
ATOM 2790 N N . PRO A 1 355 ? 5.061 -12.867 -11.300 1.00 94.44 355 PRO A N 1
ATOM 2791 C CA . PRO A 1 355 ? 5.842 -13.928 -10.692 1.00 94.44 355 PRO A CA 1
ATOM 2792 C C . PRO A 1 355 ? 7.019 -13.423 -9.856 1.00 94.44 355 PRO A C 1
ATOM 2794 O O . PRO A 1 355 ? 7.690 -12.456 -10.232 1.00 94.44 355 PRO A O 1
ATOM 2797 N N . HIS A 1 356 ? 7.328 -14.108 -8.754 1.00 95.00 356 HIS A N 1
ATOM 2798 C CA . HIS A 1 356 ? 8.369 -13.673 -7.818 1.00 95.00 356 HIS A CA 1
ATOM 2799 C C . HIS A 1 356 ? 9.742 -13.504 -8.477 1.00 95.00 356 HIS A C 1
ATOM 2801 O O . HIS A 1 356 ? 10.471 -12.579 -8.129 1.00 95.00 356 HIS A O 1
ATOM 2807 N N . TYR A 1 357 ? 10.100 -14.338 -9.458 1.00 95.50 357 TYR A N 1
ATOM 2808 C CA . TYR A 1 357 ? 11.385 -14.199 -10.152 1.00 95.50 357 TYR A CA 1
ATOM 2809 C C . TYR A 1 357 ? 11.474 -12.889 -10.960 1.00 95.50 357 TYR A C 1
ATOM 2811 O O . TYR A 1 357 ? 12.519 -12.238 -10.949 1.00 95.50 357 TYR A O 1
ATOM 2819 N N . LEU A 1 358 ? 10.370 -12.448 -11.580 1.00 97.44 358 LEU A N 1
ATOM 2820 C CA . LEU A 1 358 ? 10.302 -11.156 -12.272 1.00 97.44 358 LEU A CA 1
ATOM 2821 C C . LEU A 1 358 ? 10.332 -10.000 -11.277 1.00 97.44 358 LEU A C 1
ATOM 2823 O O . LEU A 1 358 ? 11.049 -9.030 -11.493 1.00 97.44 358 LEU A O 1
ATOM 2827 N N . GLN A 1 359 ? 9.609 -10.114 -10.162 1.00 97.25 359 GLN A N 1
ATOM 2828 C CA . GLN A 1 359 ? 9.637 -9.104 -9.102 1.00 97.25 359 GLN A CA 1
ATOM 2829 C C . GLN A 1 359 ? 11.030 -8.956 -8.476 1.00 97.25 359 GLN A C 1
ATOM 2831 O O . GLN A 1 359 ? 11.444 -7.839 -8.167 1.00 97.25 359 GLN A O 1
ATOM 2836 N N . ALA A 1 360 ? 11.766 -10.058 -8.320 1.00 97.62 360 ALA A N 1
ATOM 2837 C CA . ALA A 1 360 ? 13.136 -10.053 -7.825 1.00 97.62 360 ALA A CA 1
ATOM 2838 C C . ALA A 1 360 ? 14.089 -9.360 -8.807 1.00 97.62 360 ALA A C 1
ATOM 2840 O O . ALA A 1 360 ? 14.835 -8.472 -8.398 1.00 97.62 360 ALA A O 1
ATOM 2841 N N . ALA A 1 361 ? 14.025 -9.709 -10.097 1.00 98.38 361 ALA A N 1
ATOM 2842 C CA . ALA A 1 361 ? 14.835 -9.067 -11.132 1.00 98.38 361 ALA A CA 1
ATOM 2843 C C . ALA A 1 361 ? 14.500 -7.574 -11.277 1.00 98.38 361 ALA A C 1
ATOM 2845 O O . ALA A 1 361 ? 15.401 -6.737 -11.341 1.00 98.38 361 ALA A O 1
ATOM 2846 N N . PHE A 1 362 ? 13.209 -7.233 -11.230 1.00 98.50 362 PHE A N 1
ATOM 2847 C CA . PHE A 1 362 ? 12.726 -5.859 -11.212 1.00 98.50 362 PHE A CA 1
ATOM 2848 C C . PHE A 1 362 ? 13.300 -5.088 -10.027 1.00 98.50 362 PHE A C 1
ATOM 2850 O O . PHE A 1 362 ? 13.992 -4.103 -10.256 1.00 98.50 362 PHE A O 1
ATOM 2857 N N . LEU A 1 363 ? 13.093 -5.559 -8.787 1.00 98.19 363 LEU A N 1
ATOM 2858 C CA . LEU A 1 363 ? 13.611 -4.930 -7.564 1.00 98.19 363 LEU A CA 1
ATOM 2859 C C . LEU A 1 363 ? 15.138 -4.771 -7.604 1.00 98.19 363 LEU A C 1
ATOM 2861 O O . LEU A 1 363 ? 15.646 -3.736 -7.171 1.00 98.19 363 LEU A O 1
ATOM 2865 N N . GLN A 1 364 ? 15.853 -5.758 -8.152 1.00 97.69 364 GLN A N 1
ATOM 2866 C CA . GLN A 1 364 ? 17.297 -5.680 -8.355 1.00 97.69 364 GLN A CA 1
ATOM 2867 C C . GLN A 1 364 ? 17.676 -4.552 -9.322 1.00 97.69 364 GLN A C 1
ATOM 2869 O O . GLN A 1 364 ? 18.633 -3.843 -9.052 1.00 97.69 364 GLN A O 1
ATOM 2874 N N . GLY A 1 365 ? 16.902 -4.314 -10.383 1.00 97.88 365 GLY A N 1
ATOM 2875 C CA . GLY A 1 365 ? 17.109 -3.172 -11.278 1.00 97.88 365 GLY A CA 1
ATOM 2876 C C . GLY A 1 365 ? 16.999 -1.820 -10.568 1.00 97.88 365 GLY A C 1
ATOM 2877 O O . GLY A 1 365 ? 17.840 -0.953 -10.771 1.00 97.88 365 GLY A O 1
ATOM 2878 N N . ILE A 1 366 ? 16.018 -1.630 -9.673 1.00 97.31 366 ILE A N 1
ATOM 2879 C CA . ILE A 1 366 ? 15.970 -0.396 -8.859 1.00 97.31 366 ILE A CA 1
ATOM 2880 C C . ILE A 1 366 ? 17.174 -0.328 -7.911 1.00 97.31 366 ILE A C 1
ATOM 2882 O O . ILE A 1 366 ? 17.742 0.741 -7.715 1.00 97.31 366 ILE A O 1
ATOM 2886 N N . ALA A 1 367 ? 17.558 -1.454 -7.307 1.00 96.56 367 ALA A N 1
ATOM 2887 C CA . ALA A 1 367 ? 18.699 -1.521 -6.401 1.00 96.56 367 ALA A CA 1
ATOM 2888 C C . ALA A 1 367 ? 20.051 -1.271 -7.085 1.00 96.56 367 ALA A C 1
ATOM 2890 O O . ALA A 1 367 ? 20.941 -0.718 -6.449 1.00 96.56 367 ALA A O 1
ATOM 2891 N N . ASP A 1 368 ? 20.216 -1.662 -8.343 1.00 95.69 368 ASP A N 1
ATOM 2892 C CA . ASP A 1 368 ? 21.452 -1.429 -9.090 1.00 95.69 368 ASP A CA 1
ATOM 2893 C C . ASP A 1 368 ? 21.612 0.048 -9.478 1.00 95.69 368 ASP A C 1
ATOM 2895 O O . ASP A 1 368 ? 22.739 0.524 -9.542 1.00 95.69 368 ASP A O 1
ATOM 2899 N N . GLY A 1 369 ? 20.506 0.778 -9.682 1.00 93.50 369 GLY A N 1
ATOM 2900 C CA . GLY A 1 369 ? 20.529 2.229 -9.913 1.00 93.50 369 GLY A CA 1
ATOM 2901 C C . GLY A 1 369 ? 20.584 3.052 -8.618 1.00 93.50 369 GLY A C 1
ATOM 2902 O O . GLY A 1 369 ? 21.551 3.748 -8.344 1.00 93.50 369 GLY A O 1
ATOM 2903 N N . ASP A 1 370 ? 19.560 2.930 -7.768 1.00 92.69 370 ASP A N 1
ATOM 2904 C CA . ASP A 1 370 ? 19.360 3.787 -6.582 1.00 92.69 370 ASP A CA 1
ATOM 2905 C C . ASP A 1 370 ? 19.698 3.097 -5.243 1.00 92.69 370 ASP A C 1
ATOM 2907 O O . ASP A 1 370 ? 19.410 3.611 -4.149 1.00 92.69 370 ASP A O 1
ATOM 2911 N N . GLY A 1 371 ? 20.246 1.883 -5.289 1.00 93.38 371 GLY A N 1
ATOM 2912 C CA . GLY A 1 371 ? 20.555 1.099 -4.100 1.00 93.38 371 GLY A CA 1
ATOM 2913 C C . GLY A 1 371 ? 21.945 1.373 -3.532 1.00 93.38 371 GLY A C 1
ATOM 2914 O O . GLY A 1 371 ? 22.924 1.641 -4.215 1.00 93.38 371 GLY A O 1
ATOM 2915 N N . THR A 1 372 ? 22.062 1.261 -2.215 1.00 93.50 372 THR A N 1
ATOM 2916 C CA . THR A 1 372 ? 23.338 1.300 -1.500 1.00 93.50 372 THR A CA 1
ATOM 2917 C C . THR A 1 372 ? 23.415 0.121 -0.543 1.00 93.50 372 THR A C 1
ATOM 2919 O O . THR A 1 372 ? 22.493 -0.125 0.242 1.00 93.50 372 THR A O 1
ATOM 2922 N N . THR A 1 373 ? 24.539 -0.596 -0.557 1.00 92.69 373 THR A N 1
ATOM 2923 C CA . THR A 1 373 ? 24.807 -1.638 0.443 1.00 92.69 373 THR A CA 1
ATOM 2924 C C . THR A 1 373 ? 25.085 -0.978 1.791 1.00 92.69 373 THR A C 1
ATOM 2926 O O . THR A 1 373 ? 26.025 -0.199 1.928 1.00 92.69 373 THR A O 1
ATOM 2929 N N . VAL A 1 374 ? 24.270 -1.277 2.803 1.00 89.12 374 VAL A N 1
ATOM 2930 C CA . VAL A 1 374 ? 24.369 -0.625 4.128 1.00 89.12 374 VAL A CA 1
ATOM 2931 C C . VAL A 1 374 ? 24.920 -1.538 5.215 1.00 89.12 374 VAL A C 1
ATOM 2933 O O . VAL A 1 374 ? 25.512 -1.067 6.178 1.00 89.12 374 VAL A O 1
ATOM 2936 N N . ASN A 1 375 ? 24.712 -2.843 5.075 1.00 85.56 375 ASN A N 1
ATOM 2937 C CA . ASN A 1 375 ? 25.280 -3.891 5.912 1.00 85.56 375 ASN A CA 1
ATOM 2938 C C . ASN A 1 375 ? 25.525 -5.111 5.022 1.00 85.56 375 ASN A C 1
ATOM 2940 O O . ASN A 1 375 ? 24.962 -5.211 3.932 1.00 85.56 375 ASN A O 1
ATOM 2944 N N . ARG A 1 376 ? 26.291 -6.087 5.517 1.00 84.44 376 ARG A N 1
ATOM 2945 C CA . ARG A 1 376 ? 26.405 -7.390 4.853 1.00 84.44 376 ARG A CA 1
ATOM 2946 C C . ARG A 1 376 ? 25.005 -7.984 4.629 1.00 84.44 376 ARG A C 1
ATOM 2948 O O . ARG A 1 376 ? 24.263 -8.152 5.598 1.00 84.44 376 ARG A O 1
ATOM 2955 N N . GLY A 1 377 ? 24.663 -8.251 3.368 1.00 86.38 377 GLY A N 1
ATOM 2956 C CA . GLY A 1 377 ? 23.374 -8.825 2.967 1.00 86.38 377 GLY A CA 1
ATOM 2957 C C . GLY A 1 377 ? 22.172 -7.880 3.087 1.00 86.38 377 GLY A C 1
ATOM 2958 O O . GLY A 1 377 ? 21.048 -8.363 3.209 1.00 86.38 377 GLY A O 1
ATOM 2959 N N . GLN A 1 378 ? 22.375 -6.553 3.118 1.00 92.62 378 GLN A N 1
ATOM 2960 C CA . GLN A 1 378 ? 21.278 -5.578 3.105 1.00 92.62 378 GLN A CA 1
ATOM 2961 C C . GLN A 1 378 ? 21.493 -4.448 2.104 1.00 92.62 378 GLN A C 1
ATOM 2963 O O . GLN A 1 378 ? 22.516 -3.756 2.137 1.00 92.62 378 GLN A O 1
ATOM 2968 N N . THR A 1 379 ? 20.439 -4.175 1.345 1.00 95.81 379 THR A N 1
ATOM 2969 C CA . THR A 1 379 ? 20.371 -3.092 0.367 1.00 95.81 379 THR A CA 1
ATOM 2970 C C . THR A 1 379 ? 19.385 -2.038 0.843 1.00 95.81 379 THR A C 1
ATOM 2972 O O . THR A 1 379 ? 18.299 -2.359 1.336 1.00 95.81 379 THR A O 1
ATOM 2975 N N . ARG A 1 380 ? 19.761 -0.763 0.718 1.00 96.81 380 ARG A N 1
ATOM 2976 C CA . ARG A 1 380 ? 18.882 0.383 0.950 1.00 96.81 380 ARG A CA 1
ATOM 2977 C C . ARG A 1 380 ? 18.634 1.121 -0.354 1.00 96.81 380 ARG A C 1
ATOM 2979 O O . ARG A 1 380 ? 19.592 1.570 -0.959 1.00 96.81 380 ARG A O 1
ATOM 2986 N N . ILE A 1 381 ? 17.371 1.321 -0.700 1.00 96.75 381 ILE A N 1
ATOM 2987 C CA . ILE A 1 381 ? 16.926 2.165 -1.811 1.00 96.75 381 ILE A CA 1
ATOM 2988 C C . ILE A 1 381 ? 16.363 3.457 -1.213 1.00 96.75 381 ILE A C 1
ATOM 2990 O O . ILE A 1 381 ? 15.574 3.391 -0.264 1.00 96.75 381 ILE A O 1
ATOM 2994 N N . THR A 1 382 ? 16.770 4.619 -1.729 1.00 94.12 382 THR A N 1
ATOM 2995 C CA . THR A 1 382 ? 16.307 5.928 -1.235 1.00 94.12 382 THR A CA 1
ATOM 2996 C C . THR A 1 382 ? 15.684 6.748 -2.357 1.00 94.12 382 THR A C 1
ATOM 2998 O O . THR A 1 382 ? 16.398 7.193 -3.241 1.00 94.12 382 THR A O 1
ATOM 3001 N N . LEU A 1 383 ? 14.376 7.014 -2.288 1.00 92.94 383 LEU A N 1
ATOM 3002 C CA . LEU A 1 383 ? 13.646 7.770 -3.316 1.00 92.94 383 LEU A CA 1
ATOM 3003 C C . LEU A 1 383 ? 12.790 8.872 -2.682 1.00 92.94 383 LEU A C 1
ATOM 3005 O O . LEU A 1 383 ? 12.326 8.742 -1.551 1.00 92.94 383 LEU A O 1
ATOM 3009 N N . SER A 1 384 ? 12.515 9.943 -3.426 1.00 91.25 384 SER A N 1
ATOM 3010 C CA . SER A 1 384 ? 11.619 11.028 -2.977 1.00 91.25 384 SER A CA 1
ATOM 3011 C C . SER A 1 384 ? 10.129 10.722 -3.178 1.00 91.25 384 SER A C 1
ATOM 3013 O O . SER A 1 384 ? 9.271 11.454 -2.695 1.00 91.25 384 SER A O 1
ATOM 3015 N N . ASN A 1 385 ? 9.803 9.643 -3.890 1.00 92.56 385 ASN A N 1
ATOM 3016 C CA . ASN A 1 385 ? 8.431 9.243 -4.181 1.00 92.56 385 ASN A CA 1
ATOM 3017 C C . ASN A 1 385 ? 7.938 8.200 -3.168 1.00 92.56 385 ASN A C 1
ATOM 3019 O O . ASN A 1 385 ? 8.291 7.025 -3.250 1.00 92.56 385 ASN A O 1
ATOM 3023 N N . GLU A 1 386 ? 7.106 8.630 -2.219 1.00 93.00 386 GLU A N 1
ATOM 3024 C CA . GLU A 1 386 ? 6.556 7.756 -1.177 1.00 93.00 386 GLU A CA 1
ATOM 3025 C C . GLU A 1 386 ? 5.724 6.596 -1.743 1.00 93.00 386 GLU A C 1
ATOM 3027 O O . GLU A 1 386 ? 5.832 5.474 -1.246 1.00 93.00 386 GLU A O 1
ATOM 3032 N N . VAL A 1 387 ? 4.920 6.850 -2.782 1.00 93.81 387 VAL A N 1
ATOM 3033 C CA . VAL A 1 387 ? 4.054 5.838 -3.409 1.00 93.81 387 VAL A CA 1
ATOM 3034 C C . VAL A 1 387 ? 4.907 4.696 -3.945 1.00 93.81 387 VAL A C 1
ATOM 3036 O O . VAL A 1 387 ? 4.695 3.541 -3.573 1.00 93.81 387 VAL A O 1
ATOM 3039 N N . LEU A 1 388 ? 5.929 5.030 -4.733 1.00 94.94 388 LEU A N 1
ATOM 3040 C CA . LEU A 1 388 ? 6.843 4.050 -5.308 1.00 94.94 388 LEU A CA 1
ATOM 3041 C C . LEU A 1 388 ? 7.588 3.260 -4.221 1.00 94.94 388 LEU A C 1
ATOM 3043 O O . LEU A 1 388 ? 7.646 2.034 -4.278 1.00 94.94 388 LEU A O 1
ATOM 3047 N N . VAL A 1 389 ? 8.107 3.927 -3.184 1.00 96.00 389 VAL A N 1
ATOM 3048 C CA . VAL A 1 389 ? 8.837 3.241 -2.100 1.00 96.00 389 VAL A CA 1
ATOM 3049 C C . VAL A 1 389 ? 7.934 2.277 -1.322 1.00 96.00 389 VAL A C 1
ATOM 3051 O O . VAL A 1 389 ? 8.387 1.207 -0.914 1.00 96.00 389 VAL A O 1
ATOM 3054 N N . ARG A 1 390 ? 6.653 2.611 -1.135 1.00 95.75 390 ARG A N 1
ATOM 3055 C CA . ARG A 1 390 ? 5.672 1.720 -0.494 1.00 95.75 390 ARG A CA 1
ATOM 3056 C C . ARG A 1 390 ? 5.331 0.505 -1.354 1.00 95.75 390 ARG A C 1
ATOM 3058 O O . ARG A 1 390 ? 5.228 -0.593 -0.816 1.00 95.75 390 ARG A O 1
ATOM 3065 N N . GLN A 1 391 ? 5.234 0.670 -2.672 1.00 96.31 391 GLN A N 1
ATOM 3066 C CA . GLN A 1 391 ? 5.045 -0.457 -3.591 1.00 96.31 391 GLN A CA 1
ATOM 3067 C C . GLN A 1 391 ? 6.276 -1.378 -3.621 1.00 96.31 391 GLN A C 1
ATOM 3069 O O . GLN A 1 391 ? 6.140 -2.598 -3.556 1.00 96.31 391 GLN A O 1
ATOM 3074 N N . LEU A 1 392 ? 7.489 -0.812 -3.613 1.00 97.06 392 LEU A N 1
ATOM 3075 C CA . LEU A 1 392 ? 8.730 -1.589 -3.488 1.00 97.06 392 LEU A CA 1
ATOM 3076 C C . LEU A 1 392 ? 8.817 -2.328 -2.146 1.00 97.06 392 LEU A C 1
ATOM 3078 O O . LEU A 1 392 ? 9.299 -3.458 -2.093 1.00 97.06 392 LEU A O 1
ATOM 3082 N N . PHE A 1 393 ? 8.340 -1.710 -1.060 1.00 96.94 393 PHE A N 1
ATOM 3083 C CA . PHE A 1 393 ? 8.233 -2.372 0.239 1.00 96.94 393 PHE A CA 1
ATOM 3084 C C . PHE A 1 393 ? 7.320 -3.600 0.149 1.00 96.94 393 PHE A C 1
ATOM 3086 O O . PHE A 1 393 ? 7.693 -4.662 0.638 1.00 96.94 393 PHE A O 1
ATOM 3093 N N . GLU A 1 394 ? 6.154 -3.476 -0.486 1.00 95.38 394 GLU A N 1
ATOM 3094 C CA . GLU A 1 394 ? 5.222 -4.592 -0.660 1.00 95.38 394 GLU A CA 1
ATOM 3095 C C . GLU A 1 394 ? 5.819 -5.722 -1.512 1.00 95.38 394 GLU A C 1
ATOM 3097 O O . GLU A 1 394 ? 5.741 -6.886 -1.115 1.00 95.38 394 GLU A O 1
ATOM 3102 N N . ILE A 1 395 ? 6.492 -5.392 -2.621 1.00 96.06 395 ILE A N 1
ATOM 3103 C CA . ILE A 1 395 ? 7.236 -6.376 -3.422 1.00 96.06 395 ILE A CA 1
ATOM 3104 C C . ILE A 1 395 ? 8.286 -7.088 -2.562 1.00 96.06 395 ILE A C 1
ATOM 3106 O O . ILE A 1 395 ? 8.367 -8.313 -2.574 1.00 96.06 395 ILE A O 1
ATOM 3110 N N . ALA A 1 396 ? 9.063 -6.354 -1.763 1.00 95.94 396 ALA A N 1
ATOM 3111 C CA . ALA A 1 396 ? 10.064 -6.966 -0.896 1.00 95.94 396 ALA A CA 1
ATOM 3112 C C . ALA A 1 396 ? 9.440 -7.915 0.148 1.00 95.94 396 ALA A C 1
ATOM 3114 O O . ALA A 1 396 ? 10.015 -8.968 0.414 1.00 95.94 396 ALA A O 1
ATOM 3115 N N . VAL A 1 397 ? 8.264 -7.590 0.704 1.00 94.62 397 VAL A N 1
ATOM 3116 C CA . VAL A 1 397 ? 7.515 -8.503 1.593 1.00 94.62 397 VAL A CA 1
ATOM 3117 C C . VAL A 1 397 ? 7.086 -9.769 0.847 1.00 94.62 397 VAL A C 1
ATOM 3119 O O . VAL A 1 397 ? 7.273 -10.866 1.368 1.00 94.62 397 VAL A O 1
ATOM 3122 N N . ARG A 1 398 ? 6.558 -9.643 -0.379 1.00 93.31 398 ARG A N 1
ATOM 3123 C CA . ARG A 1 398 ? 6.162 -10.795 -1.216 1.00 93.31 398 ARG A CA 1
ATOM 3124 C C . ARG A 1 398 ? 7.326 -11.733 -1.517 1.00 93.31 398 ARG A C 1
ATOM 3126 O O . ARG A 1 398 ? 7.172 -12.945 -1.442 1.00 93.31 398 ARG A O 1
ATOM 3133 N N . LEU A 1 399 ? 8.508 -11.171 -1.760 1.00 93.50 399 LEU A N 1
ATOM 3134 C CA . LEU A 1 399 ? 9.752 -11.922 -1.959 1.00 93.50 399 LEU A CA 1
ATOM 3135 C C . LEU A 1 399 ? 10.287 -12.585 -0.673 1.00 93.50 399 LEU A C 1
ATOM 3137 O O . LEU A 1 399 ? 11.367 -13.173 -0.686 1.00 93.50 399 LEU A O 1
ATOM 3141 N N . GLY A 1 400 ? 9.560 -12.495 0.444 1.00 91.88 400 GLY A N 1
ATOM 3142 C CA . GLY A 1 400 ? 9.915 -13.127 1.713 1.00 91.88 400 GLY A CA 1
ATOM 3143 C C . GLY A 1 400 ? 10.907 -12.329 2.556 1.00 91.88 400 GLY A C 1
ATOM 3144 O O . GLY A 1 400 ? 11.363 -12.818 3.592 1.00 91.88 400 GLY A O 1
ATOM 3145 N N . TYR A 1 401 ? 11.249 -11.099 2.162 1.00 94.06 401 TYR A N 1
ATOM 3146 C CA . TYR A 1 401 ? 12.042 -10.227 3.018 1.00 94.06 401 TYR A CA 1
ATOM 3147 C C . TYR A 1 401 ? 11.181 -9.632 4.129 1.00 94.06 401 TYR A C 1
ATOM 3149 O O . TYR A 1 401 ? 9.975 -9.438 4.001 1.00 94.06 401 TYR A O 1
ATOM 3157 N N . SER A 1 402 ? 11.843 -9.217 5.205 1.00 94.69 402 SER A N 1
ATOM 3158 C CA . SER A 1 402 ? 11.251 -8.316 6.190 1.00 94.69 402 SER A CA 1
ATOM 3159 C C . SER A 1 402 ? 11.848 -6.914 5.997 1.00 94.69 402 SER A C 1
ATOM 3161 O O . SER A 1 402 ? 12.790 -6.545 6.710 1.00 94.69 402 SER A O 1
ATOM 3163 N N . PRO A 1 403 ? 11.381 -6.118 5.020 1.00 95.81 403 PRO A N 1
ATOM 3164 C CA . PRO A 1 403 ? 11.909 -4.784 4.767 1.00 95.81 403 PRO A CA 1
ATOM 3165 C C . PRO A 1 403 ? 11.628 -3.790 5.903 1.00 95.81 403 PRO A C 1
ATOM 3167 O O . PRO A 1 403 ? 10.753 -3.973 6.746 1.00 95.81 403 PRO A O 1
ATOM 3170 N N . SER A 1 404 ? 12.367 -2.688 5.918 1.00 95.56 404 SER A N 1
ATOM 3171 C CA . SER A 1 404 ? 12.103 -1.530 6.771 1.00 95.56 404 SER A CA 1
ATOM 3172 C C . SER A 1 404 ? 11.879 -0.286 5.929 1.00 95.56 404 SER A C 1
ATOM 3174 O O . SER A 1 404 ? 12.564 -0.095 4.927 1.00 95.56 404 SER A O 1
ATOM 3176 N N . LEU A 1 405 ? 10.952 0.556 6.371 1.00 95.62 405 LEU A N 1
ATOM 3177 C CA . LEU A 1 405 ? 10.606 1.825 5.759 1.00 95.62 405 LEU A CA 1
ATOM 3178 C C . LEU A 1 405 ? 10.942 2.963 6.726 1.00 95.62 405 LEU A C 1
ATOM 3180 O O . LEU A 1 405 ? 10.597 2.916 7.909 1.00 95.62 405 LEU A O 1
ATOM 3184 N N . ARG A 1 406 ? 11.621 4.001 6.237 1.00 94.19 406 ARG A N 1
ATOM 3185 C CA . ARG A 1 406 ? 11.954 5.192 7.029 1.00 94.19 406 ARG A CA 1
ATOM 3186 C C . ARG A 1 406 ? 11.748 6.455 6.217 1.00 94.19 406 ARG A C 1
ATOM 3188 O O . ARG A 1 406 ? 12.208 6.540 5.085 1.00 94.19 406 ARG A O 1
ATOM 3195 N N . LYS A 1 407 ? 11.137 7.459 6.839 1.00 91.00 407 LYS A N 1
ATOM 3196 C CA . LYS A 1 407 ? 11.161 8.830 6.335 1.00 91.00 407 LYS A CA 1
ATOM 3197 C C . LYS A 1 407 ? 12.488 9.474 6.742 1.00 91.00 407 LYS A C 1
ATOM 3199 O O . LYS A 1 407 ? 12.828 9.471 7.927 1.00 91.00 407 LYS A O 1
ATOM 3204 N N . ASN A 1 408 ? 13.254 9.968 5.776 1.00 86.94 408 ASN A N 1
ATOM 3205 C CA . ASN A 1 408 ? 14.554 10.586 6.017 1.00 86.94 408 ASN A CA 1
ATOM 3206 C C . ASN A 1 408 ? 14.398 12.061 6.392 1.00 86.94 408 ASN A C 1
ATOM 3208 O O . ASN A 1 408 ? 13.469 12.740 5.953 1.00 86.94 408 ASN A O 1
ATOM 3212 N N . THR A 1 409 ? 15.356 12.579 7.159 1.00 80.12 409 THR A N 1
ATOM 3213 C CA . THR A 1 409 ? 15.458 14.018 7.404 1.00 80.12 409 THR A CA 1
ATOM 3214 C C . THR A 1 409 ? 15.788 14.728 6.098 1.00 80.12 409 THR A C 1
ATOM 3216 O O . THR A 1 409 ? 16.797 14.420 5.463 1.00 80.12 409 THR A O 1
ATOM 3219 N N . ARG A 1 410 ? 14.958 15.697 5.715 1.00 78.75 410 ARG A N 1
ATOM 3220 C CA . ARG A 1 410 ? 15.153 16.488 4.502 1.00 78.75 410 ARG A CA 1
ATOM 3221 C C . ARG A 1 410 ? 16.416 17.359 4.603 1.00 78.75 410 ARG A C 1
ATOM 3223 O O . ARG A 1 410 ? 16.500 18.199 5.503 1.00 78.75 410 ARG A O 1
ATOM 3230 N N . PRO A 1 411 ? 17.394 17.208 3.691 1.00 77.75 411 PRO A N 1
ATOM 3231 C CA . PRO A 1 411 ? 18.534 18.118 3.607 1.00 77.75 411 PRO A CA 1
ATOM 3232 C C . PRO A 1 411 ? 18.091 19.549 3.273 1.00 77.75 411 PRO A C 1
ATOM 3234 O O . PRO A 1 411 ? 17.116 19.743 2.551 1.00 77.75 411 PRO A O 1
ATOM 3237 N N . LYS A 1 412 ? 18.846 20.564 3.719 1.00 74.56 412 LYS A N 1
ATOM 3238 C CA . LYS A 1 412 ? 18.493 21.990 3.530 1.00 74.56 412 LYS A CA 1
ATOM 3239 C C . LYS A 1 412 ? 18.236 22.396 2.070 1.00 74.56 412 LYS A C 1
ATOM 3241 O O . LYS A 1 412 ? 17.425 23.279 1.831 1.00 74.56 412 LYS A O 1
ATOM 3246 N N . LEU A 1 413 ? 18.936 21.774 1.118 1.00 78.50 413 LEU A N 1
ATOM 3247 C CA . LEU A 1 413 ? 18.834 22.075 -0.318 1.00 78.50 413 LEU A CA 1
ATOM 3248 C C . LEU A 1 413 ? 17.839 21.176 -1.064 1.00 78.50 413 LEU A C 1
ATOM 3250 O O . LEU A 1 413 ? 17.570 21.412 -2.238 1.00 78.50 413 LEU A O 1
ATOM 3254 N N . ALA A 1 414 ? 17.301 20.141 -0.415 1.00 75.00 414 ALA A N 1
ATOM 3255 C CA . ALA A 1 414 ? 16.335 19.259 -1.051 1.00 75.00 414 ALA A CA 1
ATOM 3256 C C . ALA A 1 414 ? 14.981 19.965 -1.160 1.00 75.00 414 ALA A C 1
ATOM 3258 O O . ALA A 1 414 ? 14.557 20.668 -0.240 1.00 75.00 414 ALA A O 1
ATOM 3259 N N . THR A 1 415 ? 14.274 19.758 -2.267 1.00 75.38 415 THR A N 1
ATOM 3260 C CA . THR A 1 415 ? 12.921 20.294 -2.489 1.00 75.38 415 THR A CA 1
ATOM 3261 C C . THR A 1 415 ? 11.832 19.401 -1.900 1.00 75.38 415 THR A C 1
ATOM 3263 O O . THR A 1 415 ? 10.728 19.885 -1.652 1.00 75.38 415 THR A O 1
ATOM 3266 N N . GLN A 1 416 ? 12.147 18.134 -1.620 1.00 77.12 416 GLN A N 1
ATOM 3267 C CA . GLN A 1 416 ? 11.208 17.133 -1.119 1.00 77.12 416 GLN A CA 1
ATOM 3268 C C . GLN A 1 416 ? 11.821 16.235 -0.044 1.00 77.12 416 GLN A C 1
ATOM 3270 O O . GLN A 1 416 ? 13.043 16.129 0.069 1.00 77.12 416 GLN A O 1
ATOM 3275 N N . ASP A 1 417 ? 10.951 15.614 0.752 1.00 84.69 417 ASP A N 1
ATOM 3276 C CA . ASP A 1 417 ? 11.340 14.577 1.705 1.00 84.69 417 ASP A CA 1
ATOM 3277 C C . ASP A 1 417 ? 11.719 13.296 0.951 1.00 84.69 417 ASP A C 1
ATOM 3279 O O . ASP A 1 417 ? 11.122 12.970 -0.072 1.00 84.69 417 ASP A O 1
ATOM 3283 N N . ALA A 1 418 ? 12.690 12.553 1.479 1.00 90.19 418 ALA A N 1
ATOM 3284 C CA . ALA A 1 418 ? 13.098 11.266 0.926 1.00 90.19 418 ALA A CA 1
ATOM 3285 C C . ALA A 1 418 ? 12.664 10.114 1.834 1.00 90.19 418 ALA A C 1
ATOM 3287 O O . ALA A 1 418 ? 12.589 10.249 3.058 1.00 90.19 418 ALA A O 1
ATOM 3288 N N . TRP A 1 419 ? 12.435 8.961 1.227 1.00 94.38 419 TRP A N 1
ATOM 3289 C CA . TRP A 1 419 ? 12.034 7.727 1.876 1.00 94.38 419 TRP A CA 1
ATOM 3290 C C . TRP A 1 419 ? 13.069 6.646 1.603 1.00 94.38 419 TRP A C 1
ATOM 3292 O O . TRP A 1 419 ? 13.504 6.465 0.470 1.00 94.38 419 TRP A O 1
ATOM 3302 N N . SER A 1 420 ? 13.455 5.922 2.649 1.00 95.31 420 SER A N 1
ATOM 3303 C CA . SER A 1 420 ? 14.360 4.780 2.556 1.00 95.31 420 SER A CA 1
ATOM 3304 C C . SER A 1 420 ? 13.590 3.481 2.736 1.00 95.31 420 SER A C 1
ATOM 3306 O O . SER A 1 420 ? 12.990 3.263 3.792 1.00 95.31 420 SER A O 1
ATOM 3308 N N . LEU A 1 421 ? 13.704 2.586 1.761 1.00 96.69 421 LEU A N 1
ATOM 3309 C CA . LEU A 1 421 ? 13.426 1.162 1.905 1.00 96.69 421 LEU A CA 1
ATOM 3310 C C . LEU A 1 421 ? 14.745 0.447 2.200 1.00 96.69 421 LEU A C 1
ATOM 3312 O O . LEU A 1 421 ? 15.745 0.691 1.540 1.00 96.69 421 LEU A O 1
ATOM 3316 N N . THR A 1 422 ? 14.794 -0.437 3.190 1.00 96.19 422 THR A N 1
ATOM 3317 C CA . THR A 1 422 ? 15.948 -1.327 3.406 1.00 96.19 422 THR A CA 1
ATOM 3318 C C . THR A 1 422 ? 15.462 -2.757 3.538 1.00 96.19 422 THR A C 1
ATOM 3320 O O . THR A 1 422 ? 14.649 -3.028 4.417 1.00 96.19 422 THR A O 1
ATOM 3323 N N . TYR A 1 423 ? 15.974 -3.659 2.707 1.00 95.12 423 TYR A N 1
ATOM 3324 C CA . TYR A 1 423 ? 15.612 -5.078 2.676 1.00 95.12 423 TYR A CA 1
ATOM 3325 C C . TYR A 1 423 ? 16.875 -5.954 2.659 1.00 95.12 423 TYR A C 1
ATOM 3327 O O . TYR A 1 423 ? 17.995 -5.442 2.594 1.00 95.12 423 TYR A O 1
ATOM 3335 N N . GLY A 1 424 ? 16.703 -7.266 2.819 1.00 90.75 424 GLY A N 1
ATOM 3336 C CA . GLY A 1 424 ? 17.793 -8.240 2.908 1.00 90.75 424 GLY A CA 1
ATOM 3337 C C . GLY A 1 424 ? 17.557 -9.283 3.999 1.00 90.75 424 GLY A C 1
ATOM 3338 O O . GLY A 1 424 ? 16.452 -9.404 4.525 1.00 90.75 424 GLY A O 1
ATOM 3339 N N . GLU A 1 425 ? 18.608 -10.001 4.389 1.00 83.75 425 GLU A N 1
ATOM 3340 C CA . GLU A 1 425 ? 18.513 -11.210 5.234 1.00 83.75 425 GLU A CA 1
ATOM 3341 C C . GLU A 1 425 ? 18.132 -10.943 6.704 1.00 83.75 425 GLU A C 1
ATOM 3343 O O . GLU A 1 425 ? 17.779 -11.854 7.452 1.00 83.75 425 GLU A O 1
ATOM 3348 N N . ARG A 1 426 ? 18.205 -9.690 7.172 1.00 77.62 426 ARG A N 1
ATOM 3349 C CA . ARG A 1 426 ? 17.940 -9.368 8.584 1.00 77.62 426 ARG A CA 1
ATOM 3350 C C . ARG A 1 426 ? 16.447 -9.184 8.869 1.00 77.62 426 ARG A C 1
ATOM 3352 O O . ARG A 1 426 ? 15.891 -8.099 8.686 1.00 77.62 426 ARG A O 1
ATOM 3359 N N . ALA A 1 427 ? 15.846 -10.195 9.484 1.00 78.62 427 ALA A N 1
ATOM 3360 C CA . ALA A 1 427 ? 14.452 -10.192 9.933 1.00 78.62 427 ALA A CA 1
ATOM 3361 C C . ALA A 1 427 ? 14.251 -9.805 11.418 1.00 78.62 427 ALA A C 1
ATOM 3363 O O . ALA A 1 427 ? 13.269 -10.202 12.032 1.00 78.62 427 ALA A O 1
ATOM 3364 N N . TRP A 1 428 ? 15.154 -9.023 12.034 1.00 81.81 428 TRP A N 1
ATOM 3365 C CA . TRP A 1 428 ? 15.018 -8.653 13.456 1.00 81.81 428 TRP A CA 1
ATOM 3366 C C . TRP A 1 428 ? 13.643 -8.038 13.765 1.00 81.81 428 TRP A C 1
ATOM 3368 O O . TRP A 1 428 ? 13.181 -7.171 13.024 1.00 81.81 428 TRP A O 1
ATOM 3378 N N . MET A 1 429 ? 13.019 -8.474 14.868 1.00 84.62 429 MET A N 1
ATOM 3379 C CA . MET A 1 429 ? 11.684 -8.041 15.331 1.00 84.62 429 MET A CA 1
ATOM 3380 C C . MET A 1 429 ? 10.571 -8.186 14.288 1.00 84.62 429 MET A C 1
ATOM 3382 O O . MET A 1 429 ? 9.596 -7.428 14.298 1.00 84.62 429 MET A O 1
ATOM 3386 N N . ALA A 1 430 ? 10.735 -9.163 13.401 1.00 90.25 430 ALA A N 1
ATOM 3387 C CA . ALA A 1 430 ? 9.700 -9.654 12.522 1.00 90.25 430 ALA A CA 1
ATOM 3388 C C . ALA A 1 430 ? 9.575 -11.174 12.687 1.00 90.25 430 ALA A C 1
ATOM 3390 O O . ALA A 1 430 ? 10.584 -11.869 12.808 1.00 90.25 430 ALA A O 1
ATOM 3391 N N . HIS A 1 431 ? 8.345 -11.676 12.682 1.00 88.06 431 HIS A N 1
ATOM 3392 C CA . HIS A 1 431 ? 8.016 -13.094 12.571 1.00 88.06 431 HIS A CA 1
ATOM 3393 C C . HIS A 1 431 ? 7.278 -13.288 11.246 1.00 88.06 431 HIS A C 1
ATOM 3395 O O . HIS A 1 431 ? 6.102 -12.952 11.132 1.00 88.06 431 HIS A O 1
ATOM 3401 N N . GLY A 1 432 ? 7.990 -13.743 10.211 1.00 86.06 432 GLY A N 1
ATOM 3402 C CA . GLY A 1 432 ? 7.461 -13.734 8.845 1.00 86.06 432 GLY A CA 1
ATOM 3403 C C . GLY A 1 432 ? 7.059 -12.318 8.422 1.00 86.06 432 GLY A C 1
ATOM 3404 O O . GLY A 1 432 ? 7.893 -11.411 8.381 1.00 86.06 432 GLY A O 1
ATOM 3405 N N . ASP A 1 433 ? 5.769 -12.128 8.164 1.00 89.38 433 ASP A N 1
ATOM 3406 C CA . ASP A 1 433 ? 5.154 -10.848 7.808 1.00 89.38 433 ASP A CA 1
ATOM 3407 C C . ASP A 1 433 ? 4.460 -10.147 8.991 1.00 89.38 433 ASP A C 1
ATOM 3409 O O . ASP A 1 433 ? 3.634 -9.262 8.790 1.00 89.38 433 ASP A O 1
ATOM 3413 N N . TYR A 1 434 ? 4.812 -10.485 10.232 1.00 95.12 434 TYR A N 1
ATOM 3414 C CA . TYR A 1 434 ? 4.347 -9.791 11.436 1.00 95.12 434 TYR A CA 1
ATOM 3415 C C . TYR A 1 434 ? 5.465 -8.978 12.079 1.00 95.12 434 TYR A C 1
ATOM 3417 O O . TYR A 1 434 ? 6.544 -9.510 12.330 1.00 95.12 434 TYR A O 1
ATOM 3425 N N . TYR A 1 435 ? 5.239 -7.692 12.366 1.00 97.06 435 TYR A N 1
ATOM 3426 C CA . TYR A 1 435 ? 6.250 -6.785 12.937 1.00 97.06 435 TYR A CA 1
ATOM 3427 C C . TYR A 1 435 ? 5.913 -6.383 14.372 1.00 97.06 435 TYR A C 1
ATOM 3429 O O . TYR A 1 435 ? 4.768 -6.065 14.688 1.00 97.06 435 TYR A O 1
ATOM 3437 N N . GLN A 1 436 ? 6.925 -6.350 15.241 1.00 97.31 436 GLN A N 1
ATOM 3438 C CA . GLN A 1 436 ? 6.735 -6.118 16.675 1.00 97.31 436 GLN A CA 1
ATOM 3439 C C . GLN A 1 436 ? 6.225 -4.702 16.981 1.00 97.31 436 GLN A C 1
ATOM 3441 O O . GLN A 1 436 ? 6.792 -3.706 16.518 1.00 97.31 436 GLN A O 1
ATOM 3446 N N . ILE A 1 437 ? 5.228 -4.592 17.856 1.00 96.81 437 ILE A N 1
ATOM 3447 C CA . ILE A 1 437 ? 4.803 -3.314 18.433 1.00 96.81 437 ILE A CA 1
ATOM 3448 C C . ILE A 1 437 ? 5.858 -2.801 19.416 1.00 96.81 437 ILE A C 1
ATOM 3450 O O . ILE A 1 437 ? 6.335 -3.527 20.287 1.00 96.81 437 ILE A O 1
ATOM 3454 N N . ARG A 1 438 ? 6.222 -1.522 19.297 1.00 97.25 438 ARG A N 1
ATOM 3455 C CA . ARG A 1 438 ? 7.222 -0.857 20.150 1.00 97.25 438 ARG A CA 1
ATOM 3456 C C . ARG A 1 438 ? 6.602 0.055 21.190 1.00 97.25 438 ARG A C 1
ATOM 3458 O O . ARG A 1 438 ? 7.084 0.072 22.315 1.00 97.25 438 ARG A O 1
ATOM 3465 N N . SER A 1 439 ? 5.557 0.788 20.827 1.00 96.62 439 SER A N 1
ATOM 3466 C CA . SER A 1 439 ? 4.699 1.495 21.777 1.00 96.62 439 SER A CA 1
ATOM 3467 C C . SER A 1 439 ? 3.383 1.905 21.120 1.00 96.62 439 SER A C 1
ATOM 3469 O O . SER A 1 439 ? 3.303 1.997 19.895 1.00 96.62 439 SER A O 1
ATOM 3471 N N . CYS A 1 440 ? 2.358 2.145 21.932 1.00 93.88 440 CYS A N 1
ATOM 3472 C CA . CYS A 1 440 ? 1.099 2.750 21.515 1.00 93.88 440 CYS A CA 1
ATOM 3473 C C . CYS A 1 440 ? 0.640 3.671 22.646 1.00 93.88 440 CYS A C 1
ATOM 3475 O O . CYS A 1 440 ? 0.323 3.197 23.735 1.00 93.88 440 CYS A O 1
ATOM 3477 N N . GLU A 1 441 ? 0.693 4.982 22.423 1.00 92.56 441 GLU A N 1
ATOM 3478 C CA . GLU A 1 441 ? 0.534 5.978 23.491 1.00 92.56 441 GLU A CA 1
ATOM 3479 C C . GLU A 1 441 ? -0.428 7.098 23.072 1.00 92.56 441 GLU A C 1
ATOM 3481 O O . GLU A 1 441 ? -0.360 7.545 21.921 1.00 92.56 441 GLU A O 1
ATOM 3486 N N . PRO A 1 442 ? -1.294 7.594 23.976 1.00 88.81 442 PRO A N 1
ATOM 3487 C CA . PRO A 1 442 ? -2.172 8.723 23.691 1.00 88.81 442 PRO A CA 1
ATOM 3488 C C . PRO A 1 442 ? -1.357 10.001 23.477 1.00 88.81 442 PRO A C 1
ATOM 3490 O O . PRO A 1 442 ? -0.393 10.263 24.194 1.00 88.81 442 PRO A O 1
ATOM 3493 N N . THR A 1 443 ? -1.763 10.834 22.519 1.00 89.38 443 THR A N 1
ATOM 3494 C CA . THR A 1 443 ? -1.087 12.116 22.242 1.00 89.38 443 THR A CA 1
ATOM 3495 C C . THR A 1 443 ? -1.804 13.299 22.880 1.00 89.38 443 THR A C 1
ATOM 3497 O O . THR A 1 443 ? -1.205 14.352 23.070 1.00 89.38 443 THR A O 1
ATOM 3500 N N . GLY A 1 444 ? -3.093 13.138 23.197 1.00 79.62 444 GLY A N 1
ATOM 3501 C CA . GLY A 1 444 ? -3.969 14.224 23.641 1.00 79.62 444 GLY A CA 1
ATOM 3502 C C . GLY A 1 444 ? -4.441 15.147 22.511 1.00 79.62 444 GLY A C 1
ATOM 3503 O O . GLY A 1 444 ? -5.278 16.013 22.754 1.00 79.62 444 GLY A O 1
ATOM 3504 N N . GLU A 1 445 ? -3.950 14.948 21.286 1.00 82.75 445 GLU A N 1
ATOM 3505 C CA . GLU A 1 445 ? -4.337 15.712 20.099 1.00 82.75 445 GLU A CA 1
ATOM 3506 C C . GLU A 1 445 ? -5.671 15.188 19.557 1.00 82.75 445 GLU A C 1
ATOM 3508 O O . GLU A 1 445 ? -5.876 13.978 19.469 1.00 82.75 445 GLU A O 1
ATOM 3513 N N . GLU A 1 446 ? -6.567 16.085 19.153 1.00 81.50 446 GLU A N 1
ATOM 3514 C CA . GLU A 1 446 ? -7.819 15.743 18.475 1.00 81.50 446 GLU A CA 1
ATOM 3515 C C . GLU A 1 446 ? -7.802 16.306 17.055 1.00 81.50 446 GLU A C 1
ATOM 3517 O O . GLU A 1 446 ? -7.443 17.465 16.842 1.00 81.50 446 GLU A O 1
ATOM 3522 N N . THR A 1 447 ? -8.187 15.502 16.065 1.00 81.94 447 THR A N 1
ATOM 3523 C CA . THR A 1 447 ? -8.235 15.949 14.667 1.00 81.94 447 THR A CA 1
ATOM 3524 C C . THR A 1 447 ? -9.361 15.279 13.888 1.00 81.94 447 THR A C 1
ATOM 3526 O O . THR A 1 447 ? -10.089 14.442 14.420 1.00 81.94 447 THR A O 1
ATOM 3529 N N . THR A 1 448 ? -9.535 15.678 12.627 1.00 77.44 448 THR A N 1
ATOM 3530 C CA . THR A 1 448 ? -10.406 14.975 11.683 1.00 77.44 448 THR A CA 1
ATOM 3531 C C . THR A 1 448 ? -9.789 13.632 11.311 1.00 77.44 448 THR A C 1
ATOM 3533 O O . THR A 1 448 ? -8.621 13.555 10.931 1.00 77.44 448 THR A O 1
ATOM 3536 N N . VAL A 1 449 ? -10.590 12.584 11.421 1.00 84.38 449 VAL A N 1
ATOM 3537 C CA . VAL A 1 449 ? -10.219 11.201 11.169 1.00 84.38 449 VAL A CA 1
ATOM 3538 C C . VAL A 1 449 ? -11.226 10.551 1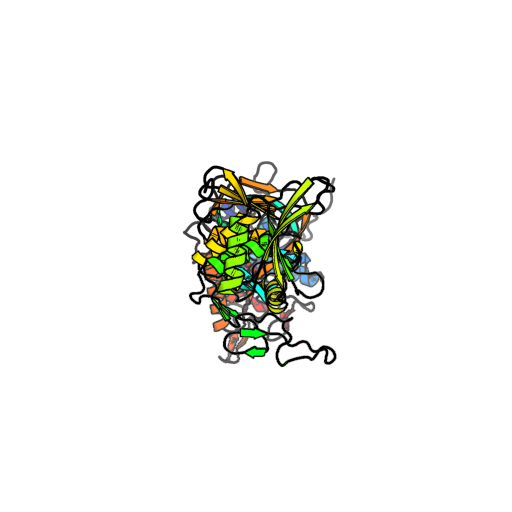0.218 1.00 84.38 449 VAL A C 1
ATOM 3540 O O . VAL A 1 449 ? -12.408 10.895 10.222 1.00 84.38 449 VAL A O 1
ATOM 3543 N N . TYR A 1 450 ? -10.731 9.611 9.425 1.00 83.75 450 TYR A N 1
ATOM 3544 C CA . TYR A 1 450 ? -11.370 8.970 8.289 1.00 83.75 450 TYR A CA 1
ATOM 3545 C C . TYR A 1 450 ? -11.364 7.452 8.489 1.00 83.75 450 TYR A C 1
ATOM 3547 O O . TYR A 1 450 ? -10.461 6.896 9.124 1.00 83.75 450 TYR A O 1
ATOM 3555 N N . ASN A 1 451 ? -12.374 6.782 7.959 1.00 83.50 451 ASN A N 1
ATOM 3556 C CA . ASN A 1 451 ? -12.418 5.332 7.783 1.00 83.50 451 ASN A CA 1
ATOM 3557 C C . ASN A 1 451 ? -13.314 5.030 6.574 1.00 83.50 451 ASN A C 1
ATOM 3559 O O . ASN A 1 451 ? -13.990 5.928 6.082 1.00 83.50 451 ASN A O 1
ATOM 3563 N N . PHE A 1 452 ? -13.344 3.794 6.106 1.00 80.19 452 PHE A N 1
ATOM 3564 C CA . PHE A 1 452 ? -14.223 3.358 5.030 1.00 80.19 452 PHE A CA 1
ATOM 3565 C C . PHE A 1 452 ? -14.516 1.863 5.158 1.00 80.19 452 PHE A C 1
ATOM 3567 O O . PHE A 1 452 ? -13.764 1.130 5.806 1.00 80.19 452 PHE A O 1
ATOM 3574 N N . GLU A 1 453 ? -15.615 1.408 4.567 1.00 73.12 453 GLU A N 1
ATOM 3575 C CA . GLU A 1 453 ? -15.953 -0.009 4.498 1.00 73.12 453 GLU A CA 1
ATOM 3576 C C . GLU A 1 453 ? -15.369 -0.683 3.265 1.00 73.12 453 GLU A C 1
ATOM 3578 O O . GLU A 1 453 ? -15.233 -0.073 2.208 1.00 73.12 453 GLU A O 1
ATOM 3583 N N . VAL A 1 454 ? -15.038 -1.964 3.416 1.00 77.31 454 VAL A N 1
ATOM 3584 C CA . VAL A 1 454 ? -14.508 -2.809 2.349 1.00 77.31 454 VAL A CA 1
ATOM 3585 C C . VAL A 1 454 ? -15.357 -4.068 2.269 1.00 77.31 454 VAL A C 1
ATOM 3587 O O . VAL A 1 454 ? -15.618 -4.697 3.299 1.00 77.31 454 VAL A O 1
ATOM 3590 N N . GLU A 1 455 ? -15.779 -4.437 1.062 1.00 73.25 455 GLU A N 1
ATOM 3591 C CA . GLU A 1 455 ? -16.600 -5.629 0.831 1.00 73.25 455 GLU A CA 1
ATOM 3592 C C . GLU A 1 455 ? -15.859 -6.930 1.203 1.00 73.25 455 GLU A C 1
ATOM 3594 O O . GLU A 1 455 ? -14.640 -7.037 1.044 1.00 73.25 455 GLU A O 1
ATOM 3599 N N . GLU A 1 456 ? -16.615 -7.931 1.666 1.00 70.00 456 GLU A N 1
ATOM 3600 C CA . GLU A 1 456 ? -16.179 -9.282 2.072 1.00 70.00 456 GLU A CA 1
ATOM 3601 C C . GLU A 1 456 ? -15.182 -9.342 3.244 1.00 70.00 456 GLU A C 1
ATOM 3603 O O . GLU A 1 456 ? -15.474 -9.923 4.286 1.00 70.00 456 GLU A O 1
ATOM 3608 N N . ASP A 1 457 ? -13.987 -8.782 3.066 1.00 72.81 457 ASP A N 1
ATOM 3609 C CA . ASP A 1 457 ? -12.860 -8.945 3.989 1.00 72.81 457 ASP A CA 1
ATOM 3610 C C . ASP A 1 457 ? -12.869 -7.938 5.123 1.00 72.81 457 ASP A C 1
ATOM 3612 O O . ASP A 1 457 ? -12.152 -8.139 6.106 1.00 72.81 457 ASP A O 1
ATOM 3616 N N . HIS A 1 458 ? -13.610 -6.839 4.952 1.00 72.31 458 HIS A N 1
ATOM 3617 C CA . HIS A 1 458 ? -13.811 -5.834 5.987 1.00 72.31 458 HIS A CA 1
ATOM 3618 C C . HIS A 1 458 ? -12.480 -5.336 6.587 1.00 72.31 458 HIS A C 1
ATOM 3620 O O . HIS A 1 458 ? -12.293 -5.121 7.777 1.00 72.31 458 HIS A O 1
ATOM 3626 N N . SER A 1 459 ? -11.476 -5.171 5.737 1.00 82.38 459 SER A N 1
ATOM 3627 C CA . SER A 1 459 ? -10.138 -4.780 6.162 1.00 82.38 459 SER A CA 1
ATOM 3628 C C . SER A 1 459 ? -9.430 -4.091 5.022 1.00 82.38 459 SER A C 1
ATOM 3630 O O . SER A 1 459 ? -9.782 -4.276 3.857 1.00 82.38 459 SER A O 1
ATOM 3632 N N . TYR A 1 460 ? -8.395 -3.348 5.361 1.00 94.00 460 TYR A N 1
ATOM 3633 C CA . TYR A 1 460 ? -7.531 -2.723 4.382 1.00 94.00 460 TYR A CA 1
ATOM 3634 C C . TYR A 1 460 ? -6.113 -2.597 4.934 1.00 94.00 460 TYR A C 1
ATOM 3636 O O . TYR A 1 460 ? -5.849 -2.891 6.101 1.00 94.00 460 TYR A O 1
ATOM 3644 N N . VAL A 1 461 ? -5.177 -2.173 4.091 1.00 96.56 461 VAL A N 1
ATOM 3645 C CA . VAL A 1 461 ? -3.780 -1.967 4.480 1.00 96.56 461 VAL A CA 1
ATOM 3646 C C . VAL A 1 461 ? -3.489 -0.474 4.587 1.00 96.56 461 VAL A C 1
ATOM 3648 O O . VAL A 1 461 ? -3.427 0.232 3.577 1.00 96.56 461 VAL A O 1
ATOM 3651 N N . ALA A 1 462 ? -3.271 -0.003 5.817 1.00 95.75 462 ALA A N 1
ATOM 3652 C CA . ALA A 1 462 ? -2.928 1.379 6.140 1.00 95.75 462 ALA A CA 1
ATOM 3653 C C . ALA A 1 462 ? -1.471 1.476 6.599 1.00 95.75 462 ALA A C 1
ATOM 3655 O O . ALA A 1 462 ? -1.049 0.802 7.536 1.00 95.75 462 ALA A O 1
ATOM 3656 N N . ASN A 1 463 ? -0.680 2.327 5.946 1.00 95.81 463 ASN A N 1
ATOM 3657 C CA . ASN A 1 463 ? 0.752 2.487 6.191 1.00 95.81 463 ASN A CA 1
ATOM 3658 C C . ASN A 1 463 ? 1.522 1.145 6.241 1.00 95.81 463 ASN A C 1
ATOM 3660 O O . ASN A 1 463 ? 2.408 0.972 7.074 1.00 95.81 463 ASN A O 1
ATOM 3664 N N . GLN A 1 464 ? 1.211 0.226 5.318 1.00 96.50 464 GLN A N 1
ATOM 3665 C CA . GLN A 1 464 ? 1.709 -1.162 5.231 1.00 96.50 464 GLN A CA 1
ATOM 3666 C C . GLN A 1 464 ? 1.176 -2.150 6.280 1.00 96.50 464 GLN A C 1
ATOM 3668 O O . GLN A 1 464 ? 1.563 -3.313 6.246 1.00 96.50 464 GLN A O 1
ATOM 3673 N N . ILE A 1 465 ? 0.299 -1.742 7.197 1.00 97.00 465 ILE A N 1
ATOM 3674 C CA . ILE A 1 465 ? -0.209 -2.609 8.268 1.00 97.00 465 ILE A CA 1
ATOM 3675 C C . ILE A 1 465 ? -1.654 -3.006 7.960 1.00 97.00 465 ILE A C 1
ATOM 3677 O O . ILE A 1 465 ? -2.455 -2.163 7.556 1.00 97.00 465 ILE A O 1
ATOM 3681 N N . ALA A 1 466 ? -1.992 -4.282 8.154 1.00 94.44 466 ALA A N 1
ATOM 3682 C CA . ALA A 1 466 ? -3.357 -4.772 8.002 1.00 94.44 466 ALA A CA 1
ATOM 3683 C C . ALA A 1 466 ? -4.234 -4.303 9.172 1.00 94.44 466 ALA A C 1
ATOM 3685 O O . ALA A 1 466 ? -3.960 -4.579 10.347 1.00 94.44 466 ALA A O 1
ATOM 3686 N N . VAL A 1 467 ? -5.297 -3.588 8.826 1.00 89.81 467 VAL A N 1
ATOM 3687 C CA . VAL A 1 467 ? -6.196 -2.908 9.755 1.00 89.81 467 VAL A CA 1
ATOM 3688 C C . VAL A 1 467 ? -7.646 -3.208 9.403 1.00 89.81 467 VAL A C 1
ATOM 3690 O O . VAL A 1 467 ? -7.966 -3.602 8.281 1.00 89.81 467 VAL A O 1
ATOM 3693 N N . HIS A 1 468 ? -8.522 -3.068 10.387 1.00 80.12 468 HIS A N 1
ATOM 3694 C CA . HIS A 1 468 ? -9.926 -3.428 10.257 1.00 80.12 468 HIS A CA 1
ATOM 3695 C C . HIS A 1 468 ? -10.790 -2.200 9.914 1.00 80.12 468 HIS A C 1
ATOM 3697 O O . HIS A 1 468 ? -10.577 -1.127 10.479 1.00 80.12 468 HIS A O 1
ATOM 3703 N N . ASN A 1 469 ? -11.814 -2.341 9.062 1.00 68.94 469 ASN A N 1
ATOM 3704 C CA . ASN A 1 469 ? -12.842 -1.294 8.917 1.00 68.94 469 ASN A CA 1
ATOM 3705 C C . ASN A 1 469 ? -13.784 -1.245 10.148 1.00 68.94 469 ASN A C 1
ATOM 3707 O O . ASN A 1 469 ? -13.681 -2.042 11.079 1.00 68.94 469 ASN A O 1
ATOM 3711 N N . CYS A 1 470 ? -14.723 -0.301 10.195 1.00 55.53 470 CYS A N 1
ATOM 3712 C CA . CYS A 1 470 ? -15.902 -0.474 11.052 1.00 55.53 470 CYS A CA 1
ATOM 3713 C C . CYS A 1 470 ? -16.891 -1.384 10.311 1.00 55.53 470 CYS A C 1
ATOM 3715 O O . CYS A 1 470 ? -17.035 -1.233 9.106 1.00 55.53 470 CYS A O 1
ATOM 3717 N N . PHE A 1 471 ? -17.544 -2.325 10.995 1.00 48.38 471 PHE A N 1
ATOM 3718 C CA . PHE A 1 471 ? -18.591 -3.137 10.374 1.00 48.38 471 PHE A CA 1
ATOM 3719 C C . PHE A 1 471 ? -19.948 -2.477 10.601 1.00 48.38 471 PHE A C 1
ATOM 3721 O O . PHE A 1 471 ? -20.353 -2.376 11.758 1.00 48.38 471 PHE A O 1
ATOM 3728 N N . VAL A 1 472 ? -20.673 -2.093 9.557 1.00 50.75 472 VAL A N 1
ATOM 3729 C CA . VAL A 1 472 ? -22.115 -1.835 9.615 1.00 50.75 472 VAL A CA 1
ATOM 3730 C C . VAL A 1 472 ? -22.818 -2.814 8.679 1.00 50.75 472 VAL A C 1
ATOM 3732 O O . VAL A 1 472 ? -22.753 -2.723 7.464 1.00 50.75 472 VAL A O 1
ATOM 3735 N N . LEU A 1 473 ? -23.495 -3.804 9.252 1.00 55.69 473 LEU A N 1
ATOM 3736 C CA . LEU A 1 473 ? -24.247 -4.793 8.495 1.00 55.69 473 LEU A CA 1
ATOM 3737 C C . LEU A 1 473 ? -25.694 -4.327 8.298 1.00 55.69 473 LEU A C 1
ATOM 3739 O O . LEU A 1 473 ? -26.424 -4.095 9.265 1.00 55.69 473 LEU A O 1
ATOM 3743 N N . ASN A 1 474 ? -26.152 -4.267 7.052 1.00 60.09 474 ASN A N 1
ATOM 3744 C CA . ASN A 1 474 ? -27.574 -4.091 6.762 1.00 60.09 474 ASN A CA 1
ATOM 3745 C C . ASN A 1 474 ? -28.364 -5.341 7.174 1.00 60.09 474 ASN A C 1
ATOM 3747 O O . ASN A 1 474 ? -27.851 -6.459 7.085 1.00 60.09 474 ASN A O 1
ATOM 3751 N N . VAL A 1 475 ? -29.612 -5.152 7.615 1.00 76.50 475 VAL A N 1
ATOM 3752 C CA . VAL A 1 475 ? -30.547 -6.245 7.924 1.00 76.50 475 VAL A CA 1
ATOM 3753 C C . VAL A 1 475 ? -31.729 -6.188 6.948 1.00 76.50 475 VAL A C 1
ATOM 3755 O O . VAL A 1 475 ? -32.678 -5.447 7.204 1.00 76.50 475 VAL A O 1
ATOM 3758 N N . PRO A 1 476 ? -31.688 -6.916 5.814 1.00 76.94 476 PRO A N 1
ATOM 3759 C CA . PRO A 1 476 ? -32.790 -6.940 4.853 1.00 76.94 476 PRO A CA 1
ATOM 3760 C C . PRO A 1 476 ? -34.061 -7.552 5.453 1.00 76.94 476 PRO A C 1
ATOM 3762 O O . PRO A 1 476 ? -33.994 -8.423 6.311 1.00 76.94 476 PRO A O 1
ATOM 3765 N N . ASP A 1 477 ? -35.232 -7.155 4.962 1.00 80.44 477 ASP A N 1
ATOM 3766 C CA . ASP A 1 477 ? -36.535 -7.596 5.488 1.00 80.44 477 ASP A CA 1
ATOM 3767 C C . ASP A 1 477 ? -37.067 -8.887 4.844 1.00 80.44 477 ASP A C 1
ATOM 3769 O O . ASP A 1 477 ? -38.213 -8.987 4.384 1.00 80.44 477 ASP A O 1
ATOM 3773 N N . SER A 1 478 ? -36.203 -9.898 4.810 1.00 82.88 478 SER A N 1
ATOM 3774 C CA . SER A 1 478 ? -36.501 -11.270 4.393 1.00 82.88 478 SER A CA 1
ATOM 3775 C C . SER A 1 478 ? -35.842 -12.252 5.356 1.00 82.88 478 SER A C 1
ATOM 3777 O O . SER A 1 478 ? -34.825 -11.937 5.967 1.00 82.88 478 SER A O 1
ATOM 3779 N N . ILE A 1 479 ? -36.403 -13.455 5.509 1.00 83.56 479 ILE A N 1
ATOM 3780 C CA . ILE A 1 479 ? -35.793 -14.467 6.386 1.00 83.56 479 ILE A CA 1
ATOM 3781 C C . ILE A 1 479 ? -34.407 -14.847 5.864 1.00 83.56 479 ILE A C 1
ATOM 3783 O O . ILE A 1 479 ? -33.471 -14.936 6.652 1.00 83.56 479 ILE A O 1
ATOM 3787 N N . GLU A 1 480 ? -34.262 -14.995 4.549 1.00 82.00 480 GLU A N 1
ATOM 3788 C CA . GLU A 1 480 ? -32.983 -15.252 3.894 1.00 82.00 480 GLU A CA 1
ATOM 3789 C C . GLU A 1 480 ? -31.965 -14.156 4.237 1.00 82.00 480 GLU A C 1
ATOM 3791 O O . GLU A 1 480 ? -30.907 -14.462 4.779 1.00 82.00 480 GLU A O 1
ATOM 3796 N N . GLY A 1 481 ? -32.319 -12.879 4.053 1.00 76.19 481 GLY A N 1
ATOM 3797 C CA . GLY A 1 481 ? -31.422 -11.754 4.327 1.00 76.19 481 GLY A CA 1
ATOM 3798 C C . GLY A 1 481 ? -31.087 -11.579 5.812 1.00 76.19 481 GLY A C 1
ATOM 3799 O O . GLY A 1 481 ? -29.952 -11.258 6.156 1.00 76.19 481 GLY A O 1
ATOM 3800 N N . ILE A 1 482 ? -32.037 -11.841 6.714 1.00 83.94 482 ILE A N 1
ATOM 3801 C CA . ILE A 1 482 ? -31.810 -11.822 8.169 1.00 83.94 482 ILE A CA 1
ATOM 3802 C C . ILE A 1 482 ? -30.826 -12.922 8.581 1.00 83.94 482 ILE A C 1
ATOM 3804 O O . ILE A 1 482 ? -29.947 -12.692 9.416 1.00 83.94 482 ILE A O 1
ATOM 3808 N N . MET A 1 483 ? -30.961 -14.119 8.009 1.00 83.81 483 MET A N 1
ATOM 3809 C CA . MET A 1 483 ? -30.087 -15.246 8.328 1.00 83.81 483 MET A CA 1
ATOM 3810 C C . MET A 1 483 ? -28.703 -15.101 7.686 1.00 83.81 483 MET A C 1
ATOM 3812 O O . MET A 1 483 ? -27.711 -15.401 8.349 1.00 83.81 483 MET A O 1
ATOM 3816 N N . GLU A 1 484 ? -28.611 -14.569 6.463 1.00 75.88 484 GLU A N 1
ATOM 3817 C CA . GLU A 1 484 ? -27.347 -14.176 5.820 1.00 75.88 484 GLU A CA 1
ATOM 3818 C C . GLU A 1 484 ? -26.610 -13.117 6.651 1.00 75.88 484 GLU A C 1
ATOM 3820 O O . GLU A 1 484 ? -25.417 -13.247 6.926 1.00 75.88 484 GLU A O 1
ATOM 3825 N N . HIS A 1 485 ? -27.333 -12.108 7.141 1.00 79.81 485 HIS A N 1
ATOM 3826 C CA . HIS A 1 485 ? -26.803 -11.105 8.058 1.00 79.81 485 HIS A CA 1
ATOM 3827 C C . HIS A 1 485 ? -26.273 -11.729 9.360 1.00 79.81 485 HIS A C 1
ATOM 3829 O O . HIS A 1 485 ? -25.160 -11.425 9.794 1.00 79.81 485 HIS A O 1
ATOM 3835 N N . ALA A 1 486 ? -27.048 -12.616 9.994 1.00 82.19 486 ALA A N 1
ATOM 3836 C CA . ALA A 1 486 ? -26.629 -13.292 11.221 1.00 82.19 486 ALA A CA 1
ATOM 3837 C C . ALA A 1 486 ? -25.393 -14.179 10.991 1.00 82.19 486 ALA A C 1
ATOM 3839 O O . ALA A 1 486 ? -24.508 -14.232 11.848 1.00 82.19 486 ALA A O 1
ATOM 3840 N N . GLN A 1 487 ? -25.301 -14.832 9.829 1.00 75.50 487 GLN A N 1
ATOM 3841 C CA . GLN A 1 487 ? -24.125 -15.590 9.407 1.00 75.50 487 GLN A CA 1
ATOM 3842 C C . GLN A 1 487 ? -22.905 -14.678 9.228 1.00 75.50 487 GLN A C 1
ATOM 3844 O O . GLN A 1 487 ? -21.838 -14.986 9.759 1.00 75.50 487 GLN A O 1
ATOM 3849 N N . ALA A 1 488 ? -23.055 -13.544 8.539 1.00 61.31 488 ALA A N 1
ATOM 3850 C CA . ALA A 1 488 ? -21.987 -12.561 8.380 1.00 61.31 488 ALA A CA 1
ATOM 3851 C C . ALA A 1 488 ? -21.498 -12.057 9.747 1.00 61.31 488 ALA A C 1
ATOM 3853 O O . ALA A 1 488 ? -20.303 -12.097 10.035 1.00 61.31 488 ALA A O 1
ATOM 3854 N N . ALA A 1 489 ? -22.421 -11.689 10.641 1.00 69.44 489 ALA A N 1
ATOM 3855 C CA . ALA A 1 489 ? -22.095 -11.267 11.998 1.00 69.44 489 ALA A CA 1
ATOM 3856 C C . ALA A 1 489 ? -21.360 -12.353 12.802 1.00 69.44 489 ALA A C 1
ATOM 3858 O O . ALA A 1 489 ? -20.418 -12.043 13.529 1.00 69.44 489 ALA A O 1
ATOM 3859 N N . ALA A 1 490 ? -21.735 -13.624 12.633 1.00 71.81 490 ALA A N 1
ATOM 3860 C CA . ALA A 1 490 ? -21.062 -14.753 13.269 1.00 71.81 490 ALA A CA 1
ATOM 3861 C C . ALA A 1 490 ? -19.618 -14.922 12.796 1.00 71.81 490 ALA A C 1
ATOM 3863 O O . ALA A 1 490 ? -18.722 -15.092 13.622 1.00 71.81 490 ALA A O 1
ATOM 3864 N N . ILE A 1 491 ? -19.379 -14.835 11.486 1.00 61.75 491 ILE A N 1
ATOM 3865 C CA . ILE A 1 491 ? -18.034 -14.909 10.898 1.00 61.75 491 ILE A CA 1
ATOM 3866 C C . ILE A 1 491 ? -17.177 -13.735 11.393 1.00 61.75 491 ILE A C 1
ATOM 3868 O O . ILE A 1 491 ? -16.018 -13.904 11.772 1.00 61.75 491 ILE A O 1
ATOM 3872 N N . ILE A 1 492 ? -17.766 -12.544 11.472 1.00 56.78 492 ILE A N 1
ATOM 3873 C CA . ILE A 1 492 ? -17.105 -11.341 11.979 1.00 56.78 492 ILE A CA 1
ATOM 3874 C C . ILE A 1 492 ? -16.729 -11.487 13.457 1.00 56.78 492 ILE A C 1
ATOM 3876 O O . ILE A 1 492 ? -15.605 -11.184 13.862 1.00 56.78 492 ILE A O 1
ATOM 3880 N N . HIS A 1 493 ? -17.642 -11.991 14.286 1.00 65.94 493 HIS A N 1
ATOM 3881 C CA . HIS A 1 493 ? -17.351 -12.232 15.701 1.00 65.94 493 HIS A CA 1
ATOM 3882 C C . HIS A 1 493 ? -16.350 -13.373 15.893 1.00 65.94 493 HIS A C 1
ATOM 3884 O O . HIS A 1 493 ? -15.539 -13.302 16.816 1.00 65.94 493 HIS A O 1
ATOM 3890 N N . GLN A 1 494 ? -16.354 -14.386 15.017 1.00 59.59 494 GLN A N 1
ATOM 3891 C CA . GLN A 1 494 ? -15.369 -15.472 15.014 1.00 59.59 494 GLN A CA 1
ATOM 3892 C C . GLN A 1 494 ? -13.949 -14.936 14.808 1.00 59.59 494 GLN A C 1
ATOM 3894 O O . GLN A 1 494 ? -13.025 -15.390 15.485 1.00 59.59 494 GLN A O 1
ATOM 3899 N N . THR A 1 495 ? -13.768 -13.962 13.913 1.00 48.69 495 THR A N 1
ATOM 3900 C CA . THR A 1 495 ? -12.454 -13.355 13.661 1.00 48.69 495 THR A CA 1
ATOM 3901 C C . THR A 1 495 ? -12.062 -12.325 14.726 1.00 48.69 495 THR A C 1
ATOM 3903 O O . THR A 1 495 ? -10.882 -12.014 14.861 1.00 48.69 495 THR A O 1
ATOM 3906 N N . GLY A 1 496 ? -13.003 -11.864 15.560 1.00 45.69 496 GLY A N 1
ATOM 3907 C CA . GLY A 1 496 ? -12.762 -10.932 16.672 1.00 45.69 496 GLY A CA 1
ATOM 3908 C C . GLY A 1 496 ? -13.237 -9.498 16.413 1.00 45.69 496 GLY A C 1
ATOM 3909 O O . GLY A 1 496 ? -12.951 -8.603 17.213 1.00 45.69 496 GLY A O 1
ATOM 3910 N N . GLY A 1 497 ? -13.968 -9.279 15.319 1.00 46.34 497 GLY A N 1
ATOM 3911 C CA . GLY A 1 497 ? -14.630 -8.024 14.986 1.00 46.34 497 GLY A CA 1
ATOM 3912 C C . GLY A 1 497 ? -15.899 -7.765 15.806 1.00 46.34 497 GLY A C 1
ATOM 3913 O O . GLY A 1 497 ? -16.488 -8.678 16.381 1.00 46.34 497 GLY A O 1
ATOM 3914 N N . GLY A 1 498 ? -16.331 -6.504 15.879 1.00 54.03 498 GLY A N 1
ATOM 3915 C CA . GLY A 1 498 ? -17.635 -6.118 16.432 1.00 54.03 498 GLY A CA 1
ATOM 3916 C C . GLY A 1 498 ? -18.515 -5.522 15.340 1.00 54.03 498 GLY A C 1
ATOM 3917 O O . GLY A 1 498 ? -18.012 -4.784 14.506 1.00 54.03 498 GLY A O 1
ATOM 3918 N N . THR A 1 499 ? -19.811 -5.812 15.347 1.00 61.38 499 THR A N 1
ATOM 3919 C CA . THR A 1 499 ? -20.740 -5.440 14.271 1.00 61.38 499 THR A CA 1
ATOM 3920 C C . THR A 1 499 ? -21.669 -4.311 14.682 1.00 61.38 499 THR A C 1
ATOM 3922 O O . THR A 1 499 ? -22.460 -4.453 15.610 1.00 61.38 499 THR A O 1
ATOM 3925 N N . GLY A 1 500 ? -21.608 -3.195 13.970 1.00 58.94 500 GLY A N 1
ATOM 3926 C CA . GLY A 1 500 ? -22.738 -2.300 13.758 1.00 58.94 500 GLY A CA 1
ATOM 3927 C C . GLY A 1 500 ? -23.767 -2.960 12.848 1.00 58.94 500 GLY A C 1
ATOM 3928 O O . GLY A 1 500 ? -23.417 -3.795 12.021 1.00 58.94 500 GLY A O 1
ATOM 3929 N N . MET A 1 501 ? -25.042 -2.656 13.042 1.00 68.50 501 MET A N 1
ATOM 3930 C CA . MET A 1 501 ? -26.153 -3.267 12.325 1.00 68.50 501 MET A CA 1
ATOM 3931 C C . MET A 1 501 ? -27.265 -2.245 12.177 1.00 68.50 501 MET A C 1
ATOM 3933 O O . MET A 1 501 ? -27.659 -1.670 13.189 1.00 68.50 501 MET A O 1
ATOM 3937 N N . THR A 1 502 ? -27.794 -2.027 10.975 1.00 63.88 502 THR A N 1
ATOM 3938 C CA . THR A 1 502 ? -28.984 -1.181 10.802 1.00 63.88 502 THR A CA 1
ATOM 3939 C C . THR A 1 502 ? -30.234 -2.036 10.636 1.00 63.88 502 THR A C 1
ATOM 3941 O O . THR A 1 502 ? -30.337 -2.878 9.746 1.00 63.88 502 THR A O 1
ATOM 3944 N N . TYR A 1 503 ? -31.188 -1.821 11.534 1.00 73.75 503 TYR A N 1
ATOM 3945 C CA . TYR A 1 503 ? -32.474 -2.512 11.571 1.00 73.75 503 TYR A CA 1
ATOM 3946 C C . TYR A 1 503 ? -33.597 -1.662 10.965 1.00 73.75 503 TYR A C 1
ATOM 3948 O O . TYR A 1 503 ? -34.768 -2.004 11.102 1.00 73.75 503 TYR A O 1
ATOM 3956 N N . GLU A 1 504 ? -33.256 -0.551 10.308 1.00 63.66 504 GLU A N 1
ATOM 3957 C CA . GLU A 1 504 ? -34.221 0.378 9.706 1.00 63.66 504 GLU A CA 1
ATOM 3958 C C . GLU A 1 504 ? -35.028 -0.236 8.558 1.00 63.66 504 GLU A C 1
ATOM 3960 O O . GLU A 1 504 ? -36.119 0.224 8.246 1.00 63.66 504 GLU A O 1
ATOM 3965 N N . PHE A 1 505 ? -34.522 -1.302 7.941 1.00 71.88 505 PHE A N 1
ATOM 3966 C CA . PHE A 1 505 ? -35.225 -1.977 6.860 1.00 71.88 505 PHE A CA 1
ATOM 3967 C C . PHE A 1 505 ? -36.247 -2.992 7.380 1.00 71.88 505 PHE A C 1
ATOM 3969 O O . PHE A 1 505 ? -37.176 -3.342 6.670 1.00 71.88 505 PHE A O 1
ATOM 3976 N N . LEU A 1 506 ? -36.152 -3.458 8.622 1.00 75.44 506 LEU A N 1
ATOM 3977 C CA . LEU A 1 506 ? -37.090 -4.467 9.100 1.00 75.44 506 LEU A CA 1
ATOM 3978 C C . LEU A 1 506 ? -38.491 -3.890 9.317 1.00 75.44 506 LEU A C 1
ATOM 3980 O O . LEU A 1 506 ? -38.654 -2.843 9.949 1.00 75.44 506 LEU A O 1
ATOM 3984 N N . ARG A 1 507 ? -39.514 -4.614 8.845 1.00 75.38 507 ARG A N 1
ATOM 3985 C CA . ARG A 1 507 ? -40.915 -4.305 9.157 1.00 75.38 507 ARG A CA 1
ATOM 3986 C C . ARG A 1 507 ? -41.168 -4.393 10.673 1.00 75.38 507 ARG A C 1
ATOM 3988 O O . ARG A 1 507 ? -40.520 -5.189 11.365 1.00 75.38 507 ARG A O 1
ATOM 3995 N N . PRO A 1 508 ? -42.094 -3.588 11.221 1.00 71.25 508 PRO A N 1
ATOM 3996 C CA . PRO A 1 508 ? -42.371 -3.556 12.657 1.00 71.25 508 PRO A CA 1
ATOM 3997 C C . PRO A 1 508 ? -43.020 -4.858 13.144 1.00 71.25 508 PRO A C 1
ATOM 3999 O O . PRO A 1 508 ? -43.473 -5.679 12.345 1.00 71.25 508 PRO A O 1
ATOM 4002 N N . ALA A 1 509 ? -43.119 -5.058 14.462 1.00 71.19 509 ALA A N 1
ATOM 4003 C CA . ALA A 1 509 ? -43.898 -6.187 14.961 1.00 71.19 509 ALA A CA 1
ATOM 4004 C C . ALA A 1 509 ? -45.392 -5.952 14.680 1.00 71.19 509 ALA A C 1
ATOM 4006 O O . ALA A 1 509 ? -45.888 -4.830 14.732 1.00 71.19 509 ALA A O 1
ATOM 4007 N N . GLY A 1 510 ? -46.124 -7.017 14.362 1.00 70.69 510 GLY A N 1
ATOM 4008 C CA . GLY A 1 510 ? -47.539 -6.941 13.995 1.00 70.69 510 GLY A CA 1
ATOM 4009 C C . GLY A 1 510 ? -47.812 -6.601 12.525 1.00 70.69 510 GLY A C 1
ATOM 4010 O O . GLY A 1 510 ? -48.949 -6.777 12.090 1.00 70.69 510 GLY A O 1
ATOM 4011 N N . ALA A 1 511 ? -46.800 -6.190 11.751 1.00 72.81 511 ALA A N 1
ATOM 4012 C CA . ALA A 1 511 ? -46.910 -5.999 10.303 1.00 72.81 511 ALA A CA 1
ATOM 4013 C C . ALA A 1 511 ? -47.352 -7.277 9.577 1.00 72.81 511 ALA A C 1
ATOM 4015 O O . ALA A 1 511 ? -46.975 -8.387 9.968 1.00 72.81 511 ALA A O 1
ATOM 4016 N N . MET A 1 512 ? -48.138 -7.127 8.510 1.00 74.06 512 MET A N 1
ATOM 4017 C CA . MET A 1 512 ? -48.649 -8.259 7.739 1.00 74.06 512 MET A CA 1
ATOM 4018 C C . MET A 1 512 ? -47.569 -8.813 6.809 1.00 74.06 512 MET A C 1
ATOM 4020 O O . MET A 1 512 ? -47.047 -8.110 5.952 1.00 74.06 512 MET A O 1
ATOM 4024 N N . VAL A 1 513 ? -47.286 -10.110 6.913 1.00 77.94 513 VAL A N 1
ATOM 4025 C CA . VAL A 1 513 ? -46.327 -10.779 6.026 1.00 77.94 513 VAL A CA 1
ATOM 4026 C C . VAL A 1 513 ? -47.060 -11.309 4.794 1.00 77.94 513 VAL A C 1
ATOM 4028 O O . VAL A 1 513 ? -47.775 -12.309 4.870 1.00 77.94 513 VAL A O 1
ATOM 4031 N N . ASN A 1 514 ? -46.867 -10.663 3.640 1.00 71.75 514 ASN A N 1
ATOM 4032 C CA . ASN A 1 514 ? -47.585 -10.989 2.397 1.00 71.75 514 ASN A CA 1
ATOM 4033 C C . ASN A 1 514 ? -47.452 -12.458 1.951 1.00 71.75 514 ASN A C 1
ATOM 4035 O O . ASN A 1 514 ? -48.402 -13.018 1.405 1.00 71.75 514 ASN A O 1
ATOM 4039 N N . SER A 1 515 ? -46.300 -13.095 2.183 1.00 71.25 515 SER A N 1
ATOM 4040 C CA . SER A 1 515 ? -46.030 -14.470 1.740 1.00 71.25 515 SER A CA 1
ATOM 4041 C C . SER A 1 515 ? -46.713 -15.542 2.594 1.00 71.25 515 SER A C 1
ATOM 4043 O O . SER A 1 515 ? -47.137 -16.565 2.062 1.00 71.25 515 SER A O 1
ATOM 4045 N N . THR A 1 516 ? -46.849 -15.321 3.904 1.00 71.69 516 THR A N 1
ATOM 4046 C CA . THR A 1 516 ? -47.391 -16.310 4.858 1.00 71.69 516 THR A CA 1
ATOM 4047 C C . THR A 1 516 ? -48.763 -15.935 5.412 1.00 71.69 516 THR A C 1
ATOM 4049 O O . THR A 1 516 ? -49.392 -16.754 6.079 1.00 71.69 516 THR A O 1
ATOM 4052 N N . ARG A 1 517 ? -49.238 -14.707 5.149 1.00 72.56 517 ARG A N 1
ATOM 4053 C CA . ARG A 1 517 ? -50.435 -14.090 5.755 1.00 72.56 517 ARG A CA 1
ATOM 4054 C C . ARG A 1 517 ? -50.408 -14.048 7.293 1.00 72.56 517 ARG A C 1
ATOM 4056 O O . ARG A 1 517 ? -51.452 -13.890 7.921 1.00 72.56 517 ARG A O 1
ATOM 4063 N N . GLY A 1 518 ? -49.226 -14.203 7.892 1.00 74.06 518 GLY A N 1
ATOM 4064 C CA . GLY A 1 518 ? -48.990 -14.077 9.330 1.00 74.06 518 GLY A CA 1
ATOM 4065 C C . GLY A 1 518 ? -48.614 -12.652 9.744 1.00 74.06 518 GLY A C 1
ATOM 4066 O O . GLY A 1 518 ? -48.628 -11.730 8.927 1.00 74.06 518 GLY A O 1
ATOM 4067 N N . VAL A 1 519 ? -48.244 -12.487 11.016 1.00 78.38 519 VAL A N 1
ATOM 4068 C CA . VAL A 1 519 ? -47.747 -11.219 11.577 1.00 78.38 519 VAL A CA 1
ATOM 4069 C C . VAL A 1 519 ? -46.244 -11.286 11.845 1.00 78.38 519 VAL A C 1
ATOM 4071 O O . VAL A 1 519 ? -45.730 -12.320 12.272 1.00 78.38 519 VAL A O 1
ATOM 4074 N N . ALA A 1 520 ? -45.534 -10.187 11.604 1.00 77.44 520 ALA A N 1
ATOM 4075 C CA . ALA A 1 520 ? -44.104 -10.076 11.863 1.00 77.44 520 ALA A CA 1
ATOM 4076 C C . ALA A 1 520 ? -43.800 -9.945 13.366 1.00 77.44 520 ALA A C 1
ATOM 4078 O O . ALA A 1 520 ? -44.571 -9.353 14.121 1.00 77.44 520 ALA A O 1
ATOM 4079 N N . SER A 1 521 ? -42.652 -10.462 13.807 1.00 75.00 521 SER A N 1
ATOM 4080 C CA . SER A 1 521 ? -42.177 -10.346 15.196 1.00 75.00 521 SER A CA 1
ATOM 4081 C C . SER A 1 521 ? -41.403 -9.053 15.482 1.00 75.00 521 SER A C 1
ATOM 4083 O O . SER A 1 521 ? -41.168 -8.727 16.644 1.00 75.00 521 SER A O 1
ATOM 4085 N N . GLY A 1 522 ? -41.042 -8.309 14.433 1.00 75.00 522 GLY A N 1
ATOM 4086 C CA . GLY A 1 522 ? -40.389 -7.006 14.507 1.00 75.00 522 GLY A CA 1
ATOM 4087 C C . GLY A 1 522 ? -38.882 -7.042 14.784 1.00 75.00 522 GLY A C 1
ATOM 4088 O O . GLY A 1 522 ? -38.306 -8.096 15.077 1.00 75.00 522 GLY A O 1
ATOM 4089 N N . PRO A 1 523 ? -38.212 -5.878 14.712 1.00 74.06 523 PRO A N 1
ATOM 4090 C CA . PRO A 1 523 ? -36.754 -5.808 14.704 1.00 74.06 523 PRO A CA 1
ATOM 4091 C C . PRO A 1 523 ? -36.083 -6.307 15.985 1.00 74.06 523 PRO A C 1
ATOM 4093 O O . PRO A 1 523 ? -35.021 -6.919 15.915 1.00 74.06 523 PRO A O 1
ATOM 4096 N N . VAL A 1 524 ? -36.710 -6.120 17.152 1.00 72.00 524 VAL A N 1
ATOM 4097 C CA . VAL A 1 524 ? -36.156 -6.565 18.446 1.00 72.00 524 VAL A CA 1
ATOM 4098 C C . VAL A 1 524 ? -36.080 -8.094 18.525 1.00 72.00 524 VAL A C 1
ATOM 4100 O O . VAL A 1 524 ? -35.112 -8.653 19.044 1.00 72.00 524 VAL A O 1
ATOM 4103 N N . SER A 1 525 ? -37.063 -8.796 17.953 1.00 74.38 525 SER A N 1
ATOM 4104 C CA . SER A 1 525 ? -37.032 -10.259 17.865 1.00 74.38 525 SER A CA 1
ATOM 4105 C C . SER A 1 525 ? -35.855 -10.751 17.023 1.00 74.38 525 SER A C 1
ATOM 4107 O O . SER A 1 525 ? -35.264 -11.777 17.351 1.00 74.38 525 SER A O 1
ATOM 4109 N N . PHE A 1 526 ? -35.502 -10.036 15.954 1.00 79.44 526 PHE A N 1
ATOM 4110 C CA . PHE A 1 526 ? -34.378 -10.395 15.090 1.00 79.44 526 PHE A CA 1
ATOM 4111 C C . PHE A 1 526 ? -33.025 -9.961 15.670 1.00 79.44 526 PHE A C 1
ATOM 4113 O O . PHE A 1 526 ? -32.058 -10.711 15.563 1.00 79.44 526 PHE A O 1
ATOM 4120 N N . MET A 1 527 ? -32.962 -8.839 16.401 1.00 80.06 527 MET A N 1
ATOM 4121 C CA . MET A 1 527 ? -31.792 -8.470 17.216 1.00 80.06 527 MET A CA 1
ATOM 4122 C C . MET A 1 527 ? -31.405 -9.589 18.191 1.00 80.06 527 MET A C 1
ATOM 4124 O O . MET A 1 527 ? -30.218 -9.842 18.408 1.00 80.06 527 MET A O 1
ATOM 4128 N N . ASN A 1 528 ? -32.394 -10.297 18.749 1.00 77.38 528 ASN A N 1
ATOM 4129 C CA . ASN A 1 528 ? -32.139 -11.436 19.628 1.00 77.38 528 ASN A CA 1
ATOM 4130 C C . ASN A 1 528 ? -31.429 -12.596 18.922 1.00 77.38 528 ASN A C 1
ATOM 4132 O O . ASN A 1 528 ? -30.619 -13.255 19.563 1.00 77.38 528 ASN A O 1
ATOM 4136 N N . ILE A 1 529 ? -31.651 -12.817 17.621 1.00 81.56 529 ILE A N 1
ATOM 4137 C CA . ILE A 1 529 ? -30.928 -13.851 16.861 1.00 81.56 529 ILE A CA 1
ATOM 4138 C C . ILE A 1 529 ? -29.432 -13.556 16.889 1.00 81.56 529 ILE A C 1
ATOM 4140 O O . ILE A 1 529 ? -28.636 -14.421 17.253 1.00 81.56 529 ILE A O 1
ATOM 4144 N N . VAL A 1 530 ? -29.053 -12.318 16.568 1.00 76.19 530 VAL A N 1
ATOM 4145 C CA . VAL A 1 530 ? -27.653 -11.893 16.599 1.00 76.19 530 VAL A CA 1
ATOM 4146 C C . VAL A 1 530 ? -27.121 -11.935 18.026 1.00 76.19 530 VAL A C 1
ATOM 4148 O O . VAL A 1 530 ? -26.043 -12.469 18.249 1.00 76.19 530 VAL A O 1
ATOM 4151 N N . ASN A 1 531 ? -27.866 -11.428 19.011 1.00 74.88 531 ASN A N 1
ATOM 4152 C CA . ASN A 1 531 ? -27.433 -11.455 20.407 1.00 74.88 531 ASN A CA 1
ATOM 4153 C C . ASN A 1 531 ? -27.153 -12.887 20.896 1.00 74.88 531 ASN A C 1
ATOM 4155 O O . ASN A 1 531 ? -26.103 -13.137 21.490 1.00 74.88 531 ASN A O 1
ATOM 4159 N N . THR A 1 532 ? -28.050 -13.834 20.608 1.00 78.88 532 THR A N 1
ATOM 4160 C CA . THR A 1 532 ? -27.871 -15.251 20.942 1.00 78.88 532 THR A CA 1
ATOM 4161 C C . THR A 1 532 ? -26.716 -15.864 20.159 1.00 78.88 532 THR A C 1
ATOM 4163 O O . THR A 1 532 ? -25.886 -16.556 20.743 1.00 78.88 532 THR A O 1
ATOM 4166 N N . MET A 1 533 ? -26.594 -15.577 18.863 1.00 80.38 533 MET A N 1
ATOM 4167 C CA . MET A 1 533 ? -25.449 -16.008 18.063 1.00 80.38 533 MET A CA 1
ATOM 4168 C C . MET A 1 533 ? -24.135 -15.521 18.688 1.00 80.38 533 MET A C 1
ATOM 4170 O O . MET A 1 533 ? -23.242 -16.329 18.917 1.00 80.38 533 MET A O 1
ATOM 4174 N N . THR A 1 534 ? -24.037 -14.247 19.071 1.00 69.69 534 THR A N 1
ATOM 4175 C CA . THR A 1 534 ? -22.856 -13.665 19.723 1.00 69.69 534 THR A CA 1
ATOM 4176 C C . THR A 1 534 ? -22.560 -14.297 21.089 1.00 69.69 534 THR A C 1
ATOM 4178 O O . THR A 1 534 ? -21.412 -14.310 21.538 1.00 69.69 534 THR A O 1
ATOM 4181 N N . GLU A 1 535 ? -23.574 -14.817 21.789 1.00 67.50 535 GLU A N 1
ATOM 4182 C CA . GLU A 1 535 ? -23.384 -15.605 23.016 1.00 67.50 535 GLU A CA 1
ATOM 4183 C C . GLU A 1 535 ? -22.796 -16.992 22.749 1.00 67.50 535 GLU A C 1
ATOM 4185 O O . GLU A 1 535 ? -22.000 -17.484 23.558 1.00 67.50 535 GLU A O 1
ATOM 4190 N N . VAL A 1 536 ? -23.196 -17.615 21.640 1.00 71.62 536 VAL A N 1
ATOM 4191 C CA . VAL A 1 536 ? -22.777 -18.963 21.238 1.00 71.62 536 VAL A CA 1
ATOM 4192 C C . VAL A 1 536 ? -21.392 -18.937 20.586 1.00 71.62 536 VAL A C 1
ATOM 4194 O O . VAL A 1 536 ? -20.519 -19.719 20.967 1.00 71.62 536 VAL A O 1
ATOM 4197 N N . VAL A 1 537 ? -21.158 -18.008 19.656 1.00 65.38 537 VAL A N 1
ATOM 4198 C CA . VAL A 1 537 ? -19.890 -17.789 18.945 1.00 65.38 537 VAL A CA 1
ATOM 4199 C C . VAL A 1 537 ? -18.920 -17.055 19.876 1.00 65.38 537 VAL A C 1
ATOM 4201 O O . VAL A 1 537 ? -18.698 -15.848 19.798 1.00 65.38 537 VAL A O 1
ATOM 4204 N N . LYS A 1 538 ? -18.361 -17.796 20.836 1.00 56.09 538 LYS A N 1
ATOM 4205 C CA . LYS A 1 538 ? -17.330 -17.298 21.754 1.00 56.09 538 LYS A CA 1
ATOM 4206 C C . LYS A 1 538 ? -15.969 -17.345 21.070 1.00 56.09 538 LYS A C 1
ATOM 4208 O O . LYS A 1 538 ? -15.516 -18.417 20.675 1.00 56.09 538 LYS A O 1
ATOM 4213 N N . GLN A 1 539 ? -15.271 -16.212 21.029 1.00 51.47 539 GLN A N 1
ATOM 4214 C CA . GLN A 1 539 ? -13.880 -16.127 20.583 1.00 51.47 539 GLN A CA 1
ATOM 4215 C C . GLN A 1 539 ? -12.999 -17.026 21.462 1.00 51.47 539 GLN A C 1
ATOM 4217 O O . GLN A 1 539 ? -12.696 -16.641 22.594 1.00 51.47 539 GLN A O 1
ATOM 4222 N N . GLY A 1 540 ? -12.618 -18.219 20.986 1.00 44.50 540 GLY A N 1
ATOM 4223 C CA . GLY A 1 540 ? -11.643 -19.109 21.642 1.00 44.50 540 GLY A CA 1
ATOM 4224 C C . GLY A 1 540 ? -11.863 -19.349 23.147 1.00 44.50 540 GLY A C 1
ATOM 4225 O O . GLY A 1 540 ? -10.909 -19.620 23.866 1.00 44.50 540 GLY A O 1
ATOM 4226 N N . GLY A 1 541 ? -13.093 -19.174 23.649 1.00 40.88 541 GLY A N 1
ATOM 4227 C CA . GLY A 1 541 ? -13.439 -19.246 25.073 1.00 40.88 541 GLY A CA 1
ATOM 4228 C C . GLY A 1 541 ? -13.192 -17.997 25.946 1.00 40.88 541 GLY A C 1
ATOM 4229 O O . GLY A 1 541 ? -13.538 -18.052 27.124 1.00 40.88 541 GLY A O 1
ATOM 4230 N N . VAL A 1 542 ? -12.657 -16.872 25.437 1.00 42.94 542 VAL A N 1
ATOM 4231 C CA . VAL A 1 542 ? -12.157 -15.759 26.291 1.00 42.94 542 VAL A CA 1
ATOM 4232 C C . VAL A 1 542 ? -12.884 -14.408 26.111 1.00 42.94 542 VAL A C 1
ATOM 4234 O O . VAL A 1 542 ? -12.956 -13.629 27.069 1.00 42.94 542 VAL A O 1
ATOM 4237 N N . ARG A 1 543 ? -13.492 -14.105 24.952 1.00 49.28 543 ARG A N 1
ATOM 4238 C CA . ARG A 1 543 ? -14.190 -12.815 24.713 1.00 49.28 543 ARG A CA 1
ATOM 4239 C C . ARG A 1 543 ? -15.532 -12.998 23.986 1.00 49.28 543 ARG A C 1
ATOM 4241 O O . ARG A 1 543 ? -15.695 -13.903 23.174 1.00 49.28 543 ARG A O 1
ATOM 4248 N N . ARG A 1 544 ? -16.500 -12.136 24.321 1.00 55.09 544 ARG A N 1
ATOM 4249 C CA . ARG A 1 544 ? -17.839 -12.051 23.707 1.00 55.09 544 ARG A CA 1
ATOM 4250 C C . ARG A 1 544 ? -17.800 -11.013 22.577 1.00 55.09 544 ARG A C 1
ATOM 4252 O O . ARG A 1 544 ? -17.201 -9.953 22.782 1.00 55.09 544 ARG A O 1
ATOM 4259 N N . GLY A 1 545 ? -18.405 -11.314 21.425 1.00 54.88 545 GLY A N 1
ATOM 4260 C CA . GLY A 1 545 ? -18.550 -10.351 20.326 1.00 54.88 545 GLY A CA 1
ATOM 4261 C C . GLY A 1 545 ? -19.354 -9.117 20.757 1.00 54.88 545 GLY A C 1
ATOM 4262 O O . GLY A 1 545 ? -20.049 -9.137 21.778 1.00 54.88 545 GLY A O 1
ATOM 4263 N N . ALA A 1 546 ? -19.208 -8.013 20.027 1.00 59.75 546 ALA A N 1
ATOM 4264 C CA . ALA A 1 546 ? -19.851 -6.743 20.355 1.00 59.75 546 ALA A CA 1
ATOM 4265 C C . ALA A 1 546 ? -20.793 -6.315 19.227 1.00 59.75 546 ALA A C 1
ATOM 4267 O O . ALA A 1 546 ? -20.360 -6.241 18.082 1.00 59.75 546 ALA A O 1
ATOM 4268 N N . ASN A 1 547 ? -22.039 -5.985 19.575 1.00 62.56 547 ASN A N 1
ATOM 4269 C CA . ASN A 1 547 ? -23.072 -5.547 18.636 1.00 62.56 547 ASN A CA 1
ATOM 4270 C C . ASN A 1 547 ? -23.438 -4.075 18.870 1.00 62.56 547 ASN A C 1
ATOM 4272 O O . ASN A 1 547 ? -23.496 -3.619 20.012 1.00 62.56 547 ASN A O 1
ATOM 4276 N N . MET A 1 548 ? -23.719 -3.333 17.805 1.00 58.91 548 MET A N 1
ATOM 4277 C CA . MET A 1 548 ? -24.331 -2.007 17.838 1.00 58.91 548 MET A CA 1
ATOM 4278 C C . MET A 1 548 ? -25.525 -2.020 16.882 1.00 58.91 548 MET A C 1
ATOM 4280 O O . MET A 1 548 ? -25.339 -2.088 15.679 1.00 58.91 548 MET A O 1
ATOM 4284 N N . GLY A 1 549 ? -26.749 -1.977 17.407 1.00 60.03 549 GLY A N 1
ATOM 4285 C CA . GLY A 1 549 ? -27.953 -1.808 16.590 1.00 60.03 549 GLY A CA 1
ATOM 4286 C C . GLY A 1 549 ? -28.246 -0.328 16.350 1.00 60.03 549 GLY A C 1
ATOM 4287 O O . GLY A 1 549 ? -28.206 0.462 17.291 1.00 60.03 549 GLY A O 1
ATOM 4288 N N . MET A 1 550 ? -28.540 0.035 15.107 1.00 55.72 550 MET A N 1
ATOM 4289 C CA . MET A 1 550 ? -28.904 1.373 14.650 1.00 55.72 550 MET A CA 1
ATOM 4290 C C . MET A 1 550 ? -30.272 1.321 13.971 1.00 55.72 550 MET A C 1
ATOM 4292 O O . MET A 1 550 ? -30.634 0.322 13.350 1.00 55.72 550 MET A O 1
ATOM 4296 N N . MET A 1 551 ? -31.054 2.384 14.125 1.00 61.31 551 MET A N 1
ATOM 4297 C CA . MET A 1 551 ? -32.377 2.506 13.526 1.00 61.31 551 MET A CA 1
ATOM 4298 C C . MET A 1 551 ? -32.740 3.986 13.403 1.00 61.31 551 MET A C 1
ATOM 4300 O O . MET A 1 551 ? -32.437 4.773 14.302 1.00 61.31 551 MET A O 1
ATOM 4304 N N . ARG A 1 552 ? -33.370 4.375 12.292 1.00 47.66 552 ARG A N 1
ATOM 4305 C CA . ARG A 1 552 ? -33.731 5.768 12.005 1.00 47.66 552 ARG A CA 1
ATOM 4306 C C . ARG A 1 552 ? -35.066 6.158 12.662 1.00 47.66 552 ARG A C 1
ATOM 4308 O O . ARG A 1 552 ? -36.108 5.613 12.306 1.00 47.66 552 ARG A O 1
ATOM 4315 N N . CYS A 1 553 ? -35.049 7.164 13.540 1.00 47.53 553 CYS A N 1
ATOM 4316 C CA . CYS A 1 553 ? -36.252 7.819 14.080 1.00 47.53 553 CYS A CA 1
ATOM 4317 C C . CYS A 1 553 ? -36.597 9.082 13.271 1.00 47.53 553 CYS A C 1
ATOM 4319 O O . CYS A 1 553 ? -35.710 9.890 12.996 1.00 47.53 553 CYS A O 1
ATOM 4321 N N . LEU A 1 554 ? -37.868 9.270 12.888 1.00 43.12 554 LEU A N 1
ATOM 4322 C CA . LEU A 1 554 ? -38.355 10.500 12.246 1.00 43.12 554 LEU A CA 1
ATOM 4323 C C . LEU A 1 554 ? -39.490 11.122 13.073 1.00 43.12 554 LEU A C 1
ATOM 4325 O O . LEU A 1 554 ? -40.405 10.429 13.510 1.00 43.12 554 LEU A O 1
ATOM 4329 N N . ALA A 1 555 ? -39.437 12.442 13.267 1.00 34.28 555 ALA A N 1
ATOM 4330 C CA . ALA A 1 555 ? -40.336 13.164 14.166 1.00 34.28 555 ALA A CA 1
ATOM 4331 C C . ALA A 1 555 ? -41.812 13.175 13.706 1.00 34.28 555 ALA A C 1
ATOM 4333 O O . ALA A 1 555 ? -42.122 13.425 12.533 1.00 34.28 555 ALA A O 1
ATOM 4334 N N . GLY A 1 556 ? -42.693 12.926 14.686 1.00 34.56 556 GLY A N 1
ATOM 4335 C CA . GLY A 1 556 ? -44.156 12.829 14.623 1.00 34.56 556 GLY A CA 1
ATOM 4336 C C . GLY A 1 556 ? -44.642 11.552 15.328 1.00 34.56 556 GLY A C 1
ATOM 4337 O O . GLY A 1 556 ? -44.587 10.492 14.713 1.00 34.56 556 GLY A O 1
ATOM 4338 N N . ASP A 1 557 ? -45.032 11.651 16.608 1.00 40.66 557 ASP A N 1
ATOM 4339 C CA . ASP A 1 557 ? -45.524 10.575 17.505 1.00 40.66 557 ASP A CA 1
ATOM 4340 C C . ASP A 1 557 ? -44.725 9.245 17.467 1.00 40.66 557 ASP A C 1
ATOM 4342 O O . ASP A 1 557 ? -45.261 8.145 17.435 1.00 40.66 557 ASP A O 1
ATOM 4346 N N . THR A 1 558 ? -43.394 9.377 17.498 1.00 50.97 558 THR A N 1
ATOM 4347 C CA . THR A 1 558 ? -42.328 8.348 17.515 1.00 50.97 558 THR A CA 1
ATOM 4348 C C . THR A 1 558 ? -42.435 7.220 16.504 1.00 50.97 558 THR A C 1
ATOM 4350 O O . THR A 1 558 ? -42.315 6.045 16.846 1.00 50.97 558 THR A O 1
ATOM 4353 N N . MET A 1 559 ? -42.541 7.611 15.237 1.00 40.94 559 MET A N 1
ATOM 4354 C CA . MET A 1 559 ? -42.468 6.723 14.089 1.00 40.94 559 MET A CA 1
ATOM 4355 C C . MET A 1 559 ? -41.024 6.415 13.640 1.00 40.94 559 MET A C 1
ATOM 4357 O O . MET A 1 559 ? -40.226 7.309 13.354 1.00 40.94 559 MET A O 1
ATOM 4361 N N . ILE A 1 560 ? -40.704 5.138 13.471 1.00 43.56 560 ILE A N 1
ATOM 4362 C CA . ILE A 1 560 ? -39.539 4.643 12.736 1.00 43.56 560 ILE A CA 1
ATOM 4363 C C . ILE A 1 560 ? -39.934 4.428 11.286 1.00 43.56 560 ILE A C 1
ATOM 4365 O O . ILE A 1 560 ? -41.012 3.910 11.001 1.00 43.56 560 ILE A O 1
ATOM 4369 N N . SER A 1 561 ? -39.056 4.815 10.365 1.00 44.25 561 SER A N 1
ATOM 4370 C CA . SER A 1 561 ? -39.215 4.445 8.962 1.00 44.25 561 SER A CA 1
ATOM 4371 C C . SER A 1 561 ? -38.794 2.991 8.792 1.00 44.25 561 SER A C 1
ATOM 4373 O O . SER A 1 561 ? -37.623 2.680 8.968 1.00 44.25 561 SER A O 1
ATOM 4375 N N . THR A 1 562 ? -39.748 2.136 8.451 1.00 55.06 562 THR A N 1
ATOM 4376 C CA . THR A 1 562 ? -39.539 0.750 8.011 1.00 55.06 562 THR A CA 1
ATOM 4377 C C . THR A 1 562 ? -39.847 0.648 6.515 1.00 55.06 562 THR A C 1
ATOM 4379 O O . THR A 1 562 ? -40.343 1.614 5.926 1.00 55.06 562 THR A O 1
ATOM 4382 N N . ILE A 1 563 ? -39.615 -0.504 5.878 1.00 51.03 563 ILE A N 1
ATOM 4383 C CA . ILE A 1 563 ? -40.005 -0.707 4.466 1.00 51.03 563 ILE A CA 1
ATOM 4384 C C . ILE A 1 563 ? -41.525 -0.555 4.264 1.00 51.03 563 ILE A C 1
ATOM 4386 O O . ILE A 1 563 ? -41.966 -0.166 3.186 1.00 51.03 563 ILE A O 1
ATOM 4390 N N . GLU A 1 564 ? -42.332 -0.802 5.300 1.00 52.56 564 GLU A N 1
ATOM 4391 C CA . GLU A 1 564 ? -43.798 -0.695 5.243 1.00 52.56 564 GLU A CA 1
ATOM 4392 C C . GLU A 1 564 ? -44.334 0.703 5.602 1.00 52.56 564 GLU A C 1
ATOM 4394 O O . GLU A 1 564 ? -45.537 0.947 5.517 1.00 52.56 564 GLU A O 1
ATOM 4399 N N . GLY A 1 565 ? -43.457 1.643 5.972 1.00 57.38 565 GLY A N 1
ATOM 4400 C CA . GLY A 1 565 ? -43.820 3.013 6.332 1.00 57.38 565 GLY A CA 1
ATOM 4401 C C . GLY A 1 565 ? -43.396 3.408 7.747 1.00 57.38 565 GLY A C 1
ATOM 4402 O O . GLY A 1 565 ? -42.493 2.819 8.338 1.00 57.38 565 GLY A O 1
ATOM 4403 N N . ARG A 1 566 ? -44.026 4.463 8.268 1.00 52.69 566 ARG A N 1
ATOM 4404 C CA . ARG A 1 566 ? -43.776 5.034 9.601 1.00 52.69 566 ARG A CA 1
ATOM 4405 C C . ARG A 1 566 ? -44.486 4.195 10.680 1.00 52.69 566 ARG A C 1
ATOM 4407 O O . ARG A 1 566 ? -45.671 3.927 10.510 1.00 52.69 566 ARG A O 1
ATOM 4414 N N . VAL A 1 567 ? -43.793 3.792 11.755 1.00 54.94 567 VAL A N 1
ATOM 4415 C CA . VAL A 1 567 ? -44.351 2.898 12.804 1.00 54.94 567 VAL A CA 1
ATOM 4416 C C . VAL A 1 567 ? -43.865 3.236 14.216 1.00 54.94 567 VAL A C 1
ATOM 4418 O O . VAL A 1 567 ? -42.682 3.505 14.390 1.00 54.94 567 VAL A O 1
ATOM 4421 N N . GLU A 1 568 ? -44.723 3.167 15.237 1.00 56.84 568 GLU A N 1
ATOM 4422 C CA . GLU A 1 568 ? -44.341 3.521 16.608 1.00 56.84 568 GLU A CA 1
ATOM 4423 C C . GLU A 1 568 ? -43.280 2.583 17.225 1.00 56.84 568 GLU A C 1
ATOM 4425 O O . GLU A 1 568 ? -43.348 1.361 17.094 1.00 56.84 568 GLU A O 1
ATOM 4430 N N . ILE A 1 569 ? -42.330 3.135 17.993 1.00 55.81 569 ILE A N 1
ATOM 4431 C CA . ILE A 1 569 ? -41.270 2.361 18.680 1.00 55.81 569 ILE A CA 1
ATOM 4432 C C . ILE A 1 569 ? -41.818 1.221 19.562 1.00 55.81 569 ILE A C 1
ATOM 4434 O O . ILE A 1 569 ? -41.251 0.125 19.561 1.00 55.81 569 ILE A O 1
ATOM 4438 N N . LYS A 1 570 ? -42.912 1.432 20.312 1.00 56.47 570 LYS A N 1
ATOM 4439 C CA . LYS A 1 570 ? -43.534 0.372 21.142 1.00 56.47 570 LYS A CA 1
ATOM 4440 C C . LYS A 1 570 ? -43.954 -0.850 20.324 1.00 56.47 570 LYS A C 1
ATOM 4442 O O . LYS A 1 570 ? -43.931 -1.970 20.838 1.00 56.47 570 LYS A O 1
ATOM 4447 N N . ASP A 1 571 ? -44.296 -0.642 19.057 1.00 59.50 571 ASP A N 1
ATOM 4448 C CA . ASP A 1 571 ? -44.785 -1.686 18.164 1.00 59.50 571 ASP A CA 1
ATOM 4449 C C . ASP A 1 571 ? -43.633 -2.500 17.555 1.00 59.50 571 ASP A C 1
ATOM 4451 O O . ASP A 1 571 ? -43.865 -3.508 16.903 1.00 59.50 571 ASP A O 1
ATOM 4455 N N . LEU A 1 572 ? -42.368 -2.159 17.830 1.00 57.09 572 LEU A N 1
ATOM 4456 C CA . LEU A 1 572 ? -41.214 -2.995 17.473 1.00 57.09 572 LEU A CA 1
ATOM 4457 C C . LEU A 1 572 ? -40.972 -4.169 18.423 1.00 57.09 572 LEU A C 1
ATOM 4459 O O . LEU A 1 572 ? -40.282 -5.124 18.062 1.00 57.09 572 LEU A O 1
ATOM 4463 N N . VAL A 1 573 ? -41.455 -4.051 19.662 1.00 52.53 573 VAL A N 1
ATOM 4464 C CA . VAL A 1 573 ? -41.158 -4.981 20.765 1.00 52.53 573 VAL A CA 1
ATOM 4465 C C . VAL A 1 573 ? -42.190 -6.116 20.817 1.00 52.53 573 VAL A C 1
ATOM 4467 O O . VAL A 1 573 ? -41.919 -7.185 21.363 1.00 52.53 573 VAL A O 1
ATOM 4470 N N . GLY A 1 574 ? -43.369 -5.891 20.223 1.00 48.47 574 GLY A N 1
ATOM 4471 C CA . GLY A 1 574 ? -44.507 -6.805 20.232 1.00 48.47 574 GLY A CA 1
ATOM 4472 C C . GLY A 1 574 ? -45.138 -6.991 21.623 1.00 48.47 574 GLY A C 1
ATOM 4473 O O . GLY A 1 574 ? -44.477 -7.019 22.665 1.00 48.47 574 GLY A O 1
ATOM 4474 N N . LYS A 1 575 ? -46.459 -7.204 21.672 1.00 47.06 575 LYS A N 1
ATOM 4475 C CA . LYS A 1 575 ? -47.074 -7.908 22.809 1.00 47.06 575 LYS A CA 1
ATOM 4476 C C . LYS A 1 575 ? -46.776 -9.392 22.600 1.00 47.06 575 LYS A C 1
ATOM 4478 O O . LYS A 1 575 ? -47.408 -9.993 21.746 1.00 47.06 575 LYS A O 1
ATOM 4483 N N . ARG A 1 576 ? -45.761 -9.905 23.312 1.00 36.34 576 ARG A N 1
ATOM 4484 C CA . ARG A 1 576 ? -45.268 -11.305 23.346 1.00 36.34 576 ARG A CA 1
ATOM 4485 C C . ARG A 1 576 ? -46.033 -12.313 22.461 1.00 36.34 576 ARG A C 1
ATOM 4487 O O . ARG A 1 576 ? -47.200 -12.574 22.753 1.00 36.34 576 ARG A O 1
ATOM 4494 N N . PRO A 1 577 ? -45.370 -13.018 21.532 1.00 34.38 577 PRO A N 1
ATOM 4495 C CA . PRO A 1 577 ? -45.820 -14.338 21.131 1.00 34.38 577 PRO A CA 1
ATOM 4496 C C . PRO A 1 577 ? -45.240 -15.390 22.095 1.00 34.38 577 PRO A C 1
ATOM 4498 O O . PRO A 1 577 ? -44.024 -15.533 22.186 1.00 34.38 577 PRO A O 1
ATOM 4501 N N . TYR A 1 578 ? -46.159 -16.099 22.760 1.00 31.39 578 TYR A N 1
ATOM 4502 C CA . TYR A 1 578 ? -46.012 -17.326 23.565 1.00 31.39 578 TYR A CA 1
ATOM 4503 C C . TYR A 1 578 ? -45.247 -17.246 24.897 1.00 31.39 578 TYR A C 1
ATOM 4505 O O . TYR A 1 578 ? -44.025 -16.984 24.927 1.00 31.39 578 TYR A O 1
#

pLDDT: mean 76.62, std 19.2, range [25.16, 98.62]

Secondary structure (DSSP, 8-state):
--------S-----------------------PPPPPHHHHHHHHHHTS-B-TTS-B---HHHHHHHHHHHHGGG--SHHHHHHHHHHHHHHHHTTS----HHHHHHTTSTT------EETT-EEEETTEEEEGGG--TT-EEE-TTSSEEEEEEEEEEEEEEEEEEETTS--EEE-TT-EEEETTEEEEGGG--TTT-EEEBP---S--SSPPEEE--SEEETTEEE-----GGG--SSS-TTS--EESEEE--HHHHHHHHHHHHTEEE-TTTS-EEEEEEETT-HHHHHHHHHHHHHTT----EEEEEEEGGGTEEEEEEEEE-HHHHHHHHHHH-STTTS----HHHHTS-HHHHHHHHHHHHHHHEEEEETTEEEEEES-HHHHHHHHHHHHHTT---EEEEPPPPTT-SS--EEEEEES--TTEETTEEEEEEEEEEEEEEEEEEEEETTT-EEEETTEEEE--EEEE--SSHHHHHHHHHHHHHHHHHT--EEEE-TTSPPTT-B-TTTS-B---HHHHHHHHHHHHHHS-BTTTB---EEEE--EETTTTEEEETTEEEEGGGGT-S---

Radius of gyration: 32.13 Å; Cα contacts (8 Å, |Δi|>4): 1161; chains: 1; bounding box: 97×44×104 Å